Protein 8S6N (pdb70)

Solvent-accessible surface area: 25364 Å² total; per-residue (Å²): 181,95,50,71,52,39,70,0,1,68,15,56,0,21,11,0,20,100,44,23,111,34,180,81,40,94,62,30,49,32,77,195,34,82,108,73,46,45,137,65,2,20,67,49,2,71,72,4,47,72,106,22,40,14,66,24,43,32,109,0,0,49,73,0,11,125,40,0,105,102,26,66,22,178,26,4,55,84,0,0,36,52,0,3,78,61,22,31,29,16,6,0,0,14,0,6,63,19,14,90,86,0,0,82,49,7,0,70,68,38,49,92,74,17,62,30,179,136,23,22,46,28,80,17,127,104,170,80,55,80,57,41,38,0,1,18,40,72,0,44,78,0,21,172,50,16,112,36,182,87,27,107,64,29,59,32,81,195,34,78,110,75,41,47,123,62,2,36,64,51,6,78,69,4,114,84,92,56,64,80,54,29,43,32,96,0,0,56,70,0,11,141,52,0,110,91,16,19,4,112,21,0,45,118,0,0,33,50,0,2,82,64,20,78,30,76,6,0,0,16,0,3,62,17,12,85,92,2,0,39,47,6,0,30,26,36,32,45,37,35,70,15,177,135,22,62,84,29,70,16,121,117,211,92,56,77,54,43,66,0,0,63,15,59,0,19,12,0,20,97,54,24,116,37,182,86,38,111,55,28,54,35,83,201,23,81,106,76,48,48,130,63,2,18,61,55,2,70,72,4,44,74,95,49,63,70,50,19,40,30,101,0,0,51,63,0,18,134,68,0,56,38,7,9,22,45,22,8,61,106,0,0,49,46,0,2,78,62,19,29,29,17,5,0,0,14,0,3,64,19,13,54,81,1,0,60,30,4,0,62,45,39,26,22,8,0,41,9,98,138,22,78,86,27,79,18,121,108,183,88,54,78,59,43,67,0,1,67,42,76,0,46,75,0,20,170,47,24,105,25,180,83,45,105,58,32,52,32,79,200,32,64,108,52,23,48,115,9,0,38,22,10,3,78,43,4,102,82,94,52,68,80,53,29,42,30,66,0,0,47,47,0,15,79,56,0,122,100,21,72,19,134,26,6,59,104,0,0,44,46,0,3,82,61,19,79,29,78,6,0,0,15,0,5,49,18,12,73,96,1,0,87,46,5,0,69,68,41,30,93,70,36,65,8,188,141,18,88,78,28,91,16,115,106

Foldseek 3Di:
DADDLQNLLVDALVVNVVCLPDPPVPRHPFDNFDVVLLVVLVVVLVVCPPPDLVVSLVVLLVQQLVLVVVVVDALSVQLSVVSSVPHDSSSLSCCSRGVVSSVVSNSVVCVVVVSSD/DVPPHDDDD/DADDLLNLLVDALVVNVVLLPDPPVPRHPFDNFDPVQLVVLVVLLVVCPPPDLVVSLVVLLVLQLVQVVVVVDALSSQLSVVSSVPHDSSSLSCCSRGVVSSVVSNSVVCVVVVSSD/DVPPHDDDD/DQDDLLNLLVDFLVVSVVCLPPPNVDRHPFDNFDVVLLVVLVVVLVVCPPPPLVVSLVVLLVLQLVLQVPLPDAQSVQLSVVSSVPHDSSSVSCCSRGVVSSVSSNSVVCVVVVRSD/DVPPDDDDD/DADDLQNLLPDALVVSVVQLPPPPVPHHPFDNFDVVLLVVLVVVLVVCPPPDLVVSLVVLLVLQLVQLVVLVDALSNQLSVVSSVPHDSSSLSCCSRGVVVSVSSNSVVCVVVVSSD/DPPPHDDDD

Nearest PDB structures (foldseek):
  8s6n-assembly4_G  TM=1.004E+00  e=6.401E-17  Mycosarcoma maydis
  8s6o-assembly1_D  TM=1.002E+00  e=3.645E-16  Mycosarcoma maydis
  7bqq-assembly1_A  TM=3.745E-01  e=7.090E+00  synthetic construct
  2x1e-assembly1_A  TM=2.793E-01  e=5.704E+00  Penicillium chrysogenum
  8s6n-assembly4_G  TM=1.004E+00  e=9.797E-17  Mycosarcoma maydis

Structure (mmCIF, N/CA/C/O backbone):
data_8S6N
#
_entry.id   8S6N
#
_cell.length_a   74.715
_cell.length_b   83.486
_cell.length_c   170.398
_cell.angle_alpha   90.000
_cell.angle_beta   90.000
_cell.angle_gamma   90.000
#
_symmetry.space_group_name_H-M   'C 2 2 21'
#
loop_
_entity.id
_entity.type
_entity.pdbx_description
1 polymer 'RNA-binding protein RRM4'
2 polymer PAMPL1
3 water water
#
loop_
_atom_site.group_PDB
_atom_site.id
_atom_site.type_symbol
_atom_site.label_atom_id
_atom_site.label_alt_id
_atom_site.label_comp_id
_atom_site.label_asym_id
_atom_site.label_entity_id
_atom_site.label_seq_id
_atom_site.pdbx_PDB_ins_code
_atom_site.Cartn_x
_atom_site.Cartn_y
_atom_site.Cartn_z
_atom_site.occupancy
_atom_site.B_iso_or_equiv
_atom_site.auth_seq_id
_atom_site.auth_comp_id
_atom_site.auth_asym_id
_atom_site.auth_atom_id
_atom_site.pdbx_PDB_model_num
ATOM 1 N N . GLU A 1 1 ? -3.55700 -35.13900 -11.41100 1.000 72.46000 1 GLU A N 1
ATOM 2 C CA . GLU A 1 1 ? -3.49900 -33.70300 -11.68400 1.000 72.55000 1 GLU A CA 1
ATOM 3 C C . GLU A 1 1 ? -3.02200 -32.67800 -10.60000 1.000 70.14000 1 GLU A C 1
ATOM 4 O O . GLU A 1 1 ? -3.75600 -32.09300 -9.79300 1.000 70.05000 1 GLU A O 1
ATOM 10 N N . ALA A 1 2 ? -1.70800 -32.46300 -10.63700 1.000 63.37000 2 ALA A N 1
ATOM 11 C CA . ALA A 1 2 ? -1.05300 -31.32600 -9.99700 1.000 58.60000 2 ALA A CA 1
ATOM 12 C C . ALA A 1 2 ? -1.05200 -30.16300 -10.98600 1.000 54.91000 2 ALA A C 1
ATOM 13 O O . ALA A 1 2 ? -0.37600 -30.23000 -12.02000 1.000 57.21000 2 ALA A O 1
ATOM 15 N N . TYR A 1 3 ? -1.81000 -29.10700 -10.69800 1.000 48.21000 3 TYR A N 1
ATOM 16 C CA . TYR A 1 3 ? -1.72000 -27.88800 -11.49700 1.000 41.89000 3 TYR A CA 1
ATOM 17 C C . TYR A 1 3 ? -0.34500 -27.24700 -11.35100 1.000 39.78000 3 TYR A C 1
ATOM 18 O O . TYR A 1 3 ? 0.24500 -27.24700 -10.26800 1.000 37.76000 3 TYR A O 1
ATOM 27 N N . THR A 1 4 ? 0.18200 -26.71500 -12.44500 1.000 32.59000 4 THR A N 1
ATOM 28 C CA . THR A 1 4 ? 1.20100 -25.69900 -12.28100 1.000 31.44000 4 THR A CA 1
ATOM 29 C C . THR A 1 4 ? 0.52900 -24.34300 -12.09500 1.000 33.22000 4 THR A C 1
ATOM 30 O O . THR A 1 4 ? -0.67800 -24.18000 -12.30800 1.000 29.22000 4 THR A O 1
ATOM 34 N N . LEU A 1 5 ? 1.31800 -23.36100 -11.66600 1.000 31.09000 5 LEU A N 1
ATOM 35 C CA . LEU A 1 5 ? 0.79600 -21.99800 -11.61200 1.000 29.75000 5 LEU A CA 1
ATOM 36 C C . LEU A 1 5 ? 0.19600 -21.59300 -12.95500 1.000 28.71000 5 LEU A C 1
ATOM 37 O O . LEU A 1 5 ? -0.87900 -20.98000 -13.01200 1.000 27.55000 5 LEU A O 1
ATOM 42 N N . SER A 1 6 ? 0.85400 -21.96800 -14.05300 1.000 29.81000 6 SER A N 1
ATOM 43 C CA . SER A 1 6 ? 0.40300 -21.52000 -15.36400 1.000 32.02000 6 SER A CA 1
ATOM 44 C C . SER A 1 6 ? -0.92300 -22.16600 -15.76400 1.000 29.07000 6 SER A C 1
ATOM 45 O O . SER A 1 6 ? -1.82800 -21.47600 -16.25500 1.000 30.54000 6 SER A O 1
ATOM 48 N N . THR A 1 7 ? -1.06200 -23.49200 -15.58100 1.000 28.45000 7 THR A N 1
ATOM 49 C CA . THR A 1 7 ? -2.33100 -24.13700 -15.92400 1.000 26.36000 7 THR A CA 1
ATOM 50 C C . THR A 1 7 ? -3.44800 -23.68700 -14.99100 1.000 26.82000 7 THR A C 1
ATOM 51 O O . THR A 1 7 ? -4.60100 -23.55600 -15.41300 1.000 25.99000 7 THR A O 1
ATOM 55 N N . LEU A 1 8 ? -3.13400 -23.45300 -13.71700 1.000 27.68000 8 LEU A N 1
ATOM 56 C CA . LEU A 1 8 ? -4.15600 -22.93000 -12.81200 1.000 23.50000 8 LEU A CA 1
ATOM 57 C C . LEU A 1 8 ? -4.62800 -21.54700 -13.25400 1.000 24.85000 8 LEU A C 1
ATOM 58 O O . LEU A 1 8 ? -5.83800 -21.28300 -13.29900 1.000 22.56000 8 LEU A O 1
ATOM 63 N N . ALA A 1 9 ? -3.69200 -20.67200 -13.63100 1.000 23.58000 9 ALA A N 1
ATOM 64 C CA . ALA A 1 9 ? -4.03600 -19.30500 -14.02900 1.000 22.28000 9 ALA A CA 1
ATOM 65 C C . ALA A 1 9 ? -4.84300 -19.26500 -15.31700 1.000 22.75000 9 ALA A C 1
ATOM 66 O O . ALA A 1 9 ? -5.50200 -18.25600 -15.61100 1.000 22.50000 9 ALA A O 1
ATOM 68 N N . ALA A 1 10 ? -4.83100 -20.35600 -16.07300 1.000 22.78000 10 ALA A N 1
ATOM 69 C CA . ALA A 1 10 ? -5.59200 -20.48400 -17.29500 1.000 21.44000 10 ALA A CA 1
ATOM 70 C C . ALA A 1 10 ? -7.07100 -20.74100 -17.04700 1.000 21.91000 10 ALA A C 1
ATOM 71 O O . ALA A 1 10 ? -7.86500 -20.62800 -17.98500 1.000 22.98000 10 ALA A O 1
ATOM 73 N N . LEU A 1 11 ? -7.45300 -21.10200 -15.82000 1.000 20.53000 11 LEU A N 1
ATOM 74 C CA . LEU A 1 11 ? -8.84300 -21.29500 -15.45200 1.000 22.05000 11 LEU A CA 1
ATOM 75 C C . LEU A 1 11 ? -9.48400 -19.94600 -15.13900 1.000 22.78000 11 LEU A C 1
ATOM 76 O O . LEU A 1 11 ? -8.79100 -18.98900 -14.77500 1.000 23.55000 11 LEU A O 1
ATOM 81 N N . PRO A 1 12 ? -10.80400 -19.83900 -15.26000 1.000 21.31000 12 PRO A N 1
ATOM 82 C CA . PRO A 1 12 ? -11.47200 -18.60600 -14.81700 1.000 18.20000 12 PRO A CA 1
ATOM 83 C C . PRO A 1 12 ? -11.24800 -18.38500 -13.32800 1.000 21.18000 12 PRO A C 1
ATOM 84 O O . PRO A 1 12 ? -11.10000 -19.33300 -12.54900 1.000 19.26000 12 PRO A O 1
ATOM 88 N N . ALA A 1 13 ? -11.24100 -17.10800 -12.93800 1.000 21.49000 13 ALA A N 1
ATOM 89 C CA . ALA A 1 13 ? -11.04500 -16.75500 -11.53500 1.000 19.83000 13 ALA A CA 1
ATOM 90 C C . ALA A 1 13 ? -11.99600 -17.51500 -10.61900 1.000 18.84000 13 ALA A C 1
ATOM 91 O O . ALA A 1 13 ? -11.58800 -17.99400 -9.55400 1.000 20.55000 13 ALA A O 1
ATOM 93 N N . ALA A 1 14 ? -13.26900 -17.63800 -11.01100 1.000 18.51000 14 ALA A N 1
ATOM 94 C CA . ALA A 1 14 ? -14.24300 -18.31200 -10.15100 1.000 20.95000 14 ALA A CA 1
ATOM 95 C C . ALA A 1 14 ? -13.84300 -19.75800 -9.86600 1.000 23.68000 14 ALA A C 1
ATOM 96 O O . ALA A 1 14 ? -14.08000 -20.27500 -8.76500 1.000 20.04000 14 ALA A O 1
ATOM 98 N N . GLU A 1 15 ? -13.23900 -20.42500 -10.84700 1.000 20.53000 15 GLU A N 1
ATOM 99 C CA . GLU A 1 15 ? -12.84100 -21.81800 -10.65700 1.000 22.73000 15 GLU A CA 1
ATOM 100 C C . GLU A 1 15 ? -11.54400 -21.93000 -9.86700 1.000 21.14000 15 GLU A C 1
ATOM 101 O O . GLU A 1 15 ? -11.37300 -22.87100 -9.08500 1.000 23.06000 15 GLU A O 1
ATOM 107 N N . ILE A 1 16 ? -10.62400 -20.98100 -10.04800 1.000 20.26000 16 ILE A N 1
ATOM 108 C CA . ILE A 1 16 ? -9.41900 -20.97400 -9.22600 1.000 18.60000 16 ILE A CA 1
ATOM 109 C C . ILE A 1 16 ? -9.80600 -20.85900 -7.76100 1.000 23.80000 16 ILE A C 1
ATOM 110 O O . ILE A 1 16 ? -9.31300 -21.60200 -6.90000 1.000 24.59000 16 ILE A O 1
ATOM 115 N N . VAL A 1 17 ? -10.72200 -19.93700 -7.46000 1.000 19.77000 17 VAL A N 1
ATOM 116 C CA . VAL A 1 17 ? -11.15900 -19.71300 -6.08600 1.000 22.59000 17 VAL A CA 1
ATOM 117 C C . VAL A 1 17 ? -11.95900 -20.90400 -5.56600 1.000 25.38000 17 VAL A C 1
ATOM 118 O O . VAL A 1 17 ? -11.85200 -21.27700 -4.39100 1.000 24.55000 17 VAL A O 1
ATOM 122 N N . ARG A 1 18 ? -12.79800 -21.50300 -6.41600 1.000 24.30000 18 ARG A N 1
ATOM 123 C CA . ARG A 1 18 ? -13.49400 -22.71800 -6.00500 1.000 23.99000 18 ARG A CA 1
ATOM 124 C C . ARG A 1 18 ? -12.50300 -23.79900 -5.59200 1.000 25.79000 18 ARG A C 1
ATOM 125 O O . ARG A 1 18 ? -12.65600 -24.42600 -4.53800 1.000 25.85000 18 ARG A O 1
ATOM 133 N N . LEU A 1 19 ? -11.46000 -24.00600 -6.40000 1.000 23.08000 19 LEU A N 1
ATOM 134 C CA . LEU A 1 19 ? -10.44500 -25.00300 -6.07400 1.000 27.31000 19 LEU A CA 1
ATOM 135 C C . LEU A 1 19 ? -9.70700 -24.63800 -4.79500 1.000 28.39000 19 LEU A C 1
ATOM 136 O O . LEU A 1 19 ? -9.45600 -25.50000 -3.94600 1.000 29.88000 19 LEU A O 1
ATOM 141 N N . ALA A 1 20 ? -9.36300 -23.36300 -4.63600 1.000 25.21000 20 ALA A N 1
ATOM 142 C CA . ALA A 1 20 ? -8.66100 -22.93000 -3.43200 1.000 28.36000 20 ALA A CA 1
ATOM 143 C C . ALA A 1 20 ? -9.47900 -23.22900 -2.18700 1.000 33.07000 20 ALA A C 1
ATOM 144 O O . ALA A 1 20 ? -8.92900 -23.59400 -1.14200 1.000 34.48000 20 ALA A O 1
ATOM 146 N N . ASN A 1 21 ? -10.79600 -23.09100 -2.28300 1.000 26.72000 21 ASN A N 1
ATOM 147 C CA . ASN A 1 21 ? -11.65800 -23.25600 -1.12600 1.000 30.63000 21 ASN A CA 1
ATOM 148 C C . ASN A 1 21 ? -12.10700 -24.68900 -0.89600 1.000 33.37000 21 ASN A C 1
ATOM 149 O O . ASN A 1 21 ? -12.74100 -24.95600 0.12900 1.000 38.13000 21 ASN A O 1
ATOM 154 N N . SER A 1 22 ? -11.86400 -25.58500 -1.84300 1.000 34.58000 22 SER A N 1
ATOM 155 C CA . SER A 1 22 ? -12.20800 -26.98900 -1.67300 1.000 44.95000 22 SER A CA 1
ATOM 156 C C . SER A 1 22 ? -11.18400 -27.66000 -0.76900 1.000 50.72000 22 SER A C 1
ATOM 157 O O . SER A 1 22 ? -9.96300 -27.50000 -0.96900 1.000 52.88000 22 SER A O 1
ATOM 160 N N . GLN A 1 23 ? -11.71100 -28.39300 0.23500 1.000 59.13000 23 GLN A N 1
ATOM 161 C CA . GLN A 1 23 ? -10.93900 -29.13900 1.21100 1.000 62.23000 23 GLN A CA 1
ATOM 162 C C . GLN A 1 23 ? -9.86400 -29.97100 0.54500 1.000 64.06000 23 GLN A C 1
ATOM 163 O O . GLN A 1 23 ? -8.76400 -30.10900 1.09600 1.000 66.48000 23 GLN A O 1
ATOM 169 N N . SER A 1 24 ? -10.10700 -30.33100 -0.71100 1.000 61.74000 24 SER A N 1
ATOM 170 C CA . SER A 1 24 ? -9.27100 -31.17600 -1.53900 1.000 62.73000 24 SER A CA 1
ATOM 171 C C . SER A 1 24 ? -8.23500 -30.37800 -2.31700 1.000 65.04000 24 SER A C 1
ATOM 172 O O . SER A 1 24 ? -7.90100 -30.69200 -3.46800 1.000 66.88000 24 SER A O 1
ATOM 175 N N . SER A 1 25 ? -7.64700 -29.36800 -1.67400 1.000 65.02000 25 SER A N 1
ATOM 176 C CA . SER A 1 25 ? -6.66300 -28.50400 -2.30900 1.000 62.53000 25 SER A CA 1
ATOM 177 C C . SER A 1 25 ? -5.35700 -29.28100 -2.26800 1.000 63.92000 25 SER A C 1
ATOM 178 O O . SER A 1 25 ? -4.34800 -28.81400 -1.72800 1.000 62.96000 25 SER A O 1
ATOM 181 N N . SER A 1 26 ? -5.37600 -30.47900 -2.85200 1.000 66.08000 26 SER A N 1
ATOM 182 C CA . SER A 1 26 ? -4.24100 -31.37800 -2.74500 1.000 64.54000 26 SER A CA 1
ATOM 183 C C . SER A 1 26 ? -3.14700 -30.88000 -3.66500 1.000 61.16000 26 SER A C 1
ATOM 184 O O . SER A 1 26 ? -3.09400 -31.25200 -4.84100 1.000 67.99000 26 SER A O 1
ATOM 187 N N . GLY A 1 27 ? -2.26600 -30.04500 -3.13800 1.000 59.23000 27 GLY A N 1
ATOM 188 C CA . GLY A 1 27 ? -1.12500 -29.61400 -3.90600 1.000 55.65000 27 GLY A CA 1
ATOM 189 C C . GLY A 1 27 ? -1.35600 -28.40200 -4.77400 1.000 45.92000 27 GLY A C 1
ATOM 190 O O . GLY A 1 27 ? -0.60700 -28.20700 -5.73700 1.000 47.81000 27 GLY A O 1
ATOM 191 N N . LEU A 1 28 ? -2.33900 -27.55800 -4.45900 1.000 48.15000 28 LEU A N 1
ATOM 192 C CA . LEU A 1 28 ? -2.50100 -26.47800 -5.42100 1.000 40.07000 28 LEU A CA 1
ATOM 193 C C . LEU A 1 28 ? -1.47100 -25.39100 -5.14500 1.000 38.58000 28 LEU A C 1
ATOM 194 O O . LEU A 1 28 ? -1.19100 -25.07900 -3.98500 1.000 38.34000 28 LEU A O 1
ATOM 199 N N . PRO A 1 29 ? -0.88400 -24.81600 -6.18700 1.000 39.68000 29 PRO A N 1
ATOM 200 C CA . PRO A 1 29 ? 0.12400 -23.77000 -5.99000 1.000 39.32000 29 PRO A CA 1
ATOM 201 C C . PRO A 1 29 ? -0.48100 -22.43900 -5.56900 1.000 32.80000 29 PRO A C 1
ATOM 202 O O . PRO A 1 29 ? -0.33900 -21.42800 -6.26400 1.000 39.04000 29 PRO A O 1
ATOM 206 N N . LEU A 1 30 ? -1.17100 -22.43600 -4.43600 1.000 31.62000 30 LEU A N 1
ATOM 207 C CA . LEU A 1 30 ? -1.76700 -21.24400 -3.86300 1.000 31.51000 30 LEU A CA 1
ATOM 208 C C . LEU A 1 30 ? -1.40000 -21.16700 -2.39000 1.000 30.93000 30 LEU A C 1
ATOM 209 O O . LEU A 1 30 ? -1.33500 -22.19600 -1.70900 1.000 32.80000 30 LEU A O 1
ATOM 214 N N . PRO A 1 31 ? -1.15800 -19.97300 -1.86800 1.000 31.44000 31 PRO A N 1
ATOM 215 C CA . PRO A 1 31 ? -1.00000 -19.82100 -0.42300 1.000 27.59000 31 PRO A CA 1
ATOM 216 C C . PRO A 1 31 ? -2.34000 -19.92300 0.28700 1.000 31.16000 31 PRO A C 1
ATOM 217 O O . PRO A 1 31 ? -3.41000 -19.76900 -0.31100 1.000 29.40000 31 PRO A O 1
ATOM 221 N N . LYS A 1 32 ? -2.26500 -20.17400 1.59200 1.000 30.08000 32 LYS A N 1
ATOM 222 C CA . LYS A 1 32 ? -3.45700 -20.14200 2.42800 1.000 30.45000 32 LYS A CA 1
ATOM 223 C C . LYS A 1 32 ? -3.89400 -18.69500 2.63800 1.000 29.90000 32 LYS A C 1
ATOM 224 O O . LYS A 1 32 ? -3.10900 -17.85700 3.09000 1.000 29.49000 32 LYS A O 1
ATOM 230 N N . ALA A 1 33 ? -5.15600 -18.41200 2.32600 1.000 28.22000 33 ALA A N 1
ATOM 231 C CA . ALA A 1 33 ? -5.67300 -17.05100 2.39500 1.000 25.78000 33 ALA A CA 1
ATOM 232 C C . ALA A 1 33 ? -5.83400 -16.58900 3.83700 1.000 27.05000 33 ALA A C 1
ATOM 233 O O . ALA A 1 33 ? -6.12200 -17.37800 4.73800 1.000 31.41000 33 ALA A O 1
ATOM 235 N N . ASP A 1 34 ? -5.62900 -15.29300 4.04600 1.000 26.83000 34 ASP A N 1
ATOM 236 C CA . ASP A 1 34 ? -5.90700 -14.65500 5.33300 1.000 29.84000 34 ASP A CA 1
ATOM 237 C C . ASP A 1 34 ? -7.40600 -14.39700 5.47100 1.000 32.05000 34 ASP A C 1
ATOM 238 O O . ASP A 1 34 ? -7.96700 -13.64300 4.66700 1.000 31.75000 34 ASP A O 1
ATOM 243 N N . PRO A 1 35 ? -8.08300 -14.97800 6.47000 1.000 35.03000 35 PRO A N 1
ATOM 244 C CA . PRO A 1 35 ? -9.54500 -14.79800 6.56400 1.000 31.96000 35 PRO A CA 1
ATOM 245 C C . PRO A 1 35 ? -9.99100 -13.35100 6.69400 1.000 32.93000 35 PRO A C 1
ATOM 246 O O . PRO A 1 35 ? -11.05300 -13.00200 6.17100 1.000 30.86000 35 PRO A O 1
ATOM 250 N N . ALA A 1 36 ? -9.23400 -12.50200 7.38900 1.000 29.63000 36 ALA A N 1
ATOM 251 C CA . ALA A 1 36 ? -9.63400 -11.10100 7.48100 1.000 32.03000 36 ALA A CA 1
ATOM 252 C C . ALA A 1 36 ? -9.57000 -10.43000 6.11600 1.000 27.95000 36 ALA A C 1
ATOM 253 O O . ALA A 1 36 ? -10.43600 -9.62000 5.77400 1.000 26.55000 36 ALA A O 1
ATOM 255 N N . THR A 1 37 ? -8.56400 -10.78300 5.31500 1.000 27.74000 37 THR A N 1
ATOM 256 C CA . THR A 1 37 ? -8.48400 -10.27100 3.95300 1.000 30.15000 37 THR A CA 1
ATOM 257 C C . THR A 1 37 ? -9.66200 -10.76300 3.12400 1.000 27.13000 37 THR A C 1
ATOM 258 O O . THR A 1 37 ? -10.29300 -9.98300 2.40000 1.000 26.35000 37 THR A O 1
ATOM 262 N N . VAL A 1 38 ? -9.99000 -12.05200 3.23800 1.000 24.87000 38 VAL A N 1
ATOM 263 C CA . VAL A 1 38 ? -11.11800 -12.59000 2.48700 1.000 27.63000 38 VAL A CA 1
ATOM 264 C C . VAL A 1 38 ? -12.40100 -11.85800 2.85500 1.000 26.08000 38 VAL A C 1
ATOM 265 O O . VAL A 1 38 ? -13.18300 -11.46500 1.98200 1.000 25.00000 38 VAL A O 1
ATOM 269 N N . LYS A 1 39 ? -12.62700 -11.63300 4.15400 1.000 25.56000 39 LYS A N 1
ATOM 270 C CA . LYS A 1 39 ? -13.85100 -10.95400 4.56300 1.000 23.70000 39 LYS A CA 1
ATOM 271 C C . LYS A 1 39 ? -13.88100 -9.51400 4.06000 1.000 25.33000 39 LYS A C 1
ATOM 272 O O . LYS A 1 39 ? -14.90100 -9.05800 3.53200 1.000 23.74000 39 LYS A O 1
ATOM 278 N N . ALA A 1 40 ? -12.75800 -8.80200 4.15600 1.000 26.10000 40 ALA A N 1
ATOM 279 C CA . ALA A 1 40 ? -12.71200 -7.43700 3.64500 1.000 26.79000 40 ALA A CA 1
ATOM 280 C C . ALA A 1 40 ? -13.00200 -7.40200 2.15200 1.000 25.69000 40 ALA A C 1
ATOM 281 O O . ALA A 1 40 ? -13.67500 -6.48800 1.65600 1.000 22.97000 40 ALA A O 1
ATOM 283 N N . THR A 1 41 ? -12.47900 -8.37900 1.41300 1.000 22.91000 41 THR A N 1
ATOM 284 C CA . THR A 1 41 ? -12.75700 -8.43800 -0.02000 1.000 24.53000 41 THR A CA 1
ATOM 285 C C . THR A 1 41 ? -14.24300 -8.69100 -0.28400 1.000 21.49000 41 THR A C 1
ATOM 286 O O . THR A 1 41 ? -14.84900 -8.04800 -1.14600 1.000 23.06000 41 THR A O 1
ATOM 290 N N . ASP A 1 42 ? -14.84000 -9.65100 0.42600 1.000 23.68000 42 ASP A N 1
ATOM 291 C CA . ASP A 1 42 ? -16.25000 -9.95600 0.19100 1.000 23.82000 42 ASP A CA 1
ATOM 292 C C . ASP A 1 42 ? -17.15800 -8.79200 0.59400 1.000 26.56000 42 ASP A C 1
ATOM 293 O O . ASP A 1 42 ? -18.14900 -8.51000 -0.09000 1.000 25.28000 42 ASP A O 1
ATOM 298 N N . ASP A 1 43 ? -16.83600 -8.10100 1.69700 1.000 25.57000 43 ASP A N 1
ATOM 299 C CA . ASP A 1 43 ? -17.62900 -6.93800 2.10200 1.000 26.59000 43 ASP A CA 1
ATOM 300 C C . ASP A 1 43 ? -17.55900 -5.83200 1.05000 1.000 24.70000 43 ASP A C 1
ATOM 301 O O . ASP A 1 43 ? -18.56600 -5.18000 0.75300 1.000 26.86000 43 ASP A O 1
ATOM 306 N N . PHE A 1 44 ? -16.37100 -5.59900 0.48900 1.000 23.48000 44 PHE A N 1
ATOM 307 C CA . PHE A 1 44 ? -16.22100 -4.61500 -0.58000 1.000 24.97000 44 PHE A CA 1
ATOM 308 C C . PHE A 1 44 ? -17.09300 -4.97400 -1.77800 1.000 26.05000 44 PHE A C 1
ATOM 309 O O . PHE A 1 44 ? -17.86700 -4.14500 -2.28100 1.000 24.47000 44 PHE A O 1
ATOM 317 N N . ILE A 1 45 ? -17.01000 -6.22500 -2.23200 1.000 22.70000 45 ILE A N 1
ATOM 318 C CA . ILE A 1 45 ? -17.81800 -6.63600 -3.38000 1.000 23.22000 45 ILE A CA 1
ATOM 319 C C . ILE A 1 45 ? -19.30800 -6.58300 -3.04100 1.000 26.27000 45 ILE A C 1
ATOM 320 O O . ILE A 1 45 ? -20.12800 -6.15300 -3.86600 1.000 23.92000 45 ILE A O 1
ATOM 325 N N . ASP A 1 46 ? -19.68100 -6.985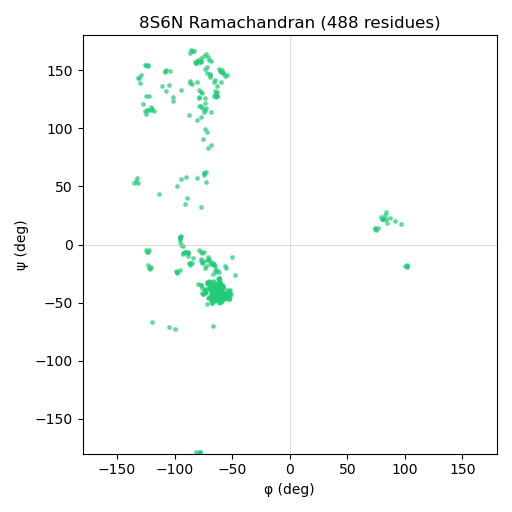00 -1.81600 1.000 24.85000 46 ASP A N 1
ATOM 326 C CA . ASP A 1 46 ? -21.07300 -6.83600 -1.37400 1.000 26.88000 46 ASP A CA 1
ATOM 327 C C . ASP A 1 46 ? -21.56400 -5.40200 -1.54900 1.000 26.01000 46 ASP A C 1
ATOM 328 O O . ASP A 1 46 ? -22.71400 -5.16900 -1.94600 1.000 25.08000 46 ASP A O 1
ATOM 333 N N . SER A 1 47 ? -20.72100 -4.42500 -1.20400 1.000 24.76000 47 SER A N 1
ATOM 334 C CA . SER A 1 47 ? -21.11000 -3.02300 -1.29100 1.000 25.61000 47 SER A CA 1
ATOM 335 C C . SER A 1 47 ? -21.33700 -2.55900 -2.72400 1.000 28.14000 47 SER A C 1
ATOM 336 O O . SER A 1 47 ? -21.93000 -1.49600 -2.92000 1.000 25.78000 47 SER A O 1
ATOM 339 N N . LEU A 1 48 ? -20.85500 -3.30300 -3.72600 1.000 26.88000 48 LEU A N 1
ATOM 340 C CA . LEU A 1 48 ? -21.06900 -2.91400 -5.11700 1.000 25.86000 48 LEU A CA 1
ATOM 341 C C . LEU A 1 48 ? -22.38500 -3.43100 -5.69600 1.000 27.45000 48 LEU A C 1
ATOM 342 O O . LEU A 1 48 ? -22.82000 -2.94800 -6.74800 1.000 26.51000 48 LEU A O 1
ATOM 347 N N . GLN A 1 49 ? -23.02500 -4.39800 -5.04800 1.000 28.63000 49 GLN A N 1
ATOM 348 C CA . GLN A 1 49 ? -24.21400 -5.01400 -5.62200 1.000 32.93000 49 GLN A CA 1
ATOM 349 C C . GLN A 1 49 ? -25.32600 -3.98500 -5.76400 1.000 32.10000 49 GLN A C 1
ATOM 350 O O . GLN A 1 49 ? -25.55200 -3.17000 -4.86700 1.000 33.17000 49 GLN A O 1
ATOM 356 N N . GLY A 1 50 ? -25.92800 -3.93200 -6.94800 1.000 35.79000 50 GLY A N 1
ATOM 357 C CA . GLY A 1 50 ? -27.01500 -3.02000 -7.20700 1.000 33.22000 50 GLY A CA 1
ATOM 358 C C . GLY A 1 50 ? -26.61800 -1.76500 -7.95200 1.000 37.79000 50 GLY A C 1
ATOM 359 O O . GLY A 1 50 ? -27.49000 -1.10400 -8.52300 1.000 37.89000 50 GLY A O 1
ATOM 360 N N . LYS A 1 51 ? -25.32800 -1.42400 -7.96300 1.000 31.90000 51 LYS A N 1
ATOM 361 C CA . LYS A 1 51 ? -24.82600 -0.27700 -8.69900 1.000 30.20000 51 LYS A CA 1
ATOM 362 C C . LYS A 1 51 ? -24.74000 -0.59000 -10.18600 1.000 30.45000 51 LYS A C 1
ATOM 363 O O . LYS A 1 51 ? -24.69900 -1.75300 -10.60400 1.000 32.51000 51 LYS A O 1
ATOM 369 N N . ALA A 1 52 ? -24.68700 0.47300 -10.98500 1.000 29.05000 52 ALA A N 1
ATOM 370 C CA . ALA A 1 52 ? -24.48500 0.31500 -12.41700 1.000 31.69000 52 ALA A CA 1
ATOM 371 C C . ALA A 1 52 ? -23.22300 -0.49900 -12.67900 1.000 34.58000 52 ALA A C 1
ATOM 372 O O . ALA A 1 52 ? -22.25200 -0.42700 -11.92000 1.000 26.07000 52 ALA A O 1
ATOM 374 N N . ALA A 1 53 ? -23.26500 -1.30300 -13.74700 1.000 32.03000 53 ALA A N 1
ATOM 375 C CA . ALA A 1 53 ? -22.13400 -2.15700 -14.09900 1.000 30.96000 53 ALA A CA 1
ATOM 376 C C . ALA A 1 53 ? -20.85200 -1.35400 -14.23800 1.000 30.93000 53 ALA A C 1
ATOM 377 O O . ALA A 1 53 ? -19.79900 -1.76300 -13.73600 1.000 29.56000 53 ALA A O 1
ATOM 379 N N . HIS A 1 54 ? -20.92400 -0.20000 -14.90900 1.000 27.03000 54 HIS A N 1
ATOM 380 C CA . HIS A 1 54 ? -19.72900 0.62300 -15.08800 1.000 31.52000 54 HIS A CA 1
ATOM 381 C C . HIS A 1 54 ? -19.14100 1.03400 -13.75100 1.000 30.72000 54 HIS A C 1
ATOM 382 O O . HIS A 1 54 ? -17.91700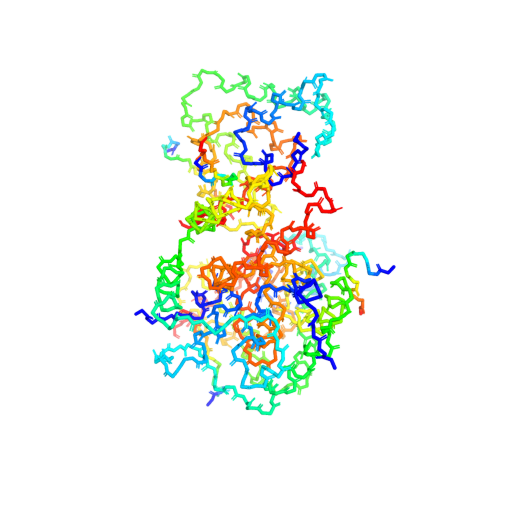 1.16800 -13.61100 1.000 27.63000 54 HIS A O 1
ATOM 389 N N . ASP A 1 55 ? -20.00800 1.31700 -12.77800 1.000 29.45000 55 ASP A N 1
ATOM 390 C CA . ASP A 1 55 ? -19.54500 1.79500 -11.48500 1.000 29.77000 55 ASP A CA 1
ATOM 391 C C . ASP A 1 55 ? -18.91400 0.66300 -10.68200 1.000 26.22000 55 ASP A C 1
ATOM 392 O O . ASP A 1 55 ? -17.89000 0.86300 -10.01700 1.000 24.99000 55 ASP A O 1
ATOM 397 N N . GLN A 1 56 ? -19.50500 -0.53700 -10.74300 1.000 24.43000 56 GLN A N 1
ATOM 398 C CA . GLN A 1 56 ? -18.89000 -1.69500 -10.09500 1.000 26.82000 56 GLN A CA 1
ATOM 399 C C . GLN A 1 56 ? -17.51000 -1.96900 -10.66600 1.000 24.30000 56 GLN A C 1
ATOM 400 O O . GLN A 1 56 ? -16.55200 -2.23400 -9.92400 1.000 23.32000 56 GLN A O 1
ATOM 406 N N . LYS A 1 57 ? -17.40100 -1.94700 -11.99300 1.000 24.41000 57 LYS A N 1
ATOM 407 C CA . LYS A 1 57 ? -16.12300 -2.24900 -12.62900 1.000 23.57000 57 LYS A CA 1
ATOM 408 C C . LYS A 1 57 ? -15.12000 -1.12400 -12.42800 1.000 25.05000 57 LYS A C 1
ATOM 409 O O . LYS A 1 57 ? -13.91500 -1.38700 -12.31900 1.000 24.19000 57 LYS A O 1
ATOM 415 N N . GLN A 1 58 ? -15.58900 0.12700 -12.35300 1.000 23.27000 58 GLN A N 1
ATOM 416 C CA . GLN A 1 58 ? -14.68300 1.22600 -12.02900 1.000 25.71000 58 GLN A CA 1
ATOM 417 C C . GLN A 1 58 ? -14.09600 1.05300 -10.63800 1.000 22.90000 58 GLN A C 1
ATOM 418 O O . GLN A 1 58 ? -12.89000 1.22100 -10.43400 1.000 24.93000 58 GLN A O 1
ATOM 424 N N . LYS A 1 59 ? -14.94700 0.70700 -9.66700 1.000 20.25000 59 LYS A N 1
ATOM 425 C CA . LYS A 1 59 ? -14.51800 0.61100 -8.27900 1.000 23.60000 59 LYS A CA 1
ATOM 426 C C . LYS A 1 59 ? -13.54800 -0.54700 -8.07000 1.000 24.90000 59 LYS A C 1
ATOM 427 O O . LYS A 1 59 ? -12.50600 -0.38100 -7.42800 1.000 23.76000 59 LYS A O 1
ATOM 433 N N . LEU A 1 60 ? -13.88700 -1.74500 -8.56900 1.000 22.88000 60 LEU A N 1
ATOM 434 C CA . LEU A 1 60 ? -12.91100 -2.83100 -8.49900 1.000 21.30000 60 LEU A CA 1
ATOM 435 C C . LEU A 1 60 ? -11.69900 -2.53000 -9.37900 1.000 18.75000 60 LEU A C 1
ATOM 436 O O . LEU A 1 60 ? -10.54600 -2.77100 -8.97700 1.000 21.67000 60 LEU A O 1
ATOM 441 N N . GLY A 1 61 ? -11.93500 -1.96200 -10.56400 1.000 21.85000 61 GLY A N 1
ATOM 442 C CA . GLY A 1 61 ? -10.84500 -1.66100 -11.47900 1.000 22.22000 61 GLY A CA 1
ATOM 443 C C . GLY A 1 61 ? -9.80700 -0.72000 -10.89200 1.000 24.18000 61 GLY A C 1
ATOM 444 O O . GLY A 1 61 ? -8.60400 -0.87400 -11.14700 1.000 23.31000 61 GLY A O 1
ATOM 445 N N . ASP A 1 62 ? -10.24300 0.24900 -10.07900 1.000 22.91000 62 ASP A N 1
ATOM 446 C CA . ASP A 1 62 ? -9.28900 1.15500 -9.42800 1.000 26.34000 62 ASP A CA 1
ATOM 447 C C . ASP A 1 62 ? -8.21800 0.36900 -8.68200 1.000 26.68000 62 ASP A C 1
ATOM 448 O O . ASP A 1 62 ? -7.01700 0.65200 -8.80300 1.000 26.91000 62 ASP A O 1
ATOM 453 N N . GLN A 1 63 ? -8.64600 -0.63300 -7.90700 1.000 26.77000 63 GLN A N 1
ATOM 454 C CA . GLN A 1 63 ? -7.71800 -1.44400 -7.12200 1.000 25.63000 63 GLN A CA 1
ATOM 455 C C . GLN A 1 63 ? -6.96400 -2.44100 -7.99300 1.000 24.40000 63 GLN A C 1
ATOM 456 O O . GLN A 1 63 ? -5.76000 -2.64600 -7.80400 1.000 23.12000 63 GLN A O 1
ATOM 462 N N . LEU A 1 64 ? -7.66000 -3.08600 -8.93500 1.000 21.57000 64 LEU A N 1
ATOM 463 C CA . LEU A 1 64 ? -7.00600 -4.05700 -9.80800 1.000 20.38000 64 LEU A CA 1
ATOM 464 C C . LEU A 1 64 ? -5.95700 -3.38400 -10.69100 1.000 22.98000 64 LEU A C 1
ATOM 465 O O . LEU A 1 64 ? -4.86900 -3.93200 -10.90800 1.000 21.66000 64 LEU A O 1
ATOM 470 N N . PHE A 1 65 ? -6.26500 -2.18900 -11.21000 1.000 22.01000 65 PHE A N 1
ATOM 471 C CA . PHE A 1 65 ? -5.29500 -1.44700 -12.00800 1.000 23.51000 65 PHE A CA 1
ATOM 472 C C . PHE A 1 65 ? -4.02700 -1.14500 -11.20800 1.000 24.01000 65 PHE A C 1
ATOM 473 O O . PHE A 1 65 ? -2.90500 -1.29400 -11.71400 1.000 25.49000 65 PHE A O 1
ATOM 481 N N . LYS A 1 66 ? -4.18600 -0.69600 -9.95500 1.000 24.59000 66 LYS A N 1
ATOM 482 C CA . LYS A 1 66 ? -3.01100 -0.44900 -9.11500 1.000 25.74000 66 LYS A CA 1
ATOM 483 C C . LYS A 1 66 ? -2.22800 -1.73400 -8.89500 1.000 26.61000 66 LYS A C 1
ATOM 484 O O . LYS A 1 66 ? -0.99100 -1.73200 -8.91900 1.000 25.48000 66 LYS A O 1
ATOM 490 N N . LYS A 1 67 ? -2.93100 -2.85100 -8.71200 1.000 23.03000 67 LYS A N 1
ATOM 491 C CA . LYS A 1 67 ? -2.23100 -4.11000 -8.46300 1.000 24.17000 67 LYS A CA 1
ATOM 492 C C . LYS A 1 67 ? -1.40600 -4.51100 -9.67600 1.000 23.98000 67 LYS A C 1
ATOM 493 O O . LYS A 1 67 ? -0.23100 -4.88500 -9.54800 1.000 24.65000 67 LYS A O 1
ATOM 499 N N . ILE A 1 68 ? -2.00100 -4.42100 -10.87100 1.000 21.25000 68 ILE A N 1
ATOM 500 C CA . ILE A 1 68 ? -1.27800 -4.78300 -12.08900 1.000 23.48000 68 ILE A CA 1
ATOM 501 C C . ILE A 1 68 ? -0.10200 -3.83700 -12.31300 1.000 27.67000 68 ILE A C 1
ATOM 502 O O . ILE A 1 68 ? 0.96500 -4.25700 -12.79400 1.000 24.95000 68 ILE A O 1
ATOM 507 N N . ARG A 1 69 ? -0.25400 -2.56100 -11.94300 1.000 26.82000 69 ARG A N 1
ATOM 508 C CA . ARG A 1 69 ? 0.87600 -1.64500 -12.06700 1.000 28.14000 69 ARG A CA 1
ATOM 509 C C . ARG A 1 69 ? 2.02900 -2.08700 -11.17200 1.000 25.93000 69 ARG A C 1
ATOM 510 O O . ARG A 1 69 ? 3.20000 -1.99300 -11.57200 1.000 29.10000 69 ARG A O 1
ATOM 518 N N . THR A 1 70 ? 1.72900 -2.67100 -10.00300 1.000 25.63000 70 THR A N 1
ATOM 519 C CA . THR A 1 70 ? 2.83300 -3.12300 -9.15900 1.000 27.62000 70 THR A CA 1
ATOM 520 C C . THR A 1 70 ? 3.50500 -4.36500 -9.72500 1.000 31.67000 70 THR A C 1
ATOM 521 O O . THR A 1 70 ? 4.65900 -4.63500 -9.37600 1.000 30.13000 70 THR A O 1
ATOM 525 N N . PHE A 1 71 ? 2.84000 -5.08900 -10.62300 1.000 27.64000 71 PHE A N 1
ATOM 526 C CA . PHE A 1 71 ? 3.48500 -6.20700 -11.30800 1.000 28.17000 71 PHE A CA 1
ATOM 527 C C . PHE A 1 71 ? 4.52100 -5.74000 -12.31600 1.000 29.88000 71 PHE A C 1
ATOM 528 O O . PHE A 1 71 ? 5.30500 -6.56200 -12.80600 1.000 29.15000 71 PHE A O 1
ATOM 536 N N . GLY A 1 72 ? 4.53200 -4.45400 -12.65500 1.000 26.63000 72 GLY A N 1
ATOM 537 C CA . GLY A 1 72 ? 5.45300 -3.96900 -13.65500 1.000 30.01000 72 GLY A CA 1
ATOM 538 C C . GLY A 1 72 ? 5.01300 -4.20700 -15.07800 1.000 29.80000 72 GLY A C 1
ATOM 539 O O . GLY A 1 72 ? 5.84900 -4.19100 -15.98400 1.000 28.93000 72 GLY A O 1
ATOM 540 N N . VAL A 1 73 ? 3.71800 -4.40300 -15.32400 1.000 28.95000 73 VAL A N 1
ATOM 541 C CA . VAL A 1 73 ? 3.23800 -4.75800 -16.65300 1.000 28.51000 73 VAL A CA 1
ATOM 542 C C . VAL A 1 73 ? 2.66100 -3.52000 -17.32400 1.000 33.56000 73 VAL A C 1
ATOM 543 O O . VAL A 1 73 ? 1.76200 -2.86700 -16.77900 1.000 30.42000 73 VAL A O 1
ATOM 547 N N . LYS A 1 74 ? 3.15000 -3.23200 -18.52400 1.000 25.35000 74 LYS A N 1
ATOM 548 C CA . LYS A 1 74 ? 2.62100 -2.15100 -19.34500 1.000 34.23000 74 LYS A CA 1
ATOM 549 C C . LYS A 1 74 ? 1.26300 -2.51700 -19.94300 1.000 28.94000 74 LYS A C 1
ATOM 550 O O . LYS A 1 74 ? 0.95000 -3.67600 -20.20500 1.000 29.16000 74 LYS A O 1
ATOM 556 N N . GLY A 1 75 ? 0.45000 -1.49500 -20.17300 1.000 27.11000 75 GLY A N 1
ATOM 557 C CA . GLY A 1 75 ? -0.88700 -1.73500 -20.67600 1.000 26.97000 75 GLY A CA 1
ATOM 558 C C . GLY A 1 75 ? -1.87200 -2.12300 -19.59700 1.000 24.76000 75 GLY A C 1
ATOM 559 O O . GLY A 1 75 ? -2.88000 -2.75900 -19.89300 1.000 25.91000 75 GLY A O 1
ATOM 560 N N . ALA A 1 76 ? -1.57900 -1.78100 -18.34400 1.000 24.64000 76 ALA A N 1
ATOM 561 C CA . ALA A 1 76 ? -2.44600 -2.13300 -17.22200 1.000 23.32000 76 ALA A CA 1
ATOM 562 C C . ALA A 1 76 ? -3.89200 -1.68000 -17.37700 1.000 27.00000 76 ALA A C 1
ATOM 563 O O . ALA A 1 76 ? -4.78700 -2.43600 -16.95000 1.000 24.53000 76 ALA A O 1
ATOM 565 N N . PRO A 1 77 ? -4.21700 -0.50000 -17.91700 1.000 24.90000 77 PRO A N 1
ATOM 566 C CA . PRO A 1 77 ? -5.64000 -0.18800 -18.10300 1.000 25.83000 77 PRO A CA 1
ATOM 567 C C . PRO A 1 77 ? -6.33800 -1.18500 -19.01200 1.000 23.87000 77 PRO A C 1
ATOM 568 O O . PRO A 1 77 ? -7.44500 -1.63400 -18.68400 1.000 22.60000 77 PRO A O 1
ATOM 572 N N . LYS A 1 78 ? -5.71200 -1.57700 -20.13000 1.000 22.58000 78 LYS A N 1
ATOM 573 C CA . LYS A 1 78 ? -6.39500 -2.48700 -21.04100 1.000 27.24000 78 LYS A CA 1
ATOM 574 C C . LYS A 1 78 ? -6.51200 -3.88000 -20.43400 1.000 25.75000 78 LYS A C 1
ATOM 575 O O . LYS A 1 78 ? -7.55200 -4.54200 -20.57500 1.000 22.08000 78 LYS A O 1
ATOM 581 N N . LEU A 1 79 ? -5.48300 -4.32000 -19.70100 1.000 24.67000 79 LEU A N 1
ATOM 582 C CA . LEU A 1 79 ? -5.57400 -5.60500 -19.00800 1.000 25.05000 79 LEU A CA 1
ATOM 583 C C . LEU A 1 79 ? -6.66700 -5.59000 -17.95400 1.000 20.68000 79 LEU A C 1
ATOM 584 O O . LEU A 1 79 ? -7.40000 -6.57200 -17.79500 1.000 21.98000 79 LEU A O 1
ATOM 589 N N . THR A 1 80 ? -6.76200 -4.49400 -17.20300 1.000 19.26000 80 THR A N 1
ATOM 590 C CA . THR A 1 80 ? -7.77400 -4.38100 -16.16800 1.000 19.52000 80 THR A CA 1
ATOM 591 C C . THR A 1 80 ? -9.16300 -4.45300 -16.78000 1.000 20.51000 80 THR A C 1
ATOM 592 O O . THR A 1 80 ? -10.02100 -5.19400 -16.29200 1.000 22.93000 80 THR A O 1
ATOM 596 N N . ILE A 1 81 ? -9.37600 -3.74200 -17.88900 1.000 22.24000 81 ILE A N 1
ATOM 597 C CA . ILE A 1 81 ? -10.68200 -3.77500 -18.55800 1.000 22.18000 81 ILE A CA 1
ATOM 598 C C . ILE A 1 81 ? -11.00900 -5.18400 -19.03400 1.000 24.43000 81 ILE A C 1
ATOM 599 O O . ILE A 1 81 ? -12.13400 -5.67000 -18.86400 1.000 20.70000 81 ILE A O 1
ATOM 604 N N . HIS A 1 82 ? -10.03100 -5.85400 -19.65400 1.000 21.68000 82 HIS A N 1
ATOM 605 C CA . HIS A 1 82 ? -10.26700 -7.19900 -20.15800 1.000 22.89000 82 HIS A CA 1
ATOM 606 C C . HIS A 1 82 ? -10.62800 -8.15600 -19.02900 1.000 23.05000 82 HIS A C 1
ATOM 607 O O . HIS A 1 82 ? -11.56800 -8.95300 -19.15600 1.000 23.68000 82 HIS A O 1
ATOM 614 N N . LEU A 1 83 ? -9.90300 -8.08000 -17.90600 1.000 20.82000 83 LEU A N 1
ATOM 615 C CA . LEU A 1 83 ? -10.21200 -8.94800 -16.77400 1.000 21.16000 83 LEU A CA 1
ATOM 616 C C . LEU A 1 83 ? -11.59700 -8.64300 -16.20100 1.000 21.54000 83 LEU A C 1
ATOM 617 O O . LEU A 1 83 ? -12.38000 -9.56600 -15.93600 1.000 18.26000 83 LEU A O 1
ATOM 622 N N . LEU A 1 84 ? -11.92900 -7.35600 -16.03600 1.000 17.83000 84 LEU A N 1
ATOM 623 C CA . LEU A 1 84 ? -13.24200 -6.98900 -15.50800 1.000 19.12000 84 LEU A CA 1
ATOM 624 C C . LEU A 1 84 ? -14.35900 -7.47600 -16.41400 1.000 22.83000 84 LEU A C 1
ATOM 625 O O . LEU A 1 84 ? -15.47700 -7.73300 -15.94400 1.000 23.30000 84 LEU A O 1
ATOM 630 N N . ASP A 1 85 ? -14.08800 -7.58800 -17.71500 1.000 20.21000 85 ASP A N 1
ATOM 631 C CA . ASP A 1 85 ? -15.12000 -7.97700 -18.66600 1.000 22.86000 85 ASP A CA 1
ATOM 632 C C . ASP A 1 85 ? -15.17300 -9.47400 -18.92100 1.000 26.82000 85 ASP A C 1
ATOM 633 O O . ASP A 1 85 ? -16.12000 -9.93400 -19.57100 1.000 27.12000 85 ASP A O 1
ATOM 638 N N . SER A 1 86 ? -14.20900 -10.25200 -18.41800 1.000 17.00000 86 SER A N 1
ATOM 639 C CA . SER A 1 86 ? -14.14700 -11.67800 -18.70500 1.000 22.67000 86 SER A CA 1
ATOM 640 C C . SER A 1 86 ? -14.18300 -12.55200 -17.46100 1.000 22.93000 86 SER A C 1
ATOM 641 O O . SER A 1 86 ? -14.12200 -13.78400 -17.59300 1.000 24.44000 86 SER A O 1
ATOM 644 N N . GLU A 1 87 ? -14.17200 -11.96700 -16.26000 1.000 20.35000 87 GLU A N 1
ATOM 645 C CA . GLU A 1 87 ? -14.08200 -12.73500 -15.02400 1.000 21.49000 87 GLU A CA 1
ATOM 646 C C . GLU A 1 87 ? -15.22200 -12.37100 -14.08900 1.000 21.05000 87 GLU A C 1
ATOM 647 O O . GLU A 1 87 ? -15.75600 -11.26100 -14.14500 1.000 21.22000 87 GLU A O 1
ATOM 653 N N . ASP A 1 88 ? -15.56600 -13.31100 -13.21300 1.000 19.49000 88 ASP A N 1
ATOM 654 C CA . ASP A 1 88 ? -16.48000 -13.01200 -12.11700 1.000 22.27000 88 ASP A CA 1
ATOM 655 C C . ASP A 1 88 ? -15.85100 -11.97700 -11.19300 1.000 19.59000 88 ASP A C 1
ATOM 656 O O . ASP A 1 88 ? -14.71100 -12.13900 -10.74100 1.000 20.34000 88 ASP A O 1
ATOM 661 N N . LEU A 1 89 ? -16.59600 -10.90200 -10.92000 1.000 21.57000 89 LEU A N 1
ATOM 662 C CA . LEU A 1 89 ? -16.01400 -9.77500 -10.20100 1.000 20.27000 89 LEU A CA 1
ATOM 663 C C . LEU A 1 89 ? -15.53100 -10.18800 -8.82000 1.000 21.36000 89 LEU A C 1
ATOM 664 O O . LEU A 1 89 ? -14.42100 -9.82400 -8.41300 1.000 20.46000 89 LEU A O 1
ATOM 669 N N . ARG A 1 90 ? -16.33700 -10.97000 -8.09100 1.000 20.93000 90 ARG A N 1
ATOM 670 C CA . ARG A 1 90 ? -15.93800 -11.34600 -6.73900 1.000 22.85000 90 ARG A CA 1
ATOM 671 C C . ARG A 1 90 ? -14.68500 -12.21000 -6.75600 1.000 20.04000 90 ARG A C 1
ATOM 672 O O . ARG A 1 90 ? -13.73300 -11.95000 -6.01800 1.000 19.02000 90 ARG A O 1
ATOM 680 N N . ALA A 1 91 ? -14.66700 -13.24200 -7.60000 1.000 18.74000 91 ALA A N 1
ATOM 681 C CA . ALA A 1 91 ? -13.49400 -14.11400 -7.64600 1.000 19.88000 91 ALA A CA 1
ATOM 682 C C . ALA A 1 91 ? -12.25700 -13.35200 -8.10500 1.000 19.12000 91 ALA A C 1
ATOM 683 O O . ALA A 1 91 ? -11.14700 -13.59800 -7.61400 1.000 19.10000 91 ALA A O 1
ATOM 685 N N . LEU A 1 92 ? -12.42300 -12.44700 -9.07100 1.000 17.77000 92 LEU A N 1
ATOM 686 C CA . LEU A 1 92 ? -11.30200 -11.63900 -9.54100 1.000 18.51000 92 LEU A CA 1
ATOM 687 C C . LEU A 1 92 ? -10.72000 -10.80900 -8.40700 1.000 16.97000 92 LEU A C 1
ATOM 688 O O . LEU A 1 92 ? -9.49400 -10.70600 -8.26500 1.000 20.30000 92 LEU A O 1
ATOM 693 N N . ALA A 1 93 ? -11.59600 -10.22000 -7.58300 1.000 18.20000 93 ALA A N 1
ATOM 694 C CA . ALA A 1 93 ? -11.13700 -9.43500 -6.44200 1.000 20.58000 93 ALA A CA 1
ATOM 695 C C . ALA A 1 93 ? -10.36500 -10.30500 -5.45400 1.000 18.71000 93 ALA A C 1
ATOM 696 O O . ALA A 1 93 ? -9.37900 -9.85500 -4.85900 1.000 20.60000 93 ALA A O 1
ATOM 698 N N . HIS A 1 94 ? -10.79500 -11.55500 -5.26600 1.000 20.72000 94 HIS A N 1
ATOM 699 C CA . HIS A 1 94 ? -10.05200 -12.43300 -4.36900 1.000 19.57000 94 HIS A CA 1
ATOM 700 C C . HIS A 1 94 ? -8.68400 -12.78600 -4.93800 1.000 22.86000 94 HIS A C 1
ATOM 701 O O . HIS A 1 94 ? -7.70200 -12.87600 -4.18800 1.000 22.37000 94 HIS A O 1
ATOM 708 N N . LEU A 1 95 ? -8.57400 -12.96600 -6.26000 1.000 21.33000 95 LEU A N 1
ATOM 709 C CA . LEU A 1 95 ? -7.23700 -13.16300 -6.82300 1.000 21.32000 95 LEU A CA 1
ATOM 710 C C . LEU A 1 95 ? -6.36200 -11.96400 -6.50800 1.000 22.44000 95 LEU A C 1
ATOM 711 O O . LEU A 1 95 ? -5.21400 -12.11300 -6.06900 1.000 22.33000 95 LEU A O 1
ATOM 716 N N . MET A 1 96 ? -6.91700 -10.76400 -6.69400 1.000 20.21000 96 MET A N 1
ATOM 717 C CA . MET A 1 96 ? -6.18500 -9.53300 -6.44800 1.000 23.13000 96 MET A CA 1
ATOM 718 C C . MET A 1 96 ? -5.69200 -9.43700 -5.00700 1.000 22.23000 96 MET A C 1
ATOM 719 O O . MET A 1 96 ? -4.53800 -9.06400 -4.76600 1.000 23.89000 96 MET A O 1
ATOM 724 N N . ASN A 1 97 ? -6.53400 -9.77600 -4.03600 1.000 22.65000 97 ASN A N 1
ATOM 725 C CA . ASN A 1 97 ? -6.16800 -9.52300 -2.64800 1.000 22.23000 97 ASN A CA 1
ATOM 726 C C . ASN A 1 97 ? -5.54000 -10.72600 -1.95500 1.000 25.21000 97 ASN A C 1
ATOM 727 O O . ASN A 1 97 ? -4.82000 -10.53900 -0.96800 1.000 26.44000 97 ASN A O 1
ATOM 732 N N . SER A 1 98 ? -5.77000 -11.95100 -2.44100 1.000 24.38000 98 SER A N 1
ATOM 733 C CA . SER A 1 98 ? -5.25700 -13.12700 -1.75100 1.000 22.43000 98 SER A CA 1
ATOM 734 C C . SER A 1 98 ? -4.35900 -14.01500 -2.57500 1.000 26.47000 98 SER A C 1
ATOM 735 O O . SER A 1 98 ? -3.56900 -14.76800 -1.98900 1.000 24.94000 98 SER A O 1
ATOM 738 N N . TYR A 1 99 ? -4.40400 -13.93600 -3.90000 1.000 23.70000 99 TYR A N 1
ATOM 739 C CA . TYR A 1 99 ? -3.66300 -14.87700 -4.73900 1.000 22.32000 99 TYR A CA 1
ATOM 740 C C . TYR A 1 99 ? -2.90900 -14.10800 -5.81800 1.000 22.81000 99 TYR A C 1
ATOM 741 O O . TYR A 1 99 ? -3.06800 -14.33100 -7.01600 1.000 23.35000 99 TYR A O 1
ATOM 750 N N . GLU A 1 100 ? -2.06200 -13.18100 -5.37000 1.000 22.78000 100 GLU A N 1
ATOM 751 C CA . GLU A 1 100 ? -1.41800 -12.27700 -6.30700 1.000 25.04000 100 GLU A CA 1
ATOM 752 C C . GLU A 1 100 ? -0.55200 -13.01700 -7.31300 1.000 24.14000 100 GLU A C 1
ATOM 753 O O . GLU A 1 100 ? -0.45800 -12.59100 -8.47000 1.000 21.51000 100 GLU A O 1
ATOM 759 N N . ASP A 1 101 ? 0.06600 -14.13500 -6.91300 1.000 20.51000 101 ASP A N 1
ATOM 760 C CA . ASP A 1 101 ? 0.95700 -14.83800 -7.82600 1.000 23.80000 101 ASP A CA 1
ATOM 761 C C . ASP A 1 101 ? 0.19300 -15.47000 -8.98200 1.000 23.40000 101 ASP A C 1
ATOM 762 O O . ASP A 1 101 ? 0.62900 -15.39500 -10.13700 1.000 23.51000 101 ASP A O 1
ATOM 767 N N . VAL A 1 102 ? -0.95600 -16.08100 -8.70300 1.000 23.68000 102 VAL A N 1
ATOM 768 C CA . VAL A 1 102 ? -1.73000 -16.62200 -9.80900 1.000 22.86000 102 VAL A CA 1
ATOM 769 C C . VAL A 1 102 ? -2.32400 -15.49300 -10.65400 1.000 20.00000 102 VAL A C 1
ATOM 770 O O . VAL A 1 102 ? -2.45700 -15.63400 -11.87100 1.000 20.09000 102 VAL A O 1
ATOM 774 N N . LEU A 1 103 ? -2.65500 -14.35000 -10.04500 1.000 21.13000 103 LEU A N 1
ATOM 775 C CA . LEU A 1 103 ? -3.12900 -13.21300 -10.83700 1.000 22.24000 103 LEU A CA 1
ATOM 776 C C . LEU A 1 103 ? -2.05600 -12.72100 -11.79900 1.000 21.59000 103 LEU A C 1
ATOM 777 O O . LEU A 1 103 ? -2.34000 -12.44900 -12.97200 1.000 20.16000 103 LEU A O 1
ATOM 782 N N . LYS A 1 104 ? -0.80900 -12.58800 -11.32400 1.000 21.43000 104 LYS A N 1
ATOM 783 C CA . LYS A 1 104 ? 0.24500 -12.17000 -12.24200 1.000 22.57000 104 LYS A CA 1
ATOM 784 C C . LYS A 1 104 ? 0.40200 -13.17100 -13.37900 1.000 21.54000 104 LYS A C 1
ATOM 785 O O . LYS A 1 104 ? 0.61300 -12.78200 -14.53400 1.000 22.17000 104 LYS A O 1
ATOM 791 N N . GLU A 1 105 ? 0.30600 -14.46300 -13.07200 1.000 22.93000 105 GLU A N 1
ATOM 792 C CA . GLU A 1 105 ? 0.42300 -15.46500 -14.12400 1.000 26.16000 105 GLU A CA 1
ATOM 793 C C . GLU A 1 105 ? -0.75200 -15.39200 -15.09700 1.000 24.81000 105 GLU A C 1
ATOM 794 O O . GLU A 1 105 ? -0.56500 -15.54300 -16.31100 1.000 24.02000 105 GLU A O 1
ATOM 800 N N . LYS A 1 106 ? -1.96500 -15.15600 -14.58800 1.000 21.81000 106 LYS A N 1
ATOM 801 C CA . LYS A 1 106 ? -3.09300 -14.94200 -15.49000 1.000 20.89000 106 LYS A CA 1
ATOM 802 C C . LYS A 1 106 ? -2.82800 -13.73900 -16.38100 1.000 19.66000 106 LYS A C 1
ATOM 803 O O . LYS A 1 106 ? -3.09100 -13.76600 -17.59100 1.000 20.70000 106 LYS A O 1
ATOM 809 N N . VAL A 1 107 ? -2.25600 -12.68600 -15.80100 1.000 19.71000 107 VAL A N 1
ATOM 810 C CA . VAL A 1 107 ? -1.92300 -11.49600 -16.57400 1.000 21.76000 107 VAL A CA 1
ATOM 811 C C . VAL A 1 107 ? -0.88400 -11.82600 -17.64200 1.000 21.39000 107 VAL A C 1
ATOM 812 O O . VAL A 1 107 ? -0.93300 -11.29900 -18.75900 1.000 23.15000 107 VAL A O 1
ATOM 816 N N . GLN A 1 108 ? 0.06400 -12.71300 -17.32400 1.000 22.55000 108 GLN A N 1
ATOM 817 C CA . GLN A 1 108 ? 1.06300 -13.12400 -18.31200 1.000 26.32000 108 GLN A CA 1
ATOM 818 C C . GLN A 1 108 ? 0.42400 -13.84700 -19.49000 1.000 26.62000 108 GLN A C 1
ATOM 819 O O . GLN A 1 108 ? 0.83200 -13.64100 -20.63900 1.000 26.01000 108 GLN A O 1
ATOM 825 N N . HIS A 1 109 ? -0.56900 -14.70700 -19.22100 1.000 27.26000 109 HIS A N 1
ATOM 826 C CA . HIS A 1 109 ? -1.36000 -15.30300 -20.29800 1.000 27.26000 109 HIS A CA 1
ATOM 827 C C . HIS A 1 109 ? -1.93400 -14.21900 -21.19700 1.000 29.77000 109 HIS A C 1
ATOM 828 O O . HIS A 1 109 ? -1.86000 -14.31300 -22.43000 1.000 29.65000 109 HIS A O 1
ATOM 835 N N . LYS A 1 110 ? -2.48100 -13.15800 -20.59400 1.000 23.09000 110 LYS A N 1
ATOM 836 C CA . LYS A 1 110 ? -3.04600 -12.07900 -21.38600 1.000 25.87000 110 LYS A CA 1
ATOM 837 C C . LYS A 1 110 ? -1.97200 -11.33500 -22.17200 1.000 27.78000 110 LYS A C 1
ATOM 838 O O . LYS A 1 110 ? -2.18500 -10.99200 -23.34200 1.000 28.32000 110 LYS A O 1
ATOM 844 N N . VAL A 1 111 ? -0.81200 -11.08300 -21.55800 1.000 24.57000 111 VAL A N 1
ATOM 845 C CA . VAL A 1 111 ? 0.26700 -10.39900 -22.27700 1.000 28.59000 111 VAL A CA 1
ATOM 846 C C . VAL A 1 111 ? 0.73300 -11.24100 -23.46300 1.000 30.90000 111 VAL A C 1
ATOM 847 O O . VAL A 1 111 ? 1.02200 -10.70900 -24.54500 1.000 31.14000 111 VAL A O 1
ATOM 851 N N . ALA A 1 112 ? 0.78400 -12.56300 -23.29000 1.000 30.00000 112 ALA A N 1
ATOM 852 C CA . ALA A 1 112 ? 1.20200 -13.45200 -24.36900 1.000 34.58000 112 ALA A CA 1
ATOM 853 C C . ALA A 1 112 ? 0.24400 -13.42400 -25.55700 1.000 36.15000 112 ALA A C 1
ATOM 854 O O . ALA A 1 112 ? 0.66200 -13.73900 -26.67600 1.000 37.17000 112 ALA A O 1
ATOM 856 N N . ALA A 1 113 ? -1.02200 -13.05100 -25.34500 1.000 34.96000 113 ALA A N 1
ATOM 857 C CA . ALA A 1 113 ? -2.00000 -12.90100 -26.41700 1.000 35.87000 113 ALA A CA 1
ATOM 858 C C . ALA A 1 113 ? -2.12400 -11.46100 -26.90800 1.000 37.16000 113 ALA A C 1
ATOM 859 O O . ALA A 1 113 ? -2.98400 -11.16800 -27.74400 1.000 37.18000 113 ALA A O 1
ATOM 861 N N . GLY A 1 114 ? -1.28200 -10.55700 -26.41700 1.000 35.00000 114 GLY A N 1
ATOM 862 C CA . GLY A 1 114 ? -1.32200 -9.18100 -26.87600 1.000 35.18000 114 GLY A CA 1
ATOM 863 C C . GLY A 1 114 ? -2.45600 -8.35000 -26.32500 1.000 36.77000 114 GLY A C 1
ATOM 864 O O . GLY A 1 114 ? -2.70200 -7.25100 -26.83200 1.000 39.10000 114 GLY A O 1
ATOM 865 N N . LEU A 1 115 ? -3.13800 -8.81700 -25.28100 1.000 35.16000 115 LEU A N 1
ATOM 866 C CA . LEU A 1 115 ? -4.33000 -8.13200 -24.80400 1.000 35.05000 115 LEU A CA 1
ATOM 867 C C . LEU A 1 115 ? -3.99900 -6.85200 -24.05500 1.000 38.25000 115 LEU A C 1
ATOM 868 O O . LEU A 1 115 ? -4.91600 -6.10500 -23.70000 1.000 35.16000 115 LEU A O 1
ATOM 873 N N . ASN A 1 116 ? -2.71800 -6.57800 -23.81200 1.000 34.39000 116 ASN A N 1
ATOM 874 C CA . ASN A 1 116 ? -2.29500 -5.32000 -23.22200 1.000 33.97000 116 ASN A CA 1
ATOM 875 C C . ASN A 1 116 ? -1.87000 -4.29300 -24.26600 1.000 35.63000 116 ASN A C 1
ATOM 876 O O . ASN A 1 116 ? -1.39800 -3.21800 -23.89200 1.000 36.00000 116 ASN A O 1
ATOM 881 N N . LYS A 1 117 ? -2.02200 -4.59700 -25.55500 1.000 40.89000 117 LYS A N 1
ATOM 882 C CA . LYS A 1 117 ? -1.66600 -3.63900 -26.60300 1.000 42.91000 117 LYS A CA 1
ATOM 883 C C . LYS A 1 117 ? -2.92900 -2.95600 -27.11600 1.000 47.42000 117 LYS A C 1
ATOM 884 O O . LYS A 1 117 ? -3.83500 -3.62200 -27.63000 1.000 47.90000 117 LYS A O 1
ATOM 890 N N . LYS B 2 1 ? -18.13500 9.76700 -17.96900 1.000 47.05000 52 LYS E N 1
ATOM 891 C CA . LYS B 2 1 ? -17.85600 9.18400 -16.66000 1.000 52.65000 52 LYS E CA 1
ATOM 892 C C . LYS B 2 1 ? -17.39100 7.75500 -16.88500 1.000 50.64000 52 LYS E C 1
ATOM 893 O O . LYS B 2 1 ? -16.57900 7.49200 -17.77900 1.000 55.11000 52 LYS E O 1
ATOM 895 N N . LEU B 2 2 ? -17.90900 6.82100 -16.09100 1.000 45.39000 53 LEU E N 1
ATOM 896 C CA . LEU B 2 2 ? -17.58900 5.41300 -16.30900 1.000 46.80000 53 LEU E CA 1
ATOM 897 C C . LEU B 2 2 ? -18.30200 5.00100 -17.59500 1.000 49.09000 53 LEU E C 1
ATOM 898 O O . LEU B 2 2 ? -19.43600 4.51600 -17.60200 1.000 51.83000 53 LEU E O 1
ATOM 900 N N . LYS B 2 3 ? -17.66000 5.29600 -18.72100 1.000 50.68000 54 LYS E N 1
ATOM 901 C CA . LYS B 2 3 ? -18.14600 4.70200 -19.95500 1.000 44.01000 54 LYS E CA 1
ATOM 902 C C . LYS B 2 3 ? -17.23600 3.50400 -20.26200 1.000 43.34000 54 LYS E C 1
ATOM 903 O O . LYS B 2 3 ? -17.61900 2.36700 -19.95100 1.000 37.83000 54 LYS E O 1
ATOM 905 N N . PRO B 2 4 ? -15.99300 3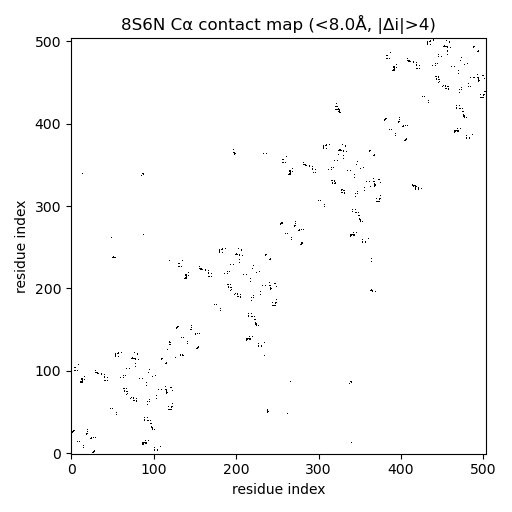.65300 -20.69400 1.000 50.08000 55 PRO E N 1
ATOM 906 C CA . PRO B 2 4 ? -15.05300 2.59000 -20.37000 1.000 40.55000 55 PRO E CA 1
ATOM 907 C C . PRO B 2 4 ? -14.70800 2.85700 -18.91300 1.000 37.19000 55 PRO E C 1
ATOM 908 O O . PRO B 2 4 ? -15.23300 3.76900 -18.27000 1.000 42.49000 55 PRO E O 1
ATOM 912 N N . TYR B 2 5 ? -13.85300 2.06200 -18.35300 1.000 43.50000 56 TYR E N 1
ATOM 913 C CA . TYR B 2 5 ? -13.57300 2.41200 -16.97800 1.000 33.04000 56 TYR E CA 1
ATOM 914 C C . TYR B 2 5 ? -12.20800 3.08500 -17.00300 1.000 35.10000 56 TYR E C 1
ATOM 915 O O . TYR B 2 5 ? -11.41600 2.89000 -17.93400 1.000 38.40000 56 TYR E O 1
ATOM 924 N N . VAL B 2 6 ? -11.98900 4.00900 -16.08700 1.000 37.69000 57 VAL E N 1
ATOM 925 C CA . VAL B 2 6 ? -10.88500 4.93800 -16.25800 1.000 33.10000 57 VAL E CA 1
ATOM 926 C C . VAL B 2 6 ? -9.91600 4.82800 -15.09100 1.000 30.66000 57 VAL E C 1
ATOM 927 O O . VAL B 2 6 ? -10.27200 5.09400 -13.93700 1.000 40.02000 57 VAL E O 1
ATOM 931 N N . PHE B 2 7 ? -8.69700 4.44800 -15.38400 1.000 37.83000 58 PHE E N 1
ATOM 932 C CA . PHE B 2 7 ? -7.71400 4.31000 -14.32600 1.000 39.39000 58 PHE E CA 1
ATOM 933 C C . PHE B 2 7 ? -6.48000 5.15100 -14.67100 1.000 47.00000 58 PHE E C 1
ATOM 934 O O . PHE B 2 7 ? -5.78000 4.87500 -15.65100 1.000 53.62000 58 PHE E O 1
ATOM 942 N N . ASP B 2 8 ? -6.22600 6.17300 -13.85300 1.000 52.72000 59 ASP E N 1
ATOM 943 C CA . ASP B 2 8 ? -5.22900 7.21900 -14.08300 1.000 58.04000 59 ASP E CA 1
ATOM 944 C C . ASP B 2 8 ? -4.14400 6.85900 -13.08400 1.000 59.74000 59 ASP E C 1
ATOM 945 O O . ASP B 2 8 ? -4.46400 6.60700 -11.90500 1.000 63.40000 59 ASP E O 1
ATOM 950 N N . TYR B 2 9 ? -2.88000 6.81700 -13.48100 1.000 60.53000 60 TYR E N 1
ATOM 951 C CA . TYR B 2 9 ? -1.94800 7.04200 -12.38900 1.000 57.91000 60 TYR E CA 1
ATOM 952 C C . TYR B 2 9 ? -0.74100 7.75900 -12.90600 1.000 64.87000 60 TYR E C 1
ATOM 953 O O . TYR B 2 9 ? -0.68300 8.09500 -14.09000 1.000 68.86000 60 TYR E O 1
ATOM 955 N N . GLU C 1 1 ? -4.90300 1.93100 -30.44100 1.000 71.68000 1 GLU B N 1
ATOM 956 C CA . GLU C 1 1 ? -5.83700 1.38700 -29.47600 1.000 72.26000 1 GLU B CA 1
ATOM 957 C C . GLU C 1 1 ? -7.01200 1.13100 -30.44800 1.000 71.43000 1 GLU B C 1
ATOM 958 O O . GLU C 1 1 ? -7.66200 2.06500 -30.91700 1.000 70.43000 1 GLU B O 1
ATOM 964 N N . ALA C 1 2 ? -7.19000 -0.11000 -30.89600 1.000 69.37000 2 ALA B N 1
ATOM 965 C CA . ALA C 1 2 ? -8.34600 -0.40700 -31.73900 1.000 68.47000 2 ALA B CA 1
ATOM 966 C C . ALA C 1 2 ? -9.58900 -0.44300 -30.86100 1.000 65.53000 2 ALA B C 1
ATOM 967 O O . ALA C 1 2 ? -9.71300 -1.30800 -29.98800 1.000 66.16000 2 ALA B O 1
ATOM 969 N N . TYR C 1 3 ? -10.49800 0.51000 -31.07700 1.000 60.44000 3 TYR B N 1
ATOM 970 C CA . TYR C 1 3 ? -11.76000 0.51200 -30.35000 1.000 53.76000 3 TYR B CA 1
ATOM 971 C C . TYR C 1 3 ? -12.53600 -0.76900 -30.62500 1.000 52.40000 3 TYR B C 1
ATOM 972 O O . TYR C 1 3 ? -12.56700 -1.27000 -31.75400 1.000 54.82000 3 TYR B O 1
ATOM 981 N N . THR C 1 4 ? -13.15100 -1.31100 -29.57800 1.000 47.55000 4 THR B N 1
ATOM 982 C CA . THR C 1 4 ? -14.26200 -2.21600 -29.80500 1.000 41.51000 4 THR B CA 1
ATOM 983 C C . THR C 1 4 ? -15.51900 -1.38400 -30.02000 1.000 39.97000 4 THR B C 1
ATOM 984 O O . THR C 1 4 ? -15.54100 -0.17400 -29.76200 1.000 36.80000 4 THR B O 1
ATOM 988 N N . LEU C 1 5 ? -16.56700 -2.03800 -30.52100 1.000 35.03000 5 LEU B N 1
ATOM 989 C CA . LEU C 1 5 ? -17.86100 -1.37500 -30.62600 1.000 35.40000 5 LEU B CA 1
ATOM 990 C C . LEU C 1 5 ? -18.27200 -0.76600 -29.29000 1.000 33.05000 5 LEU B C 1
ATOM 991 O O . LEU C 1 5 ? -18.75800 0.37000 -29.23900 1.000 33.34000 5 LEU B O 1
ATOM 996 N N . SER C 1 6 ? -18.04100 -1.49300 -28.19300 1.000 32.25000 6 SER B N 1
ATOM 997 C CA . SER C 1 6 ? -18.50000 -1.03400 -26.88600 1.000 33.16000 6 SER B CA 1
ATOM 998 C C . SER C 1 6 ? -17.71300 0.17700 -26.39900 1.000 32.50000 6 SER B C 1
ATOM 999 O O . SER C 1 6 ? -18.30500 1.13800 -25.88700 1.000 28.42000 6 SER B O 1
ATOM 1002 N N . THR C 1 7 ? -16.37700 0.15300 -26.51900 1.000 31.53000 7 THR B N 1
ATOM 1003 C CA . THR C 1 7 ? -15.60200 1.31400 -26.07900 1.000 29.26000 7 THR B CA 1
ATOM 1004 C C . THR C 1 7 ? -15.86100 2.52400 -26.97400 1.000 29.76000 7 THR B C 1
ATOM 1005 O O . THR C 1 7 ? -15.91200 3.66000 -26.48900 1.000 29.89000 7 THR B O 1
ATOM 1009 N N . LEU C 1 8 ? -16.04300 2.29700 -28.27900 1.000 29.46000 8 LEU B N 1
ATOM 1010 C CA . LEU C 1 8 ? -16.41700 3.38500 -29.18000 1.000 30.05000 8 LEU B CA 1
ATOM 1011 C C . LEU C 1 8 ? -17.76500 3.98400 -28.78500 1.000 29.83000 8 LEU B C 1
ATOM 1012 O O . LEU C 1 8 ? -17.92300 5.21200 -28.75900 1.000 26.45000 8 LEU B O 1
ATOM 1017 N N . ALA C 1 9 ? -18.74300 3.13200 -28.44500 1.000 27.75000 9 ALA B N 1
ATOM 1018 C CA . ALA C 1 9 ? -20.06800 3.64000 -28.08600 1.000 24.34000 9 ALA B CA 1
ATOM 1019 C C . ALA C 1 9 ? -20.04700 4.42300 -26.78800 1.000 26.84000 9 ALA B C 1
ATOM 1020 O O . ALA C 1 9 ? -21.01100 5.13300 -26.48700 1.000 24.83000 9 ALA B O 1
ATOM 1022 N N . ALA C 1 10 ? -18.98300 4.28500 -26.00600 1.000 27.05000 10 ALA B N 1
ATOM 1023 C CA . ALA C 1 10 ? -18.81300 5.03100 -24.77100 1.000 27.99000 10 ALA B CA 1
ATOM 1024 C C . ALA C 1 10 ? -18.42300 6.48800 -25.00300 1.000 24.71000 10 ALA B C 1
ATOM 1025 O O . ALA C 1 10 ? -18.54700 7.30000 -24.07900 1.000 26.09000 10 ALA B O 1
ATOM 1027 N N . LEU C 1 11 ? -17.99500 6.83800 -26.21100 1.000 22.83000 11 LEU B N 1
ATOM 1028 C CA . LEU C 1 11 ? -17.67900 8.21800 -26.55100 1.000 26.00000 11 LEU B CA 1
ATOM 1029 C C . LEU C 1 11 ? -18.95000 8.98800 -26.89900 1.000 25.05000 11 LEU B C 1
ATOM 1030 O O . LEU C 1 11 ? -19.96100 8.39900 -27.29600 1.000 25.37000 11 LEU B O 1
ATOM 1035 N N . PRO C 1 12 ? -18.92100 10.31300 -26.76600 1.000 23.93000 12 PRO B N 1
ATOM 1036 C CA . PRO C 1 12 ? -20.06500 11.11500 -27.21900 1.000 20.97000 12 PRO B CA 1
ATOM 1037 C C . PRO C 1 12 ? -20.29600 10.93100 -28.71400 1.000 20.97000 12 PRO B C 1
ATOM 1038 O O . PRO C 1 12 ? -19.36400 10.66900 -29.48000 1.000 22.63000 12 PRO B O 1
ATOM 1042 N N . ALA C 1 13 ? -21.56600 11.04400 -29.12100 1.000 19.59000 13 ALA B N 1
ATOM 1043 C CA . ALA C 1 13 ? -21.90700 10.88000 -30.53200 1.000 19.21000 13 ALA B CA 1
ATOM 1044 C C . ALA C 1 13 ? -21.06600 11.78200 -31.42500 1.000 21.13000 13 ALA B C 1
ATOM 1045 O O . ALA C 1 13 ? -20.61100 11.36700 -32.49600 1.000 22.62000 13 ALA B O 1
ATOM 1047 N N . ALA C 1 14 ? -20.86000 13.02900 -31.00700 1.000 20.07000 14 ALA B N 1
ATOM 1048 C CA . ALA C 1 14 ? -20.09600 13.94400 -31.84000 1.000 22.97000 14 ALA B CA 1
ATOM 1049 C C . ALA C 1 14 ? -18.69300 13.40700 -32.07700 1.000 25.00000 14 ALA B C 1
ATOM 1050 O O . ALA C 1 14 ? -18.12400 13.58200 -33.16200 1.000 27.00000 14 ALA B O 1
ATOM 1052 N N . GLU C 1 15 ? -18.12900 12.73800 -31.07700 1.000 21.36000 15 GLU B N 1
ATOM 1053 C CA . GLU C 1 15 ? -16.78000 12.21400 -31.22400 1.000 24.34000 15 GLU B CA 1
ATOM 1054 C C . GLU C 1 15 ? -16.76400 10.94700 -32.06700 1.000 26.39000 15 GLU B C 1
ATOM 1055 O O . GLU C 1 15 ? -15.81300 10.72900 -32.82500 1.000 27.86000 15 GLU B O 1
ATOM 1061 N N . ILE C 1 16 ? -17.80600 10.11500 -31.96100 1.000 24.07000 16 ILE B N 1
ATOM 1062 C CA . ILE C 1 16 ? -17.92000 8.93400 -32.81900 1.000 22.71000 16 ILE B CA 1
ATOM 1063 C C . ILE C 1 16 ? -17.97800 9.34700 -34.28300 1.000 26.96000 16 ILE B C 1
ATOM 1064 O O . ILE C 1 16 ? -17.28000 8.78300 -35.14000 1.000 26.23000 16 ILE B O 1
ATOM 1069 N N . VAL C 1 17 ? -18.80800 10.34500 -34.59100 1.000 22.83000 17 VAL B N 1
ATOM 1070 C CA . VAL C 1 17 ? -18.95300 10.81200 -35.96400 1.000 25.72000 17 VAL B CA 1
ATOM 1071 C C . VAL C 1 17 ? -17.66600 11.47900 -36.43400 1.000 28.98000 17 VAL B C 1
ATOM 1072 O O . VAL C 1 17 ? -17.25400 11.31100 -37.58900 1.000 31.29000 17 VAL B O 1
ATOM 1076 N N . ARG C 1 18 ? -17.00200 12.23200 -35.54900 1.000 30.09000 18 ARG B N 1
ATOM 1077 C CA . ARG C 1 18 ? -15.69100 12.79600 -35.89200 1.000 28.31000 18 ARG B CA 1
ATOM 1078 C C . ARG C 1 18 ? -14.71600 11.70600 -36.31300 1.000 31.51000 18 ARG B C 1
ATOM 1079 O O . ARG C 1 18 ? -14.01200 11.83800 -37.32300 1.000 32.43000 18 ARG B O 1
ATOM 1087 N N . LEU C 1 19 ? -14.65400 10.62100 -35.53900 1.000 25.98000 19 LEU B N 1
ATOM 1088 C CA . LEU C 1 19 ? -13.77200 9.51600 -35.89500 1.000 33.26000 19 LEU B CA 1
ATOM 1089 C C . LEU C 1 19 ? -14.19200 8.87500 -37.21000 1.000 35.80000 19 LEU B C 1
ATOM 1090 O O . LEU C 1 19 ? -13.34600 8.57300 -38.05500 1.000 37.50000 19 LEU B O 1
ATOM 1095 N N . ALA C 1 20 ? -15.50000 8.68400 -37.41200 1.000 33.26000 20 ALA B N 1
ATOM 1096 C CA . ALA C 1 20 ? -15.97900 8.04100 -38.63300 1.000 36.30000 20 ALA B CA 1
ATOM 1097 C C . ALA C 1 20 ? -15.56400 8.81700 -39.87700 1.000 41.70000 20 ALA B C 1
ATOM 1098 O O . ALA C 1 20 ? -15.25400 8.22200 -40.91600 1.000 41.79000 20 ALA B O 1
ATOM 1100 N N . ASN C 1 21 ? -15.54900 10.14200 -39.78800 1.000 36.88000 21 ASN B N 1
ATOM 1101 C CA . ASN C 1 21 ? -15.29500 11.01600 -40.92500 1.000 39.65000 21 ASN B CA 1
ATOM 1102 C C . ASN C 1 21 ? -13.82000 11.31600 -41.13300 1.000 41.47000 21 ASN B C 1
ATOM 1103 O O . ASN C 1 21 ? -13.47800 12.01400 -42.09700 1.000 44.52000 21 ASN B O 1
ATOM 1108 N N . SER C 1 22 ? -12.95800 10.87400 -40.22100 1.000 43.66000 22 SER B N 1
ATOM 1109 C CA . SER C 1 22 ? -11.52500 11.07400 -40.37900 1.000 52.01000 22 SER B CA 1
ATOM 1110 C C . SER C 1 22 ? -10.93000 10.12600 -41.39700 1.000 58.76000 22 SER B C 1
ATOM 1111 O O . SER C 1 22 ? -11.14800 8.91200 -41.36300 1.000 57.26000 22 SER B O 1
ATOM 1114 N N . GLN C 1 23 ? -10.16700 10.70500 -42.32300 1.000 64.48000 23 GLN B N 1
ATOM 1115 C CA . GLN C 1 23 ? -9.42400 9.90300 -43.28400 1.000 67.39000 23 GLN B CA 1
ATOM 1116 C C . GLN C 1 23 ? -8.50000 8.89700 -42.62200 1.000 70.69000 23 GLN B C 1
ATOM 1117 O O . GLN C 1 23 ? -8.08000 7.95000 -43.27400 1.000 71.29000 23 GLN B O 1
ATOM 1123 N N . SER C 1 24 ? -8.17200 9.07100 -41.34600 1.000 70.36000 24 SER B N 1
ATOM 1124 C CA . SER C 1 24 ? -7.30000 8.13600 -40.63300 1.000 71.48000 24 SER B CA 1
ATOM 1125 C C . SER C 1 24 ? -8.04800 7.38100 -39.52500 1.000 71.52000 24 SER B C 1
ATOM 1126 O O . SER C 1 24 ? -7.54100 7.36700 -38.40500 1.000 71.75000 24 SER B O 1
ATOM 1129 N N . SER C 1 25 ? -9.29600 6.88000 -39.75100 1.000 69.28000 25 SER B N 1
ATOM 1130 C CA . SER C 1 25 ? -10.02300 6.07100 -38.74600 1.000 68.09000 25 SER B CA 1
ATOM 1131 C C . SER C 1 25 ? -9.77100 4.58500 -39.01700 1.000 72.88000 25 SER B C 1
ATOM 1132 O O . SER C 1 25 ? -10.71700 3.79000 -39.17900 1.000 69.95000 25 SER B O 1
ATOM 1135 N N . SER C 1 26 ? -8.50200 4.19900 -39.04600 1.000 71.73000 26 SER B N 1
ATOM 1136 C CA . SER C 1 26 ? -8.11400 2.87400 -39.48800 1.000 71.46000 26 SER B CA 1
ATOM 1137 C C . SER C 1 26 ? -8.56500 1.79100 -38.51100 1.000 71.61000 26 SER B C 1
ATOM 1138 O O . SER C 1 26 ? -8.13100 1.75600 -37.35600 1.000 71.79000 26 SER B O 1
ATOM 1141 N N . GLY C 1 27 ? -9.48900 0.93600 -38.95800 1.000 67.97000 27 GLY B N 1
ATOM 1142 C CA . GLY C 1 27 ? -9.97700 -0.19800 -38.18200 1.000 65.55000 27 GLY B CA 1
ATOM 1143 C C . GLY C 1 27 ? -11.20100 0.09900 -37.34600 1.000 64.28000 27 GLY B C 1
ATOM 1144 O O . GLY C 1 27 ? -11.51600 -0.67300 -36.43400 1.000 66.20000 27 GLY B O 1
ATOM 1145 N N . LEU C 1 28 ? -11.94700 1.14700 -37.66400 1.000 62.74000 28 LEU B N 1
ATOM 1146 C CA . LEU C 1 28 ? -13.05000 1.31400 -36.73700 1.000 59.37000 28 LEU B CA 1
ATOM 1147 C C . LEU C 1 28 ? -14.22500 0.44100 -37.16300 1.000 56.87000 28 LEU B C 1
ATOM 1148 O O . LEU C 1 28 ? -14.54800 0.35900 -38.35700 1.000 54.94000 28 LEU B O 1
ATOM 1153 N N . PRO C 1 29 ? -14.88700 -0.20700 -36.20200 1.000 56.76000 29 PRO B N 1
ATOM 1154 C CA . PRO C 1 29 ? -16.02100 -1.07800 -36.52600 1.000 56.37000 29 PRO B CA 1
ATOM 1155 C C . PRO C 1 29 ? -17.25500 -0.28900 -36.92100 1.000 52.84000 29 PRO B C 1
ATOM 1156 O O . PRO C 1 29 ? -18.28700 -0.35300 -36.24300 1.000 52.27000 29 PRO B O 1
ATOM 1160 N N . LEU C 1 30 ? -17.14600 0.46100 -38.01900 1.000 52.58000 30 LEU B N 1
ATOM 1161 C CA . LEU C 1 30 ? -18.22400 1.27800 -38.53800 1.000 47.81000 30 LEU B CA 1
ATOM 1162 C C . LEU C 1 30 ? -18.41300 0.99900 -40.03000 1.000 48.71000 30 LEU B C 1
ATOM 1163 O O . LEU C 1 30 ? -17.42700 0.88700 -40.76200 1.000 53.21000 30 LEU B O 1
ATOM 1168 N N . PRO C 1 31 ? -19.65900 0.91800 -40.49300 1.000 46.01000 31 PRO B N 1
ATOM 1169 C CA . PRO C 1 31 ? -19.91300 0.87300 -41.93600 1.000 45.06000 31 PRO B CA 1
ATOM 1170 C C . PRO C 1 31 ? -19.67200 2.23700 -42.53400 1.000 48.59000 31 PRO B C 1
ATOM 1171 O O . PRO C 1 31 ? -19.58200 3.25000 -41.83500 1.000 47.05000 31 PRO B O 1
ATOM 1175 N N . LYS C 1 32 ? -19.53600 2.26900 -43.84600 1.000 47.18000 32 LYS B N 1
ATOM 1176 C CA . LYS C 1 32 ? -19.31300 3.57800 -44.40500 1.000 45.46000 32 LYS B CA 1
ATOM 1177 C C . LYS C 1 32 ? -20.65500 4.16500 -44.84800 1.000 46.50000 32 LYS B C 1
ATOM 1178 O O . LYS C 1 32 ? -21.49500 3.46400 -45.42300 1.000 49.09000 32 LYS B O 1
ATOM 1184 N N . ALA C 1 33 ? -20.89500 5.42300 -44.46900 1.000 45.68000 33 ALA B N 1
ATOM 1185 C CA . ALA C 1 33 ? -22.22500 6.00900 -44.53900 1.000 43.66000 33 ALA B CA 1
ATOM 1186 C C . ALA C 1 33 ? -22.69400 6.24300 -45.97000 1.000 43.44000 33 ALA B C 1
ATOM 1187 O O . ALA C 1 33 ? -21.91600 6.60300 -46.86200 1.000 45.61000 33 ALA B O 1
ATOM 1189 N N . ASP C 1 34 ? -24.00000 6.09400 -46.15500 1.000 44.25000 34 ASP B N 1
ATOM 1190 C CA . ASP C 1 34 ? -24.66300 6.38800 -47.41400 1.000 44.21000 34 ASP B CA 1
ATOM 1191 C C . ASP C 1 34 ? -24.71100 7.89400 -47.58700 1.000 44.70000 34 ASP B C 1
ATOM 1192 O O . ASP C 1 34 ? -25.35600 8.58700 -46.77700 1.000 41.87000 34 ASP B O 1
ATOM 1197 N N . PRO C 1 35 ? -24.08200 8.46800 -48.61900 1.000 44.63000 35 PRO B N 1
ATOM 1198 C CA . PRO C 1 35 ? -24.12500 9.92800 -48.77500 1.000 43.60000 35 PRO B CA 1
ATOM 1199 C C . PRO C 1 35 ? -25.54500 10.46200 -48.87200 1.000 40.71000 35 PRO B C 1
ATOM 1200 O O . PRO C 1 35 ? -25.84000 11.53800 -48.33500 1.000 42.92000 35 PRO B O 1
ATOM 1204 N N . ALA C 1 36 ? -26.45000 9.72500 -49.52100 1.000 41.99000 36 ALA B N 1
ATOM 1205 C CA . ALA C 1 36 ? -27.83400 10.18300 -49.60300 1.000 38.67000 36 ALA B CA 1
ATOM 1206 C C . ALA C 1 36 ? -28.49700 10.19400 -48.23100 1.000 40.00000 36 ALA B C 1
ATOM 1207 O O . ALA C 1 36 ? -29.32700 11.06600 -47.94300 1.000 38.53000 36 ALA B O 1
ATOM 1209 N N . THR C 1 37 ? -28.16300 9.21800 -47.38300 1.000 37.09000 37 THR B N 1
ATOM 1210 C CA . THR C 1 37 ? -28.67400 9.19300 -46.01400 1.000 37.92000 37 THR B CA 1
ATOM 1211 C C . THR C 1 37 ? -28.10900 10.34300 -45.17900 1.000 32.71000 37 THR B C 1
ATOM 1212 O O . THR C 1 37 ? -28.85600 11.02700 -44.46800 1.000 32.54000 37 THR B O 1
ATOM 1216 N N . VAL C 1 38 ? -26.79800 10.57900 -45.28000 1.000 35.13000 38 VAL B N 1
ATOM 1217 C CA . VAL C 1 38 ? -26.16600 11.66400 -44.52400 1.000 33.81000 38 VAL B CA 1
ATOM 1218 C C . VAL C 1 38 ? -26.81300 12.98600 -44.87500 1.000 31.84000 38 VAL B C 1
ATOM 1219 O O . VAL C 1 38 ? -27.14200 13.79300 -43.99300 1.000 32.51000 38 VAL B O 1
ATOM 1223 N N . LYS C 1 39 ? -27.05700 13.22200 -46.16700 1.000 33.49000 39 LYS B N 1
ATOM 1224 C CA . LYS C 1 39 ? -27.65100 14.48100 -46.58700 1.000 37.20000 39 LYS B CA 1
ATOM 1225 C C . LYS C 1 39 ? -29.08000 14.62800 -46.07500 1.000 33.79000 39 LYS B C 1
ATOM 1226 O O . LYS C 1 39 ? -29.47500 15.71900 -45.64300 1.000 32.41000 39 LYS B O 1
ATOM 1232 N N . ALA C 1 40 ? -29.87100 13.54600 -46.11500 1.000 31.06000 40 ALA B N 1
ATOM 1233 C CA . ALA C 1 40 ? -31.22800 13.62100 -45.58000 1.000 31.23000 40 ALA B CA 1
ATOM 1234 C C . ALA C 1 40 ? -31.20800 13.93300 -44.08900 1.000 27.76000 40 ALA B C 1
ATOM 1235 O O . ALA C 1 40 ? -32.02400 14.72500 -43.59900 1.000 26.83000 40 ALA B O 1
ATOM 1237 N N . THR C 1 41 ? -30.27000 13.33100 -43.35800 1.000 28.60000 41 THR B N 1
ATOM 1238 C CA . THR C 1 41 ? -30.14100 13.61100 -41.93000 1.000 26.88000 41 THR B CA 1
ATOM 1239 C C . THR C 1 41 ? -29.76400 15.07300 -41.69400 1.000 26.44000 41 THR B C 1
ATOM 1240 O O . THR C 1 41 ? -30.40800 15.77500 -40.90400 1.000 23.31000 41 THR B O 1
ATOM 1244 N N . ASP C 1 42 ? -28.75400 15.56300 -42.42400 1.000 26.17000 42 ASP B N 1
ATOM 1245 C CA . ASP C 1 42 ? -28.30900 16.94500 -42.24500 1.000 26.37000 42 ASP B CA 1
ATOM 1246 C C . ASP C 1 42 ? -29.39200 17.94000 -42.64200 1.000 26.34000 42 ASP B C 1
ATOM 1247 O O . ASP C 1 42 ? -29.52900 18.99200 -42.00700 1.000 24.55000 42 ASP B O 1
ATOM 1252 N N . ASP C 1 43 ? -30.16900 17.64000 -43.69200 1.000 26.92000 43 ASP B N 1
ATOM 1253 C CA . ASP C 1 43 ? -31.29900 18.50700 -44.04700 1.000 27.30000 43 ASP B CA 1
ATOM 1254 C C . ASP C 1 43 ? -32.32700 18.56100 -42.92900 1.000 25.49000 43 ASP B C 1
ATOM 1255 O O . ASP C 1 43 ? -32.84400 19.63000 -42.59400 1.000 24.12000 43 ASP B O 1
ATOM 1260 N N . PHE C 1 44 ? -32.64700 17.40400 -42.35000 1.000 25.75000 44 PHE B N 1
ATOM 1261 C CA . PHE C 1 44 ? -33.59500 17.36100 -41.24300 1.000 26.50000 44 PHE B CA 1
ATOM 1262 C C . PHE C 1 44 ? -33.11000 18.22300 -40.08200 1.000 28.02000 44 PHE B C 1
ATOM 1263 O O . PHE C 1 44 ? -33.86100 19.04600 -39.54500 1.000 25.39000 44 PHE B O 1
ATOM 1271 N N . ILE C 1 45 ? -31.84800 18.05700 -39.68400 1.000 25.31000 45 ILE B N 1
ATOM 1272 C CA . ILE C 1 45 ? -31.34600 18.84400 -38.56500 1.000 23.58000 45 ILE B CA 1
ATOM 1273 C C . ILE C 1 45 ? -31.29500 20.32400 -38.92700 1.000 25.01000 45 ILE B C 1
ATOM 1274 O O . ILE C 1 45 ? -31.66600 21.18200 -38.12100 1.000 23.79000 45 ILE B O 1
ATOM 1279 N N . ASP C 1 46 ? -30.89700 20.64300 -40.16200 1.000 26.06000 46 ASP B N 1
ATOM 1280 C CA . ASP C 1 46 ? -30.92300 22.03100 -40.63000 1.000 27.79000 46 ASP B CA 1
ATOM 1281 C C . ASP C 1 46 ? -32.30000 22.65700 -40.45800 1.000 26.70000 46 ASP B C 1
ATOM 1282 O O . ASP C 1 46 ? -32.42200 23.82300 -40.05900 1.000 27.79000 46 ASP B O 1
ATOM 1287 N N . SER C 1 47 ? -33.35100 21.90600 -40.78800 1.000 26.04000 47 SER B N 1
ATOM 1288 C CA . SER C 1 47 ? -34.71400 22.41600 -40.70800 1.000 24.26000 47 SER B CA 1
ATOM 1289 C C . SER C 1 47 ? -35.16400 22.69700 -39.28000 1.000 26.46000 47 SER B C 1
ATOM 1290 O O . SER C 1 47 ? -36.13700 23.43500 -39.08900 1.000 28.00000 47 SER B O 1
ATOM 1293 N N . LEU C 1 48 ? -34.47000 22.16000 -38.27500 1.000 24.90000 48 LEU B N 1
ATOM 1294 C CA . LEU C 1 48 ? -34.85000 22.38900 -36.88600 1.000 26.32000 48 LEU B CA 1
ATOM 1295 C C . LEU C 1 48 ? -34.27000 23.67700 -36.33600 1.000 28.68000 48 LEU B C 1
ATOM 1296 O O . LEU C 1 48 ? -34.74500 24.16400 -35.30800 1.000 25.31000 48 LEU B O 1
ATOM 1301 N N . GLN C 1 49 ? -33.27200 24.24500 -37.00700 1.000 34.27000 49 GLN B N 1
ATOM 1302 C CA . GLN C 1 49 ? -32.59900 25.42400 -36.48000 1.000 34.83000 49 GLN B CA 1
ATOM 1303 C C . GLN C 1 49 ? -33.55900 26.60300 -36.40600 1.000 34.16000 49 GLN B C 1
ATOM 1304 O O . GLN C 1 49 ? -34.33100 26.85600 -37.33000 1.000 35.02000 49 GLN B O 1
ATOM 1310 N N . GLY C 1 50 ? -33.58700 27.25100 -35.26100 1.000 34.31000 50 GLY B N 1
ATOM 1311 C CA . GLY C 1 50 ? -34.44700 28.38400 -35.01500 1.000 33.81000 50 GLY B CA 1
ATOM 1312 C C . GLY C 1 50 ? -35.65900 28.02900 -34.19300 1.000 39.52000 50 GLY B C 1
ATOM 1313 O O . GLY C 1 50 ? -36.25900 28.91600 -33.57900 1.000 37.50000 50 GLY B O 1
ATOM 1314 N N . LYS C 1 51 ? -36.00900 26.74700 -34.13300 1.000 30.78000 51 LYS B N 1
ATOM 1315 C CA . LYS C 1 51 ? -37.12700 26.29600 -33.32900 1.000 28.92000 51 LYS B CA 1
ATOM 1316 C C . LYS C 1 51 ? -36.72600 26.24400 -31.86500 1.000 28.47000 51 LYS B C 1
ATOM 1317 O O . LYS C 1 51 ? -35.54400 26.12500 -31.52500 1.000 31.20000 51 LYS B O 1
ATOM 1323 N N . ALA C 1 52 ? -37.73200 26.31000 -30.99800 1.000 30.86000 52 ALA B N 1
ATOM 1324 C CA . ALA C 1 52 ? -37.47700 26.14900 -29.57600 1.000 31.38000 52 ALA B CA 1
ATOM 1325 C C . ALA C 1 52 ? -36.77000 24.82500 -29.32700 1.000 32.01000 52 ALA B C 1
ATOM 1326 O O . ALA C 1 52 ? -37.02300 23.82900 -30.01500 1.000 26.30000 52 ALA B O 1
ATOM 1328 N N . ALA C 1 53 ? -35.87400 24.82600 -28.33400 1.000 29.44000 53 ALA B N 1
ATOM 1329 C CA . ALA C 1 53 ? -35.10200 23.62700 -28.02000 1.000 31.30000 53 ALA B CA 1
ATOM 1330 C C . ALA C 1 53 ? -36.00300 22.41900 -27.78000 1.000 30.38000 53 ALA B C 1
ATOM 1331 O O . ALA C 1 53 ? -35.68500 21.31100 -28.23500 1.000 29.09000 53 ALA B O 1
ATOM 1333 N N . HIS C 1 54 ? -37.12500 22.60500 -27.05500 1.000 33.03000 54 HIS B N 1
ATOM 1334 C CA . HIS C 1 54 ? -38.04500 21.49400 -26.79400 1.000 34.79000 54 HIS B CA 1
ATOM 1335 C C . HIS C 1 54 ? -38.56200 20.89500 -28.08300 1.000 31.03000 54 HIS B C 1
ATOM 1336 O O . HIS C 1 54 ? -38.78000 19.68200 -28.16900 1.000 27.50000 54 HIS B O 1
ATOM 1343 N N . ASP C 1 55 ? -38.85800 21.75400 -29.05800 1.000 29.50000 55 ASP B N 1
ATOM 1344 C CA . ASP C 1 55 ? -39.45500 21.31500 -30.30700 1.000 26.80000 55 ASP B CA 1
ATOM 1345 C C . ASP C 1 55 ? -38.43700 20.59500 -31.17300 1.000 25.48000 55 ASP B C 1
ATOM 1346 O O . ASP C 1 55 ? -38.76700 19.58800 -31.80400 1.000 25.71000 55 ASP B O 1
ATOM 1351 N N . GLN C 1 56 ? -37.19200 21.07900 -31.19600 1.000 26.39000 56 GLN B N 1
ATOM 1352 C CA . GLN C 1 56 ? -36.13300 20.34600 -31.88800 1.000 22.86000 56 GLN B CA 1
ATOM 1353 C C . GLN C 1 56 ? -35.98600 18.95200 -31.30600 1.000 23.38000 56 GLN B C 1
ATOM 1354 O O . GLN C 1 56 ? -35.91000 17.96000 -32.04100 1.000 21.64000 56 GLN B O 1
ATOM 1360 N N . LYS C 1 57 ? -35.94200 18.86500 -29.97600 1.000 24.29000 57 LYS B N 1
ATOM 1361 C CA . LYS C 1 57 ? -35.75400 17.57300 -29.33400 1.000 23.05000 57 LYS B CA 1
ATOM 1362 C C . LYS C 1 57 ? -36.99400 16.70000 -29.47300 1.000 24.18000 57 LYS B C 1
ATOM 1363 O O . LYS C 1 57 ? -36.86900 15.48000 -29.58200 1.000 21.54000 57 LYS B O 1
ATOM 1369 N N . GLN C 1 58 ? -38.18800 17.29700 -29.49800 1.000 23.43000 58 GLN B N 1
ATOM 1370 C CA . GLN C 1 58 ? -39.39200 16.51200 -29.76700 1.000 23.96000 58 GLN B CA 1
ATOM 1371 C C . GLN C 1 58 ? -39.34500 15.88300 -31.15300 1.000 23.17000 58 GLN B C 1
ATOM 1372 O O . GLN C 1 58 ? -39.65600 14.70000 -31.30800 1.000 22.53000 58 GLN B O 1
ATOM 1378 N N . LYS C 1 59 ? -38.94100 16.65700 -32.17100 1.000 20.15000 59 LYS B N 1
ATOM 1379 C CA . LYS C 1 59 ? -38.93700 16.15400 -33.54400 1.000 21.79000 59 LYS B CA 1
ATOM 1380 C C . LYS C 1 59 ? -37.90100 15.05600 -33.74200 1.000 23.65000 59 LYS B C 1
ATOM 1381 O O . LYS C 1 59 ? -38.20000 14.00600 -34.33000 1.000 23.02000 59 LYS B O 1
ATOM 1387 N N . LEU C 1 60 ? -36.65500 15.29800 -33.31500 1.000 21.05000 60 LEU B N 1
ATOM 1388 C CA . LEU C 1 60 ? -35.67000 14.22500 -33.40900 1.000 22.43000 60 LEU B CA 1
ATOM 1389 C C . LEU C 1 60 ? -36.04600 13.07400 -32.48900 1.000 21.52000 60 LEU B C 1
ATOM 1390 O O . LEU C 1 60 ? -35.92900 11.90700 -32.87000 1.000 21.99000 60 LEU B O 1
ATOM 1395 N N . GLY C 1 61 ? -36.53100 13.39200 -31.28900 1.000 22.63000 61 GLY B N 1
ATOM 1396 C CA . GLY C 1 61 ? -36.87700 12.35300 -30.33700 1.000 21.83000 61 GLY B CA 1
ATOM 1397 C C . GLY C 1 61 ? -37.93600 11.39600 -30.84700 1.000 21.29000 61 GLY B C 1
ATOM 1398 O O . GLY C 1 61 ? -37.88900 10.19700 -30.55800 1.000 22.90000 61 GLY B O 1
ATOM 1399 N N . ASP C 1 62 ? -38.91500 11.90000 -31.60200 1.000 20.10000 62 ASP B N 1
ATOM 1400 C CA . ASP C 1 62 ? -39.92400 10.99700 -32.16400 1.000 23.16000 62 ASP B CA 1
ATOM 1401 C C . ASP C 1 62 ? -39.27100 9.89500 -32.99000 1.000 24.94000 62 ASP B C 1
ATOM 1402 O O . ASP C 1 62 ? -39.65800 8.72100 -32.90800 1.000 25.32000 62 ASP B O 1
ATOM 1407 N N . GLN C 1 63 ? -38.27900 10.26300 -33.79800 1.000 21.51000 63 GLN B N 1
ATOM 1408 C CA . GLN C 1 63 ? -37.60200 9.29200 -34.63800 1.000 22.40000 63 GLN B CA 1
ATOM 1409 C C . GLN C 1 63 ? -36.67600 8.40300 -33.81200 1.000 21.06000 63 GLN B C 1
ATOM 1410 O O . GLN C 1 63 ? -36.58400 7.19800 -34.05700 1.000 21.44000 63 GLN B O 1
ATOM 1416 N N . LEU C 1 64 ? -35.95400 8.99400 -32.86000 1.000 22.15000 64 LEU B N 1
ATOM 1417 C CA . LEU C 1 64 ? -35.02800 8.23200 -32.02200 1.000 22.98000 64 LEU B CA 1
ATOM 1418 C C . LEU C 1 64 ? -35.78100 7.26700 -31.11300 1.000 24.30000 64 LEU B C 1
ATOM 1419 O O . LEU C 1 64 ? -35.37600 6.10700 -30.93700 1.000 19.94000 64 LEU B O 1
ATOM 1424 N N . PHE C 1 65 ? -36.89600 7.72400 -30.54300 1.000 20.91000 65 PHE B N 1
ATOM 1425 C CA . PHE C 1 65 ? -37.74200 6.84000 -29.74800 1.000 24.19000 65 PHE B CA 1
ATOM 1426 C C . PHE C 1 65 ? -38.20000 5.64700 -30.57100 1.000 24.75000 65 PHE B C 1
ATOM 1427 O O . PHE C 1 65 ? -38.18200 4.49900 -30.10600 1.000 24.48000 65 PHE B O 1
ATOM 1435 N N . LYS C 1 66 ? -38.60600 5.91400 -31.80800 1.000 21.83000 66 LYS B N 1
ATOM 1436 C CA . LYS C 1 66 ? -39.07300 4.87300 -32.71200 1.000 24.95000 66 LYS B CA 1
ATOM 1437 C C . LYS C 1 66 ? -37.94000 3.88100 -33.00800 1.000 25.71000 66 LYS B C 1
ATOM 1438 O O . LYS C 1 66 ? -38.14400 2.66000 -33.01400 1.000 25.46000 66 LYS B O 1
ATOM 1444 N N . LYS C 1 67 ? -36.71200 4.39000 -33.16800 1.000 24.64000 67 LYS B N 1
ATOM 1445 C CA . LYS C 1 67 ? -35.57200 3.51200 -33.46100 1.000 22.48000 67 LYS B CA 1
ATOM 1446 C C . LYS C 1 67 ? -35.22800 2.63300 -32.26300 1.000 24.81000 67 LYS B C 1
ATOM 1447 O O . LYS C 1 67 ? -34.92400 1.44100 -32.42300 1.000 27.03000 67 LYS B O 1
ATOM 1453 N N . ILE C 1 68 ? -35.22700 3.21100 -31.06600 1.000 21.74000 68 ILE B N 1
ATOM 1454 C CA . ILE C 1 68 ? -34.92400 2.44700 -29.86200 1.000 22.60000 68 ILE B CA 1
ATOM 1455 C C . ILE C 1 68 ? -35.99800 1.39300 -29.61700 1.000 27.04000 68 ILE B C 1
ATOM 1456 O O . ILE C 1 68 ? -35.70300 0.27900 -29.15300 1.000 25.51000 68 ILE B O 1
ATOM 1461 N N . ARG C 1 69 ? -37.25800 1.70800 -29.93700 1.000 25.05000 69 ARG B N 1
ATOM 1462 C CA . ARG C 1 69 ? -38.29000 0.68600 -29.77400 1.000 28.89000 69 ARG B CA 1
ATOM 1463 C C . ARG C 1 69 ? -38.08500 -0.47900 -30.73800 1.000 25.13000 69 ARG B C 1
ATOM 1464 O O . ARG C 1 69 ? -38.37000 -1.63400 -30.38800 1.000 26.44000 69 ARG B O 1
ATOM 1472 N N . THR C 1 70 ? -37.52600 -0.23200 -31.92200 1.000 22.77000 70 THR B N 1
ATOM 1473 C CA . THR C 1 70 ? -37.26100 -1.34600 -32.82300 1.000 28.89000 70 THR B CA 1
ATOM 1474 C C . THR C 1 70 ? -36.08300 -2.18500 -32.34800 1.000 30.27000 70 THR B C 1
ATOM 1475 O O . THR C 1 70 ? -35.98900 -3.35900 -32.72200 1.000 31.64000 70 THR B O 1
ATOM 1479 N N . PHE C 1 71 ? -35.22000 -1.63200 -31.48900 1.000 24.01000 71 PHE B N 1
ATOM 1480 C CA . PHE C 1 71 ? -34.16600 -2.42800 -30.86800 1.000 25.26000 71 PHE B CA 1
ATOM 1481 C C . PHE C 1 71 ? -34.72200 -3.39700 -29.83200 1.000 28.09000 71 PHE B C 1
ATOM 1482 O O . PHE C 1 71 ? -33.99900 -4.30400 -29.40800 1.000 27.78000 71 PHE B O 1
ATOM 1490 N N . GLY C 1 72 ? -35.98000 -3.23300 -29.42100 1.000 27.74000 72 GLY B N 1
ATOM 1491 C CA . GLY C 1 72 ? -36.56900 -4.07800 -28.39600 1.000 26.15000 72 GLY B CA 1
ATOM 1492 C C . GLY C 1 72 ? -36.27500 -3.68300 -26.96600 1.000 27.93000 72 GLY B C 1
ATOM 1493 O O . GLY C 1 72 ? -36.40700 -4.51900 -26.06500 1.000 26.88000 72 GLY B O 1
ATOM 1494 N N . VAL C 1 73 ? -35.90800 -2.42200 -26.71400 1.000 26.21000 73 VAL B N 1
ATOM 1495 C CA . VAL C 1 73 ? -35.48800 -1.97500 -25.38700 1.000 24.19000 73 VAL B CA 1
ATOM 1496 C C . VAL C 1 73 ? -36.62300 -1.22400 -24.71200 1.000 25.53000 73 VAL B C 1
ATOM 1497 O O . VAL C 1 73 ? -37.13900 -0.24400 -25.26100 1.000 27.10000 73 VAL B O 1
ATOM 1501 N N . LYS C 1 74 ? -37.02300 -1.66700 -23.52700 1.000 30.64000 74 LYS B N 1
ATOM 1502 C CA . LYS C 1 74 ? -37.99000 -0.88900 -22.76600 1.000 34.30000 74 LYS B CA 1
ATOM 1503 C C . LYS C 1 74 ? -37.36000 0.27700 -22.03000 1.000 26.89000 74 LYS B C 1
ATOM 1504 O O . LYS C 1 74 ? -36.14100 0.37900 -21.87800 1.000 24.60000 74 LYS B O 1
ATOM 1510 N N . GLY C 1 75 ? -38.22000 1.22700 -21.70400 1.000 28.47000 75 GLY B N 1
ATOM 1511 C CA . GLY C 1 75 ? -37.76100 2.48400 -21.17400 1.000 25.07000 75 GLY B CA 1
ATOM 1512 C C . GLY C 1 75 ? -37.31000 3.38500 -22.30000 1.000 23.03000 75 GLY B C 1
ATOM 1513 O O . GLY C 1 75 ? -36.49300 4.27900 -22.07700 1.000 24.87000 75 GLY B O 1
ATOM 1514 N N . ALA C 1 76 ? -37.79200 3.13500 -23.52500 1.000 22.92000 76 ALA B N 1
ATOM 1515 C CA . ALA C 1 76 ? -37.37700 3.92800 -24.68200 1.000 24.81000 76 ALA B CA 1
ATOM 1516 C C . ALA C 1 76 ? -37.61400 5.43100 -24.52900 1.000 22.44000 76 ALA B C 1
ATOM 1517 O O . ALA C 1 76 ? -36.72800 6.20400 -24.91500 1.000 22.84000 76 ALA B O 1
ATOM 1519 N N . PRO C 1 77 ? -38.74600 5.90500 -23.98400 1.000 24.85000 77 PRO B N 1
ATOM 1520 C CA . PRO C 1 77 ? -38.90100 7.36300 -23.81200 1.000 22.94000 77 PRO B CA 1
ATOM 1521 C C . PRO C 1 77 ? -37.83800 7.97200 -22.92600 1.000 22.17000 77 PRO B C 1
ATOM 1522 O O . PRO C 1 77 ? -37.25700 9.02400 -23.24300 1.000 22.94000 77 PRO B O 1
ATOM 1526 N N . LYS C 1 78 ? -37.56200 7.30700 -21.80300 1.000 20.97000 78 LYS B N 1
ATOM 1527 C CA . LYS C 1 78 ? -36.60200 7.82800 -20.84100 1.000 24.77000 78 LYS B CA 1
ATOM 1528 C C . LYS C 1 78 ? -35.18100 7.78400 -21.40600 1.000 24.37000 78 LYS B C 1
ATOM 1529 O O . LYS C 1 78 ? -34.40100 8.73700 -21.24000 1.000 22.90000 78 LYS B O 1
ATOM 1535 N N . LEU C 1 79 ? -34.86800 6.73500 -22.16800 1.000 22.21000 79 LEU B N 1
ATOM 1536 C CA . LEU C 1 79 ? -33.57400 6.67200 -22.86000 1.000 22.53000 79 LEU B CA 1
ATOM 1537 C C . LEU C 1 79 ? -33.46800 7.75500 -23.91400 1.000 23.14000 79 LEU B C 1
ATOM 1538 O O . LEU C 1 79 ? -32.40600 8.36700 -24.09100 1.000 20.48000 79 LEU B O 1
ATOM 1543 N N . THR C 1 80 ? -34.55800 7.97500 -24.65200 1.000 22.73000 80 THR B N 1
ATOM 1544 C CA . THR C 1 80 ? -34.54600 8.99900 -25.69200 1.000 23.70000 80 THR B CA 1
ATOM 1545 C C . THR C 1 80 ? -34.30200 10.37800 -25.08700 1.000 21.52000 80 THR B C 1
ATOM 1546 O O . THR C 1 80 ? -33.46400 11.14400 -25.58100 1.000 18.41000 80 THR B O 1
ATOM 1550 N N . ILE C 1 81 ? -34.97800 10.69400 -23.98100 1.000 21.06000 81 ILE B N 1
ATOM 1551 C CA . ILE C 1 81 ? -34.78800 12.00100 -23.35700 1.000 22.79000 81 ILE B CA 1
ATOM 1552 C C . ILE C 1 81 ? -33.34600 12.15400 -22.90600 1.000 22.31000 81 ILE B C 1
ATOM 1553 O O . ILE C 1 81 ? -32.71400 13.19700 -23.12600 1.000 21.61000 81 ILE B O 1
ATOM 1558 N N . HIS C 1 82 ? -32.79900 11.10700 -22.28700 1.000 21.73000 82 HIS B N 1
ATOM 1559 C CA . HIS C 1 82 ? -31.43000 11.17800 -21.79300 1.000 23.66000 82 HIS B CA 1
ATOM 1560 C C . HIS C 1 82 ? -30.44600 11.45000 -22.92300 1.000 22.53000 82 HIS B C 1
ATOM 1561 O O . HIS C 1 82 ? -29.56800 12.32400 -22.81100 1.000 23.21000 82 HIS B O 1
ATOM 1568 N N . LEU C 1 83 ? -30.59400 10.72800 -24.04000 1.000 21.42000 83 LEU B N 1
ATOM 1569 C CA . LEU C 1 83 ? -29.70100 10.93900 -25.17600 1.000 20.80000 83 LEU B CA 1
ATOM 1570 C C . LEU C 1 83 ? -29.86800 12.34400 -25.75100 1.000 20.04000 83 LEU B C 1
ATOM 1571 O O . LEU C 1 83 ? -28.87700 13.02000 -26.04300 1.000 20.11000 83 LEU B O 1
ATOM 1576 N N . LEU C 1 84 ? -31.11400 12.80900 -25.90200 1.000 18.94000 84 LEU B N 1
ATOM 1577 C CA . LEU C 1 84 ? -31.32400 14.15300 -26.43500 1.000 19.27000 84 LEU B CA 1
ATOM 1578 C C . LEU C 1 84 ? -30.71400 15.20500 -25.52900 1.000 22.49000 84 LEU B C 1
ATOM 1579 O O . LEU C 1 84 ? -30.31800 16.28500 -25.99800 1.000 22.41000 84 LEU B O 1
ATOM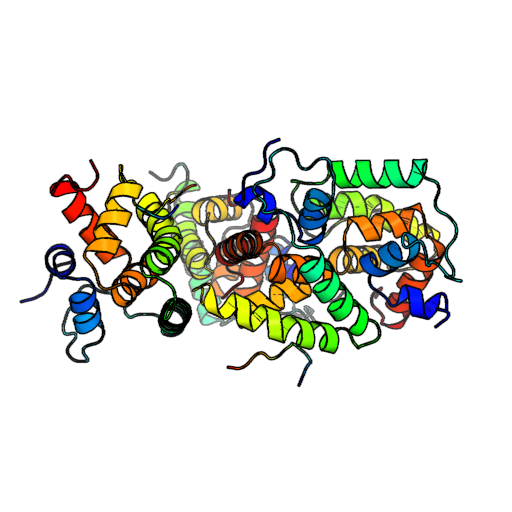 1584 N N . ASP C 1 85 ? -30.65100 14.92400 -24.23200 1.000 21.47000 85 ASP B N 1
ATOM 1585 C CA . ASP C 1 85 ? -30.14300 15.90100 -23.28000 1.000 25.17000 85 ASP B CA 1
ATOM 1586 C C . ASP C 1 85 ? -28.64400 15.78600 -23.04600 1.000 24.53000 85 ASP B C 1
ATOM 1587 O O . ASP C 1 85 ? -28.07900 16.63400 -22.34800 1.000 26.64000 85 ASP B O 1
ATOM 1592 N N . SER C 1 86 ? -27.98600 14.76500 -23.59200 1.000 21.07000 86 SER B N 1
ATOM 1593 C CA . SER C 1 86 ? -26.55600 14.58400 -23.35800 1.000 19.82000 86 SER B CA 1
ATOM 1594 C C . SER C 1 86 ? -25.71800 14.54300 -24.63200 1.000 24.11000 86 SER B C 1
ATOM 1595 O O . SER C 1 86 ? -24.49100 14.46100 -24.53500 1.000 23.22000 86 SER B O 1
ATOM 1598 N N . GLU C 1 87 ? -26.32500 14.53700 -25.81300 1.000 22.79000 87 GLU B N 1
ATOM 1599 C CA . GLU C 1 87 ? -25.58100 14.36600 -27.05300 1.000 20.20000 87 GLU B CA 1
ATOM 1600 C C . GLU C 1 87 ? -25.84200 15.54200 -27.97800 1.000 20.79000 87 GLU B C 1
ATOM 1601 O O . GLU C 1 87 ? -26.88900 16.19700 -27.89700 1.000 20.88000 87 GLU B O 1
ATOM 1607 N N . ASP C 1 88 ? -24.87800 15.80200 -28.86000 1.000 20.70000 88 ASP B N 1
ATOM 1608 C CA . ASP C 1 88 ? -25.09500 16.76700 -29.93300 1.000 20.16000 88 ASP B CA 1
ATOM 1609 C C . ASP C 1 88 ? -26.18800 16.24900 -30.86200 1.000 22.18000 88 ASP B C 1
ATOM 1610 O O . ASP C 1 88 ? -26.13300 15.10100 -31.32400 1.000 16.63000 88 ASP B O 1
ATOM 1615 N N . LEU C 1 89 ? -27.19400 17.09000 -31.12200 1.000 18.92000 89 LEU B N 1
ATOM 1616 C CA . LEU C 1 89 ? -28.36700 16.60700 -31.84900 1.000 22.75000 89 LEU B CA 1
ATOM 1617 C C . LEU C 1 89 ? -27.99100 16.10700 -33.23600 1.000 22.42000 89 LEU B C 1
ATOM 1618 O O . LEU C 1 89 ? -28.44400 15.03200 -33.65400 1.000 22.23000 89 LEU B O 1
ATOM 1623 N N . ARG C 1 90 ? -27.15900 16.86200 -33.96400 1.000 20.19000 90 ARG B N 1
ATOM 1624 C CA . ARG C 1 90 ? -26.81400 16.44600 -35.32100 1.000 22.18000 90 ARG B CA 1
ATOM 1625 C C . ARG C 1 90 ? -26.05200 15.12300 -35.30600 1.000 21.26000 90 ARG B C 1
ATOM 1626 O O . ARG C 1 90 ? -26.36600 14.21400 -36.08100 1.000 23.14000 90 ARG B O 1
ATOM 1634 N N . ALA C 1 91 ? -25.05200 14.98800 -34.42300 1.000 21.96000 91 ALA B N 1
ATOM 1635 C CA . ALA C 1 91 ? -24.29500 13.73400 -34.36700 1.000 22.12000 91 ALA B CA 1
ATOM 1636 C C . ALA C 1 91 ? -25.17500 12.56900 -33.94000 1.000 22.09000 91 ALA B C 1
ATOM 1637 O O . ALA C 1 91 ? -25.03400 11.44900 -34.45300 1.000 22.11000 91 ALA B O 1
ATOM 1639 N N . LEU C 1 92 ? -26.07200 12.81200 -32.97700 1.000 21.82000 92 LEU B N 1
ATOM 1640 C CA . LEU C 1 92 ? -26.99700 11.77800 -32.52500 1.000 22.58000 92 LEU B CA 1
ATOM 1641 C C . LEU C 1 92 ? -27.88700 11.28700 -33.66900 1.000 22.02000 92 LEU B C 1
ATOM 1642 O O . LEU C 1 92 ? -28.14400 10.08000 -33.80000 1.000 21.81000 92 LEU B O 1
ATOM 1647 N N . ALA C 1 93 ? -28.36700 12.21600 -34.50700 1.000 22.73000 93 ALA B N 1
ATOM 1648 C CA . ALA C 1 93 ? -29.17400 11.83500 -35.66600 1.000 21.75000 93 ALA B CA 1
ATOM 1649 C C . ALA C 1 93 ? -28.37400 10.98600 -36.65100 1.000 23.93000 93 ALA B C 1
ATOM 1650 O O . ALA C 1 93 ? -28.90300 10.02700 -37.23000 1.000 23.75000 93 ALA B O 1
ATOM 1652 N N . HIS C 1 94 ? -27.08900 11.30900 -36.84600 1.000 22.96000 94 HIS B N 1
ATOM 1653 C CA . HIS C 1 94 ? -26.26500 10.50200 -37.73900 1.000 24.43000 94 HIS B CA 1
ATOM 1654 C C . HIS C 1 94 ? -26.02400 9.10700 -37.17400 1.000 25.67000 94 HIS B C 1
ATOM 1655 O O . HIS C 1 94 ? -25.93800 8.13700 -37.93300 1.000 28.39000 94 HIS B O 1
ATOM 1662 N N . LEU C 1 95 ? -25.88800 8.97700 -35.85100 1.000 22.78000 95 LEU B N 1
ATOM 1663 C CA . LEU C 1 95 ? -25.83400 7.63400 -35.27300 1.000 25.01000 95 LEU B CA 1
ATOM 1664 C C . LEU C 1 95 ? -27.11800 6.87800 -35.56200 1.000 26.94000 95 LEU B C 1
ATOM 1665 O O . LEU C 1 95 ? -27.09400 5.70100 -35.94400 1.000 27.89000 95 LEU B O 1
ATOM 1670 N N . MET C 1 96 ? -28.25100 7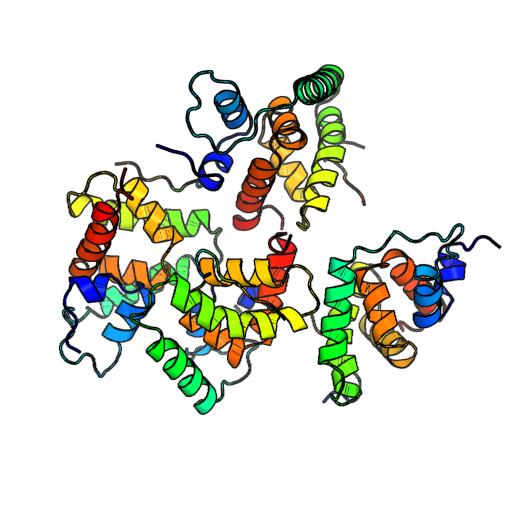.55300 -35.38600 1.000 25.03000 96 MET B N 1
ATOM 1671 C CA . MET C 1 96 ? -29.54800 6.92500 -35.59700 1.000 25.64000 96 MET B CA 1
ATOM 1672 C C . MET C 1 96 ? -29.68300 6.42200 -37.02800 1.000 29.48000 96 MET B C 1
ATOM 1673 O O . MET C 1 96 ? -30.14000 5.30000 -37.25600 1.000 25.98000 96 MET B O 1
ATOM 1678 N N . ASN C 1 97 ? -29.24500 7.21900 -38.00100 1.000 28.39000 97 ASN B N 1
ATOM 1679 C CA . ASN C 1 97 ? -29.53000 6.93000 -39.39800 1.000 26.94000 97 ASN B CA 1
ATOM 1680 C C . ASN C 1 97 ? -28.39900 6.22500 -40.13200 1.000 30.16000 97 ASN B C 1
ATOM 1681 O O . ASN C 1 97 ? -28.67600 5.53800 -41.12000 1.000 29.34000 97 ASN B O 1
ATOM 1686 N N . SER C 1 98 ? -27.14600 6.35700 -39.67700 1.000 29.81000 98 SER B N 1
ATOM 1687 C CA . SER C 1 98 ? -26.01500 5.74100 -40.36200 1.000 30.54000 98 SER B CA 1
ATOM 1688 C C . SER C 1 98 ? -25.17200 4.79200 -39.52100 1.000 33.84000 98 SER B C 1
ATOM 1689 O O . SER C 1 98 ? -24.41200 4.01000 -40.10200 1.000 33.65000 98 SER B O 1
ATOM 1692 N N . TYR C 1 99 ? -25.25700 4.83300 -38.19200 1.000 29.27000 99 TYR B N 1
ATOM 1693 C CA . TYR C 1 99 ? -24.41400 3.98000 -37.35500 1.000 26.51000 99 TYR B CA 1
ATOM 1694 C C . TYR C 1 99 ? -25.25500 3.28300 -36.29100 1.000 25.22000 99 TYR B C 1
ATOM 1695 O O . TYR C 1 99 ? -24.94600 3.31200 -35.10000 1.000 24.64000 99 TYR B O 1
ATOM 1704 N N . GLU C 1 100 ? -26.31900 2.59900 -36.72500 1.000 26.65000 100 GLU B N 1
ATOM 1705 C CA . GLU C 1 100 ? -27.29300 2.07800 -35.77100 1.000 27.21000 100 GLU B CA 1
ATOM 1706 C C . GLU C 1 100 ? -26.67200 1.06900 -34.81100 1.000 28.81000 100 GLU B C 1
ATOM 1707 O O . GLU C 1 100 ? -27.13600 0.93800 -33.67000 1.000 27.04000 100 GLU B O 1
ATOM 1713 N N . ASP C 1 101 ? -25.65000 0.32200 -35.24900 1.000 29.42000 101 ASP B N 1
ATOM 1714 C CA . ASP C 1 101 ? -25.06700 -0.67700 -34.35300 1.000 27.76000 101 ASP B CA 1
ATOM 1715 C C . ASP C 1 101 ? -24.35100 -0.01800 -33.18000 1.000 27.72000 101 ASP B C 1
ATOM 1716 O O . ASP C 1 101 ? -24.46600 -0.47500 -32.03500 1.000 26.82000 101 ASP B O 1
ATOM 1721 N N . VAL C 1 102 ? -23.60700 1.05800 -33.43700 1.000 26.83000 102 VAL B N 1
ATOM 1722 C CA . VAL C 1 102 ? -22.98000 1.75700 -32.32400 1.000 25.47000 102 VAL B CA 1
ATOM 1723 C C . VAL C 1 102 ? -24.04300 2.44300 -31.48100 1.000 24.47000 102 VAL B C 1
ATOM 1724 O O . VAL C 1 102 ? -23.89200 2.55000 -30.26200 1.000 25.00000 102 VAL B O 1
ATOM 1728 N N . LEU C 1 103 ? -25.14100 2.90200 -32.09700 1.000 21.36000 103 LEU B N 1
ATOM 172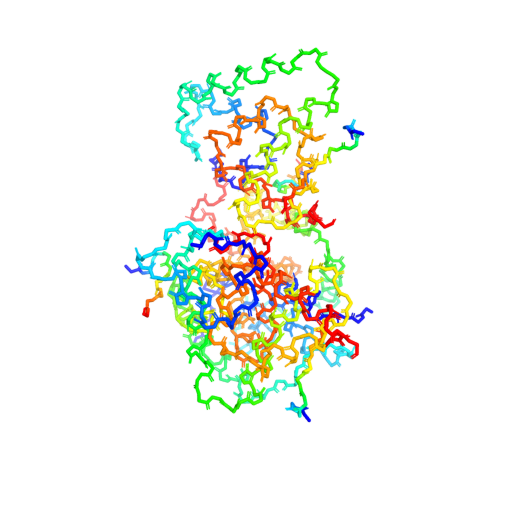9 C CA . LEU C 1 103 ? -26.23200 3.45600 -31.30100 1.000 24.74000 103 LEU B CA 1
ATOM 1730 C C . LEU C 1 103 ? -26.83000 2.40200 -30.38100 1.000 21.52000 103 LEU B C 1
ATOM 1731 O O . LEU C 1 103 ? -27.06900 2.66800 -29.19400 1.000 20.54000 103 LEU B O 1
ATOM 1736 N N . LYS C 1 104 ? -27.06100 1.18400 -30.89700 1.000 24.43000 104 LYS B N 1
ATOM 1737 C CA . LYS C 1 104 ? -27.58300 0.13800 -30.02000 1.000 26.54000 104 LYS B CA 1
ATOM 1738 C C . LYS C 1 104 ? -26.63300 -0.11900 -28.86000 1.000 25.43000 104 LYS B C 1
ATOM 1739 O O . LYS C 1 104 ? -27.06800 -0.26700 -27.70800 1.000 25.49000 104 LYS B O 1
ATOM 1745 N N . GLU C 1 105 ? -25.32700 -0.13900 -29.14000 1.000 23.47000 105 GLU B N 1
ATOM 1746 C CA . GLU C 1 105 ? -24.35000 -0.36100 -28.08300 1.000 23.59000 105 GLU B CA 1
ATOM 1747 C C . GLU C 1 105 ? -24.31500 0.81000 -27.10700 1.000 22.56000 105 GLU B C 1
ATOM 1748 O O . GLU C 1 105 ? -24.16400 0.61200 -25.89800 1.000 23.99000 105 GLU B O 1
ATOM 1754 N N . LYS C 1 106 ? -24.45400 2.03600 -27.60800 1.000 22.79000 106 LYS B N 1
ATOM 1755 C CA . LYS C 1 106 ? -24.59700 3.17200 -26.70100 1.000 22.82000 106 LYS B CA 1
ATOM 1756 C C . LYS C 1 106 ? -25.81900 2.99400 -25.80800 1.000 21.66000 106 LYS B C 1
ATOM 1757 O O . LYS C 1 106 ? -25.76600 3.25100 -24.59700 1.000 21.48000 106 LYS B O 1
ATOM 1763 N N . VAL C 1 107 ? -26.92400 2.52000 -26.38500 1.000 21.56000 107 VAL B N 1
ATOM 1764 C CA . VAL C 1 107 ? -28.13200 2.28900 -25.59600 1.000 21.82000 107 VAL B CA 1
ATOM 1765 C C . VAL C 1 107 ? -27.88100 1.20800 -24.54500 1.000 23.36000 107 VAL B C 1
ATOM 1766 O O . VAL C 1 107 ? -28.33800 1.31700 -23.39700 1.000 23.59000 107 VAL B O 1
ATOM 1770 N N . GLN C 1 108 ? -27.10100 0.18000 -24.89900 1.000 23.08000 108 GLN B N 1
ATOM 1771 C CA . GLN C 1 108 ? -26.75800 -0.86000 -23.93200 1.000 27.33000 108 GLN B CA 1
ATOM 1772 C C . GLN C 1 108 ? -25.98300 -0.29100 -22.75000 1.000 28.69000 108 GLN B C 1
ATOM 1773 O O . GLN C 1 108 ? -26.22600 -0.69000 -21.60200 1.000 29.75000 108 GLN B O 1
ATOM 1779 N N . HIS C 1 109 ? -25.04600 0.64200 -23.00300 1.000 28.21000 109 HIS B N 1
ATOM 1780 C CA . HIS C 1 109 ? -24.38900 1.33600 -21.89500 1.000 23.70000 109 HIS B CA 1
ATOM 1781 C C . HIS C 1 109 ? -25.42100 1.97200 -20.97200 1.000 27.98000 109 HIS B C 1
ATOM 1782 O O . HIS C 1 109 ? -25.32600 1.85200 -19.74200 1.000 29.15000 109 HIS B O 1
ATOM 1789 N N . LYS C 1 110 ? -26.43000 2.64600 -21.54600 1.000 23.84000 110 LYS B N 1
ATOM 1790 C CA . LYS C 1 110 ? -27.41800 3.32200 -20.71100 1.000 26.97000 110 LYS B CA 1
ATOM 1791 C C . LYS C 1 110 ? -28.26700 2.32400 -19.93800 1.000 28.60000 110 LYS B C 1
ATOM 1792 O O . LYS C 1 110 ? -28.62700 2.56700 -18.77800 1.000 26.13000 110 LYS B O 1
ATOM 1798 N N . VAL C 1 111 ? -28.64000 1.22100 -20.58100 1.000 26.10000 111 VAL B N 1
ATOM 1799 C CA . VAL C 1 111 ? -29.40600 0.20600 -19.87100 1.000 26.35000 111 VAL B CA 1
ATOM 1800 C C . VAL C 1 111 ? -28.58000 -0.37400 -18.73300 1.000 31.01000 111 VAL B C 1
ATOM 1801 O O . VAL C 1 111 ? -29.07900 -0.57500 -17.62000 1.000 33.67000 111 VAL B O 1
ATOM 1805 N N . ALA C 1 112 ? -27.29400 -0.61900 -18.98300 1.000 32.06000 112 ALA B N 1
ATOM 1806 C CA . ALA C 1 112 ? -26.43300 -1.16700 -17.94200 1.000 35.03000 112 ALA B CA 1
ATOM 1807 C C . ALA C 1 112 ? -26.26400 -0.20600 -16.77400 1.000 34.80000 112 ALA B C 1
ATOM 1808 O O . ALA C 1 112 ? -25.93000 -0.64500 -15.66800 1.000 40.17000 112 ALA B O 1
ATOM 1810 N N . ALA C 1 113 ? -26.48500 1.08700 -16.98900 1.000 34.24000 113 ALA B N 1
ATOM 1811 C CA . ALA C 1 113 ? -26.44000 2.07100 -15.91400 1.000 35.99000 113 ALA B CA 1
ATOM 1812 C C . ALA C 1 113 ? -27.81600 2.36700 -15.32900 1.000 37.49000 113 ALA B C 1
ATOM 1813 O O . ALA C 1 113 ? -27.94200 3.28500 -14.51100 1.000 38.94000 113 ALA B O 1
ATOM 1815 N N . GLY C 1 114 ? -28.85300 1.63400 -15.74300 1.000 37.81000 114 GLY B N 1
ATOM 1816 C CA . GLY C 1 114 ? -30.18600 1.83400 -15.20300 1.000 36.87000 114 GLY B CA 1
ATOM 1817 C C . GLY C 1 114 ? -30.89300 3.07700 -15.69200 1.000 36.98000 114 GLY B C 1
ATOM 1818 O O . GLY C 1 114 ? -31.90200 3.47200 -15.09700 1.000 36.18000 114 GLY B O 1
ATOM 1819 N N . LEU C 1 115 ? -30.39900 3.71100 -16.75500 1.000 36.02000 115 LEU B N 1
ATOM 1820 C CA . LEU C 1 115 ? -30.92600 5.00000 -17.18500 1.000 38.53000 115 LEU B CA 1
ATOM 1821 C C . LEU C 1 115 ? -32.26300 4.88900 -17.90300 1.000 39.04000 115 LEU B C 1
ATOM 1822 O O . LEU C 1 115 ? -32.88000 5.92200 -18.18900 1.000 40.26000 115 LEU B O 1
ATOM 1827 N N . ASN C 1 116 ? -32.72600 3.67700 -18.19400 1.000 34.13000 116 ASN B N 1
ATOM 1828 C CA . ASN C 1 116 ? -34.04600 3.46100 -18.76400 1.000 33.78000 116 ASN B CA 1
ATOM 1829 C C . ASN C 1 116 ? -35.10000 3.13500 -17.71800 1.000 39.27000 116 ASN B C 1
ATOM 1830 O O . ASN C 1 116 ? -36.23200 2.81600 -18.08900 1.000 35.69000 116 ASN B O 1
ATOM 1835 N N . LYS C 1 117 ? -34.73900 3.13200 -16.43800 1.000 42.28000 117 LYS B N 1
ATOM 1836 C CA . LYS C 1 117 ? -35.70100 2.88300 -15.36800 1.000 46.44000 117 LYS B CA 1
ATOM 1837 C C . LYS C 1 117 ? -36.00700 4.17600 -14.63900 1.000 43.88000 117 LYS B C 1
ATOM 1838 O O . LYS C 1 117 ? -35.09100 4.94300 -14.33400 1.000 51.76000 117 LYS B O 1
ATOM 1844 N N . LYS D 2 1 ? -47.38700 20.89600 -24.10600 1.000 46.89000 52 LYS C N 1
ATOM 1845 C CA . LYS D 2 1 ? -46.78400 20.50700 -25.38100 1.000 52.79000 52 LYS C CA 1
ATOM 1846 C C . LYS D 2 1 ? -45.39100 19.95500 -25.14800 1.000 48.05000 52 LYS C C 1
ATOM 1847 O O . LYS D 2 1 ? -45.16300 19.18000 -24.22100 1.000 53.46000 52 LYS C O 1
ATOM 1849 N N . LEU D 2 2 ? -44.45800 20.35100 -25.99600 1.000 43.38000 53 LEU C N 1
ATOM 1850 C CA . LEU D 2 2 ? -43.06000 19.98700 -25.78200 1.000 48.48000 53 LEU C CA 1
ATOM 1851 C C . LEU D 2 2 ? -42.54700 20.80300 -24.60100 1.000 43.19000 53 LEU C C 1
ATOM 1852 O O . LEU D 2 2 ? -42.29100 22.00300 -24.71900 1.000 49.69000 53 LEU C O 1
ATOM 1854 N N . LYS D 2 3 ? -42.56000 20.21300 -23.42600 1.000 47.79000 54 LYS C N 1
ATOM 1855 C CA . LYS D 2 3 ? -41.80100 20.79100 -22.32300 1.000 42.57000 54 LYS C CA 1
ATOM 1856 C C . LYS D 2 3 ? -40.79700 19.70500 -21.92800 1.000 39.42000 54 LYS C C 1
ATOM 1857 O O . LYS D 2 3 ? -39.60000 19.87000 -22.18500 1.000 39.03000 54 LYS C O 1
ATOM 1859 N N . PRO D 2 4 ? -41.19200 18.56400 -21.39100 1.000 44.96000 55 PRO C N 1
ATOM 1860 C CA . PRO D 2 4 ? -40.36100 17.39300 -21.61600 1.000 40.18000 55 PRO C CA 1
ATOM 1861 C C . PRO D 2 4 ? -40.71400 16.97000 -23.03100 1.000 39.01000 55 PRO C C 1
ATOM 1862 O O . PRO D 2 4 ? -41.46300 17.63500 -23.75400 1.000 34.81000 55 PRO C O 1
ATOM 1866 N N . TYR D 2 5 ? -40.12900 15.90500 -23.48200 1.000 38.10000 56 TYR C N 1
ATOM 1867 C CA . TYR D 2 5 ? -40.52000 15.53600 -24.81900 1.000 32.58000 56 TYR C CA 1
ATOM 1868 C C . TYR D 2 5 ? -41.39800 14.29500 -24.67500 1.000 34.34000 56 TYR C C 1
ATOM 1869 O O . TYR D 2 5 ? -41.37900 13.60000 -23.64700 1.000 30.61000 56 TYR C O 1
ATOM 1878 N N . VAL D 2 6 ? -42.33000 14.13300 -25.59100 1.000 40.54000 57 VAL C N 1
ATOM 1879 C CA . VAL D 2 6 ? -43.40900 13.18900 -25.37300 1.000 34.37000 57 VAL C CA 1
ATOM 1880 C C . VAL D 2 6 ? -43.41800 12.17800 -26.51100 1.000 35.39000 57 VAL C C 1
ATOM 1881 O O . VAL D 2 6 ? -43.66400 12.52200 -27.67500 1.000 38.04000 57 VAL C O 1
ATOM 1885 N N . PHE D 2 7 ? -43.17400 10.93400 -26.18400 1.000 38.14000 58 PHE C N 1
ATOM 1886 C CA . PHE D 2 7 ? -43.14100 9.90600 -27.20300 1.000 38.43000 58 PHE C CA 1
ATOM 1887 C C . PHE D 2 7 ? -44.15000 8.83200 -26.80700 1.000 45.89000 58 PHE C C 1
ATOM 1888 O O . PHE D 2 7 ? -44.02200 8.20900 -25.75000 1.000 52.98000 58 PHE C O 1
ATOM 1896 N N . ASP D 2 8 ? -45.18300 8.66500 -27.62900 1.000 52.82000 59 ASP C N 1
ATOM 1897 C CA . ASP D 2 8 ? -46.32900 7.81500 -27.32500 1.000 53.75000 59 ASP C CA 1
ATOM 1898 C C . ASP D 2 8 ? -46.44600 6.76600 -28.41800 1.000 57.63000 59 ASP C C 1
ATOM 1899 O O . ASP D 2 8 ? -46.44200 7.10000 -29.60600 1.000 65.02000 59 ASP C O 1
ATOM 1904 N N . TYR D 2 9 ? -46.51500 5.50400 -28.02200 1.000 58.72000 60 TYR C N 1
ATOM 1905 C CA . TYR D 2 9 ? -46.77800 4.43300 -28.97700 1.000 62.02000 60 TYR C CA 1
ATOM 1906 C C . TYR D 2 9 ? -47.69700 3.37200 -28.37700 1.000 71.52000 60 TYR C C 1
ATOM 1907 O O . TYR D 2 9 ? -47.33700 2.20300 -28.27900 1.000 69.68000 60 TYR C O 1
ATOM 1909 N N . GLU E 1 1 ? -33.46400 -6.28000 3.15200 1.000 77.82000 1 GLU D N 1
ATOM 1910 C CA . GLU E 1 1 ? -33.80200 -6.23900 1.73300 1.000 76.94000 1 GLU D CA 1
ATOM 1911 C C . GLU E 1 1 ? -34.38100 -7.56900 1.27900 1.000 73.27000 1 GLU D C 1
ATOM 1912 O O . GLU E 1 1 ? -33.63400 -8.49100 0.94300 1.000 71.09000 1 GLU D O 1
ATOM 1918 N N . ALA E 1 2 ? -35.70800 -7.66600 1.24400 1.000 73.39000 2 ALA D N 1
ATOM 1919 C CA . ALA E 1 2 ? -36.36500 -8.82200 0.64400 1.000 64.31000 2 ALA D CA 1
ATOM 1920 C C . ALA E 1 2 ? -36.30400 -8.68400 -0.87300 1.000 59.59000 2 ALA D C 1
ATOM 1921 O O . ALA E 1 2 ? -36.95500 -7.80800 -1.45300 1.000 61.21000 2 ALA D O 1
ATOM 1923 N N . TYR E 1 3 ? -35.50500 -9.53300 -1.51300 1.000 53.88000 3 TYR D N 1
ATOM 1924 C CA . TYR E 1 3 ? -35.47300 -9.57800 -2.96800 1.000 50.48000 3 TYR D CA 1
ATOM 1925 C C . TYR E 1 3 ? -36.80900 -10.06500 -3.51900 1.000 44.74000 3 TYR D C 1
ATOM 1926 O O . TYR E 1 3 ? -37.44200 -10.95700 -2.95000 1.000 45.33000 3 TYR D O 1
ATOM 1935 N N . THR E 1 4 ? -37.25400 -9.45400 -4.61000 1.000 39.35000 4 THR D N 1
ATOM 1936 C CA . THR E 1 4 ? -38.22200 -10.10400 -5.47700 1.000 38.58000 4 THR D CA 1
ATOM 1937 C C . THR E 1 4 ? -37.48400 -10.99700 -6.47000 1.000 36.94000 4 THR D C 1
ATOM 1938 O O . THR E 1 4 ? -36.25600 -10.94500 -6.59400 1.000 35.04000 4 THR D O 1
ATOM 1942 N N . LEU E 1 5 ? -38.24400 -11.85400 -7.15700 1.000 33.97000 5 LEU D N 1
ATOM 1943 C CA . LEU E 1 5 ? -37.66100 -12.63800 -8.24300 1.000 35.10000 5 LEU D CA 1
ATOM 1944 C C . LEU E 1 5 ? -36.97900 -11.74300 -9.27500 1.000 33.98000 5 LEU D C 1
ATOM 1945 O O . LEU E 1 5 ? -35.89200 -12.06400 -9.77100 1.000 28.51000 5 LEU D O 1
ATOM 1950 N N . SER E 1 6 ? -37.59800 -10.60900 -9.61000 1.000 33.11000 6 SER D N 1
ATOM 1951 C CA . SER E 1 6 ? -37.03300 -9.76500 -10.65600 1.000 33.36000 6 SER D CA 1
ATOM 1952 C C . SER E 1 6 ? -35.73400 -9.12000 -10.19300 1.000 31.14000 6 SER D C 1
ATOM 1953 O O . SER E 1 6 ? -34.73500 -9.11900 -10.92600 1.000 31.73000 6 SER D O 1
ATOM 1956 N N . THR E 1 7 ? -35.71500 -8.58600 -8.96800 1.000 32.42000 7 THR D N 1
ATOM 1957 C CA . THR E 1 7 ? -34.48800 -7.96800 -8.47600 1.000 34.09000 7 THR D CA 1
ATOM 1958 C C . THR E 1 7 ? -33.39200 -9.00500 -8.27100 1.000 28.46000 7 THR D C 1
ATOM 1959 O O . THR E 1 7 ? -32.21600 -8.73200 -8.54300 1.000 25.46000 7 THR D O 1
ATOM 1963 N N . LEU E 1 8 ? -33.75300 -10.20600 -7.81300 1.000 28.58000 8 LEU D N 1
ATOM 1964 C CA . LEU E 1 8 ? -32.74700 -11.25600 -7.68100 1.000 24.84000 8 LEU D CA 1
ATOM 1965 C C . LEU E 1 8 ? -32.15600 -11.62100 -9.03500 1.000 23.61000 8 LEU D C 1
ATOM 1966 O O . LEU E 1 8 ? -30.93100 -11.76000 -9.17000 1.000 24.38000 8 LEU D O 1
ATOM 1971 N N . ALA E 1 9 ? -33.01000 -11.76300 -10.05200 1.000 22.39000 9 ALA D N 1
ATOM 1972 C CA . ALA E 1 9 ? -32.57400 -12.17500 -11.38300 1.000 23.04000 9 ALA D CA 1
ATOM 1973 C C . ALA E 1 9 ? -31.74600 -11.11400 -12.09100 1.000 24.96000 9 ALA D C 1
ATOM 1974 O O . ALA E 1 9 ? -31.09800 -11.42900 -13.09700 1.000 24.23000 9 ALA D O 1
ATOM 1976 N N . ALA E 1 10 ? -31.78300 -9.86300 -11.62000 1.000 23.35000 10 ALA D N 1
ATOM 1977 C CA . ALA E 1 10 ? -30.93200 -8.82000 -12.19100 1.000 22.66000 10 ALA D CA 1
ATOM 1978 C C . ALA E 1 10 ? -29.48000 -8.94600 -11.74700 1.000 23.94000 10 ALA D C 1
ATOM 1979 O O . ALA E 1 10 ? -28.60700 -8.32300 -12.36200 1.000 24.87000 10 ALA D O 1
ATOM 1981 N N . LEU E 1 11 ? -29.19100 -9.74400 -10.71700 1.000 23.86000 11 LEU D N 1
ATOM 1982 C CA . LEU E 1 11 ? -27.81500 -9.94900 -10.28500 1.000 22.67000 11 LEU D CA 1
ATOM 1983 C C . LEU E 1 11 ? -27.11600 -10.97900 -11.17100 1.000 22.48000 11 LEU D C 1
ATOM 1984 O O . LEU E 1 11 ? -27.76200 -11.82900 -11.78200 1.000 23.75000 11 LEU D O 1
ATOM 1989 N N . PRO E 1 12 ? -25.78400 -10.95300 -11.22200 1.000 23.15000 12 PRO D N 1
ATOM 1990 C CA . PRO E 1 12 ? -25.06500 -11.99900 -11.95300 1.000 20.16000 12 PRO D CA 1
ATOM 1991 C C . PRO E 1 12 ? -25.38200 -13.37300 -11.37600 1.000 23.32000 12 PRO D C 1
ATOM 1992 O O . PRO E 1 12 ? -25.62500 -13.52500 -10.17600 1.000 21.12000 12 PRO D O 1
ATOM 1996 N N . ALA E 1 13 ? -25.36400 -14.38700 -12.24800 1.000 21.67000 13 ALA D N 1
ATOM 1997 C CA . ALA E 1 13 ? -25.67300 -15.74600 -11.80600 1.000 22.17000 13 ALA D CA 1
ATOM 1998 C C . ALA E 1 13 ? -24.82400 -16.15400 -10.60100 1.000 19.77000 13 ALA D C 1
ATOM 1999 O O . ALA E 1 13 ? -25.32300 -16.77400 -9.65500 1.000 19.13000 13 ALA D O 1
ATOM 2001 N N . ALA E 1 14 ? -23.53400 -15.81900 -10.61800 1.000 21.35000 14 ALA D N 1
ATOM 2002 C CA . ALA E 1 14 ? -22.68100 -16.23000 -9.51400 1.000 21.81000 14 ALA D CA 1
ATOM 2003 C C . ALA E 1 14 ? -23.14700 -15.62900 -8.20300 1.000 20.80000 14 ALA D C 1
ATOM 2004 O O . ALA E 1 14 ? -23.00100 -16.25800 -7.14800 1.000 21.42000 14 ALA D O 1
ATOM 2006 N N . GLU E 1 15 ? -23.69000 -14.40500 -8.24100 1.000 20.64000 15 GLU D N 1
ATOM 2007 C CA . GLU E 1 15 ? -24.13100 -13.77100 -7.00500 1.000 21.58000 15 GLU D CA 1
ATOM 2008 C C . GLU E 1 15 ? -25.46100 -14.34900 -6.53400 1.000 23.25000 15 GLU D C 1
ATOM 2009 O O . GLU E 1 15 ? -25.68500 -14.49400 -5.32600 1.000 23.20000 15 GLU D O 1
ATOM 2015 N N . ILE E 1 16 ? -26.33200 -14.70800 -7.47400 1.000 22.81000 16 ILE D N 1
ATOM 2016 C CA . ILE E 1 16 ? -27.59900 -15.34800 -7.12200 1.000 22.94000 16 ILE D CA 1
ATOM 2017 C C . ILE E 1 16 ? -27.34200 -16.64900 -6.37800 1.000 21.03000 16 ILE D C 1
ATOM 2018 O O . ILE E 1 16 ? -27.94500 -16.92100 -5.33100 1.000 23.60000 16 ILE D O 1
ATOM 2023 N N . VAL E 1 17 ? -26.43000 -17.46400 -6.90800 1.000 20.24000 17 VAL D N 1
ATOM 2024 C CA . VAL E 1 17 ? -26.10000 -18.75200 -6.31300 1.000 21.66000 17 VAL D CA 1
ATOM 2025 C C . VAL E 1 17 ? -25.39900 -18.56000 -4.97600 1.000 25.00000 17 VAL D C 1
ATOM 2026 O O . VAL E 1 17 ? -25.62700 -19.32600 -4.02700 1.000 26.13000 17 VAL D O 1
ATOM 2030 N N . ARG E 1 18 ? -24.52500 -17.54800 -4.88100 1.000 23.76000 18 ARG D N 1
ATOM 2031 C CA . ARG E 1 18 ? -23.91900 -17.22700 -3.59000 1.000 26.03000 18 ARG D CA 1
ATOM 2032 C C . ARG E 1 18 ? -24.99400 -16.92700 -2.55000 1.000 26.22000 18 ARG D C 1
ATOM 2033 O O . ARG E 1 18 ? -24.92800 -17.41100 -1.41200 1.000 26.67000 18 ARG D O 1
ATOM 2041 N N . LEU E 1 19 ? -25.99300 -16.12500 -2.92600 1.000 23.12000 19 LEU D N 1
ATOM 2042 C CA . LEU E 1 19 ? -27.08600 -15.81800 -2.00500 1.000 28.61000 19 LEU D CA 1
ATOM 2043 C C . LEU E 1 19 ? -27.89600 -17.06500 -1.67500 1.000 32.72000 19 LEU D C 1
ATOM 2044 O O . LEU E 1 19 ? -28.27700 -17.27900 -0.52000 1.000 33.76000 19 LEU D O 1
ATOM 2049 N N . ALA E 1 20 ? -28.17700 -17.89400 -2.68200 1.000 26.43000 20 ALA D N 1
ATOM 2050 C CA . ALA E 1 20 ? -28.93000 -19.12700 -2.44600 1.000 31.44000 20 ALA D CA 1
ATOM 2051 C C . ALA E 1 20 ? -28.21400 -20.05800 -1.46800 1.000 34.58000 20 ALA D C 1
ATOM 2052 O O . ALA E 1 20 ? -28.86300 -20.76900 -0.68600 1.000 31.76000 20 ALA D O 1
ATOM 2054 N N . ASN E 1 21 ? -26.88100 -20.07900 -1.49900 1.000 32.09000 21 ASN D N 1
ATOM 2055 C CA . ASN E 1 21 ? -26.09500 -21.02200 -0.70500 1.000 35.09000 21 ASN D CA 1
ATOM 2056 C C . ASN E 1 21 ? -25.76100 -20.51800 0.69700 1.000 38.57000 21 ASN D C 1
ATOM 2057 O O . ASN E 1 21 ? -25.15000 -21.26100 1.47100 1.000 41.01000 21 ASN D O 1
ATOM 2062 N N . SER E 1 22 ? -26.06300 -19.26000 1.01900 1.000 41.13000 22 SER D N 1
ATOM 2063 C CA . SER E 1 22 ? -25.89100 -18.73000 2.37100 1.000 49.98000 22 SER D CA 1
ATOM 2064 C C . SER E 1 22 ? -27.04500 -19.19300 3.24100 1.000 56.88000 22 SER D C 1
ATOM 2065 O O . SER E 1 22 ? -28.21200 -19.15100 2.79700 1.000 56.05000 22 SER D O 1
ATOM 2068 N N . GLN E 1 23 ? -26.74100 -19.68700 4.45400 1.000 63.22000 23 GLN D N 1
ATOM 2069 C CA . GLN E 1 23 ? -27.83200 -20.00000 5.37300 1.000 67.93000 23 GLN D CA 1
ATOM 2070 C C . GLN E 1 23 ? -28.66900 -18.74700 5.52400 1.000 69.06000 23 GLN D C 1
ATOM 2071 O O . GLN E 1 23 ? -29.85300 -18.82900 5.88200 1.000 67.36000 23 GLN D O 1
ATOM 2077 N N . SER E 1 24 ? -28.03200 -17.61500 5.18000 1.000 69.49000 24 SER D N 1
ATOM 2078 C CA . SER E 1 24 ? -28.58900 -16.27500 5.24400 1.000 67.91000 24 SER D CA 1
ATOM 2079 C C . SER E 1 24 ? -29.55600 -15.95100 4.09500 1.000 66.28000 24 SER D C 1
ATOM 2080 O O . SER E 1 24 ? -29.60500 -14.79800 3.62500 1.000 68.21000 24 SER D O 1
ATOM 2083 N N . SER E 1 25 ? -30.30100 -16.94400 3.59000 1.000 65.90000 25 SER D N 1
ATOM 2084 C CA . SER E 1 25 ? -31.29300 -16.70600 2.53200 1.000 63.90000 25 SER D CA 1
ATOM 2085 C C . SER E 1 25 ? -32.69700 -16.56800 3.11900 1.000 67.68000 25 SER D C 1
ATOM 2086 O O . SER E 1 25 ? -33.67000 -17.20900 2.70100 1.000 67.98000 25 SER D O 1
ATOM 2089 N N . SER E 1 26 ? -32.79100 -15.71900 4.12600 1.000 72.47000 26 SER D N 1
ATOM 2090 C CA . SER E 1 26 ? -34.08200 -15.56400 4.75400 1.000 66.99000 26 SER D CA 1
ATOM 2091 C C . SER E 1 26 ? -34.87200 -14.61300 3.86000 1.000 62.58000 26 SER D C 1
ATOM 2092 O O . SER E 1 26 ? -34.55400 -13.42900 3.78400 1.000 64.98000 26 SER D O 1
ATOM 2095 N N . GLY E 1 27 ? -35.85100 -15.16300 3.13100 1.000 57.87000 27 GLY D N 1
ATOM 2096 C CA . GLY E 1 27 ? -36.71900 -14.41600 2.23000 1.000 55.62000 27 GLY D CA 1
ATOM 2097 C C . GLY E 1 27 ? -36.34200 -14.41200 0.76700 1.000 52.00000 27 GLY D C 1
ATOM 2098 O O . GLY E 1 27 ? -36.89500 -13.61700 0.00000 1.000 56.29000 27 GLY D O 1
ATOM 2099 N N . LEU E 1 28 ? -35.50100 -15.34300 0.32900 1.000 48.97000 28 LEU D N 1
ATOM 2100 C CA . LEU E 1 28 ? -35.28600 -15.26700 -1.10500 1.000 43.77000 28 LEU D CA 1
ATOM 2101 C C . LEU E 1 28 ? -36.36900 -16.06900 -1.81500 1.000 37.91000 28 LEU D C 1
ATOM 2102 O O . LEU E 1 28 ? -36.73200 -17.15700 -1.36200 1.000 37.38000 28 LEU D O 1
ATOM 2107 N N . PRO E 1 29 ? -36.89600 -15.55900 -2.91700 1.000 36.73000 29 PRO D N 1
ATOM 2108 C CA . PRO E 1 29 ? -37.95400 -16.27900 -3.64000 1.000 39.17000 29 PRO D CA 1
ATOM 2109 C C . PRO E 1 29 ? -37.39800 -17.46800 -4.40700 1.000 35.34000 29 PRO D C 1
ATOM 2110 O O . PRO E 1 29 ? -37.53500 -17.53700 -5.62900 1.000 35.14000 29 PRO D O 1
ATOM 2114 N N . LEU E 1 30 ? -36.81300 -18.43300 -3.70200 1.000 31.86000 30 LEU D N 1
ATOM 2115 C CA . LEU E 1 30 ? -36.17000 -19.56100 -4.35200 1.000 30.14000 30 LEU D CA 1
ATOM 2116 C C . LEU E 1 30 ? -36.64800 -20.88100 -3.78600 1.000 27.17000 30 LEU D C 1
ATOM 2117 O O . LEU E 1 30 ? -36.92700 -20.97800 -2.58600 1.000 26.59000 30 LEU D O 1
ATOM 2122 N N . PRO E 1 31 ? -36.75000 -21.92500 -4.60500 1.000 26.28000 31 PRO D N 1
ATOM 2123 C CA . PRO E 1 31 ? -36.95100 -23.26400 -4.05800 1.000 26.57000 31 PRO D CA 1
ATOM 2124 C C . PRO E 1 31 ? -35.68100 -23.74700 -3.37800 1.000 28.40000 31 PRO D C 1
ATOM 2125 O O . PRO E 1 31 ? -34.58800 -23.21200 -3.59200 1.000 27.68000 31 PRO D O 1
ATOM 2129 N N . LYS E 1 32 ? -35.83100 -24.74800 -2.51700 1.000 30.04000 32 LYS D N 1
ATOM 2130 C CA . LYS E 1 32 ? -34.64900 -25.39400 -1.97200 1.000 30.86000 32 LYS D CA 1
ATOM 2131 C C . LYS E 1 32 ? -34.08800 -26.35800 -3.00600 1.000 32.11000 32 LYS D C 1
ATOM 2132 O O . LYS E 1 32 ? -34.79400 -27.26900 -3.46000 1.000 29.53000 32 LYS D O 1
ATOM 2138 N N . ALA E 1 33 ? -32.80600 -26.20700 -3.32500 1.000 30.04000 33 ALA D N 1
ATOM 2139 C CA . ALA E 1 33 ? -32.21600 -27.01600 -4.38000 1.000 30.11000 33 ALA D CA 1
ATOM 2140 C C . ALA E 1 33 ? -32.11400 -28.47000 -3.94100 1.000 30.00000 33 ALA D C 1
ATOM 2141 O O . ALA E 1 33 ? -31.90100 -28.77300 -2.76600 1.000 30.54000 33 ALA D O 1
ATOM 2143 N N . ASP E 1 34 ? -32.29000 -29.36300 -4.90400 1.000 30.13000 34 ASP D N 1
ATOM 2144 C CA . ASP E 1 34 ? -32.08600 -30.79100 -4.68700 1.000 30.58000 34 ASP D CA 1
ATOM 2145 C C . ASP E 1 34 ? -30.59400 -31.09400 -4.67900 1.000 31.92000 34 ASP D C 1
ATOM 2146 O O . ASP E 1 34 ? -29.91800 -30.84500 -5.68500 1.000 28.65000 34 ASP D O 1
ATOM 2151 N N . PRO E 1 35 ? -30.03900 -31.62300 -3.58500 1.000 29.62000 35 PRO D N 1
ATOM 2152 C CA . PRO E 1 35 ? -28.58800 -31.87200 -3.56000 1.000 32.84000 35 PRO D CA 1
ATOM 2153 C C . PRO E 1 35 ? -28.09700 -32.79600 -4.66700 1.000 28.73000 35 PRO D C 1
ATOM 2154 O O . PRO E 1 35 ? -27.00100 -32.57400 -5.19700 1.000 30.40000 35 PRO D O 1
ATOM 2158 N N . ALA E 1 36 ? -28.87200 -33.80800 -5.05700 1.000 27.61000 36 ALA D N 1
ATOM 2159 C CA . ALA E 1 36 ? -28.42500 -34.68600 -6.13700 1.000 27.19000 36 ALA D CA 1
ATOM 2160 C C . ALA E 1 36 ? -28.34700 -33.93500 -7.46200 1.000 29.97000 36 ALA D C 1
ATOM 2161 O O . ALA E 1 36 ? -27.43500 -34.17000 -8.26100 1.000 24.36000 36 ALA D O 1
ATOM 2163 N N . THR E 1 37 ? -29.29200 -33.02300 -7.70500 1.000 27.03000 37 THR D N 1
ATOM 2164 C CA . THR E 1 37 ? -29.23200 -32.18000 -8.89500 1.000 27.92000 37 THR D CA 1
ATOM 2165 C C . THR E 1 37 ? -28.02000 -31.26400 -8.84100 1.000 26.47000 37 THR D C 1
ATOM 2166 O O . THR E 1 37 ? -27.32300 -31.08500 -9.84900 1.000 26.70000 37 THR D O 1
ATOM 2170 N N . VAL E 1 38 ? -27.76800 -30.66400 -7.67400 1.000 23.21000 38 VAL D N 1
ATOM 2171 C CA . VAL E 1 38 ? -26.61500 -29.78300 -7.53500 1.000 22.87000 38 VAL D CA 1
ATOM 2172 C C . VAL E 1 38 ? -25.33000 -30.55500 -7.81300 1.000 24.86000 38 VAL D C 1
ATOM 2173 O O . VAL E 1 38 ? -24.41600 -30.06800 -8.48800 1.000 24.16000 38 VAL D O 1
ATOM 2177 N N . LYS E 1 39 ? -25.21900 -31.76300 -7.28800 1.000 25.05000 39 LYS D N 1
ATOM 2178 C CA . LYS E 1 39 ? -23.96300 -32.45600 -7.56100 1.000 24.59000 39 LYS D CA 1
ATOM 2179 C C . LYS E 1 39 ? -23.82800 -32.89000 -9.02200 1.000 25.80000 39 LYS D C 1
ATOM 2180 O O . LYS E 1 39 ? -22.71800 -32.87300 -9.57500 1.000 26.22000 39 LYS D O 1
ATOM 2186 N N . ALA E 1 40 ? -24.92200 -33.33800 -9.64600 1.000 25.22000 40 ALA D N 1
ATOM 2187 C CA . ALA E 1 40 ? -24.84400 -33.68700 -11.06400 1.000 26.53000 40 ALA D CA 1
ATOM 2188 C C . ALA E 1 40 ? -24.43400 -32.47600 -11.89600 1.000 26.76000 40 ALA D C 1
ATOM 2189 O O . ALA E 1 40 ? -23.59400 -32.58700 -12.79900 1.000 26.56000 40 ALA D O 1
ATOM 2191 N N . THR E 1 41 ? -24.96400 -31.29600 -11.55600 1.000 22.95000 41 THR D N 1
ATOM 2192 C CA . THR E 1 41 ? -24.57000 -30.08000 -12.27000 1.000 22.83000 41 THR D CA 1
ATOM 2193 C C . THR E 1 41 ? -23.07300 -29.81000 -12.10500 1.000 24.94000 41 THR D C 1
ATOM 2194 O O . THR E 1 41 ? -22.35600 -29.57800 -13.09000 1.000 24.80000 41 THR D O 1
ATOM 2198 N N . ASP E 1 42 ? -22.58100 -29.86000 -10.86300 1.000 22.30000 42 ASP D N 1
ATOM 2199 C CA . ASP E 1 42 ? -21.16800 -29.58400 -10.61600 1.000 26.53000 42 ASP D CA 1
ATOM 2200 C C . ASP E 1 42 ? -20.27600 -30.64300 -11.26500 1.000 24.33000 42 ASP D C 1
ATOM 2201 O O . ASP E 1 42 ? -19.18900 -30.32900 -11.75500 1.000 24.36000 42 ASP D O 1
ATOM 2206 N N . ASP E 1 43 ? -20.70900 -31.90500 -11.27700 1.000 23.61000 43 ASP D N 1
ATOM 2207 C CA . ASP E 1 43 ? -19.92300 -32.93300 -11.96000 1.000 27.02000 43 ASP D CA 1
ATOM 2208 C C . ASP E 1 43 ? -19.80700 -32.62700 -13.44600 1.000 26.73000 43 ASP D C 1
ATOM 2209 O O . ASP E 1 43 ? -18.72300 -32.75800 -14.02700 1.000 26.59000 43 ASP D O 1
ATOM 2214 N N . PHE E 1 44 ? -20.90900 -32.20000 -14.06400 1.000 23.10000 44 PHE D N 1
ATOM 2215 C CA . PHE E 1 44 ? -20.89700 -31.83000 -15.47300 1.000 24.09000 44 PHE D CA 1
ATOM 2216 C C . PHE E 1 44 ? -19.93000 -30.68200 -15.73100 1.000 26.50000 44 PHE D C 1
ATOM 2217 O O . PHE E 1 44 ? -19.11300 -30.73300 -16.65800 1.000 26.75000 44 PHE D O 1
ATOM 2225 N N . ILE E 1 45 ? -20.02900 -29.61800 -14.93100 1.000 24.21000 45 ILE D N 1
ATOM 2226 C CA . ILE E 1 45 ? -19.14500 -28.47800 -15.11600 1.000 24.50000 45 ILE D CA 1
ATOM 2227 C C . ILE E 1 45 ? -17.70100 -28.87100 -14.81700 1.000 27.22000 45 ILE D C 1
ATOM 2228 O O . ILE E 1 45 ? -16.77700 -28.47400 -15.54100 1.000 25.63000 45 ILE D O 1
ATOM 2233 N N . ASP E 1 46 ? -17.48200 -29.68500 -13.77500 1.000 24.57000 46 ASP D N 1
ATOM 2234 C CA . ASP E 1 46 ? -16.13600 -30.19100 -13.50900 1.000 26.19000 46 ASP D CA 1
ATOM 2235 C C . ASP E 1 46 ? -15.54600 -30.86000 -14.73800 1.000 27.93000 46 ASP D C 1
ATOM 2236 O O . ASP E 1 46 ? -14.37400 -30.63900 -15.07900 1.000 26.74000 46 ASP D O 1
ATOM 2241 N N . SER E 1 47 ? -16.35000 -31.68600 -15.41700 1.000 26.54000 47 SER D N 1
ATOM 2242 C CA . SER E 1 47 ? -15.87700 -32.42700 -16.58200 1.000 30.45000 47 SER D CA 1
ATOM 2243 C C . SER E 1 47 ? -15.51900 -31.51200 -17.74500 1.000 30.98000 47 SER D C 1
ATOM 2244 O O . SER E 1 47 ? -14.88500 -31.97100 -18.70200 1.000 35.09000 47 SER D O 1
ATOM 2247 N N . LEU E 1 48 ? -15.97000 -30.25600 -17.72100 1.000 28.18000 48 LEU D N 1
ATOM 2248 C CA . LEU E 1 48 ? -15.65000 -29.31600 -18.78200 1.000 28.35000 48 LEU D CA 1
ATOM 2249 C C . LEU E 1 48 ? -14.33300 -28.58600 -18.55000 1.000 29.55000 48 LEU D C 1
ATOM 2250 O O . LEU E 1 48 ? -13.80000 -27.99600 -19.49700 1.000 27.22000 48 LEU D O 1
ATOM 2255 N N . GLN E 1 49 ? -13.81800 -28.58700 -17.31700 1.000 32.23000 49 GLN D N 1
ATOM 2256 C CA . GLN E 1 49 ? -12.57800 -27.87700 -17.02800 1.000 34.30000 49 GLN D CA 1
ATOM 2257 C C . GLN E 1 49 ? -11.44900 -28.53700 -17.80500 1.000 32.88000 49 GLN D C 1
ATOM 2258 O O . GLN E 1 49 ? -11.34400 -29.76400 -17.84800 1.000 39.03000 49 GLN D O 1
ATOM 2264 N N . GLY E 1 50 ? -10.65000 -27.73800 -18.47900 1.000 38.65000 50 GLY D N 1
ATOM 2265 C CA . GLY E 1 50 ? -9.59900 -28.28100 -19.30400 1.000 39.98000 50 GLY D CA 1
ATOM 2266 C C . GLY E 1 50 ? -9.93600 -28.29000 -20.77900 1.000 40.69000 50 GLY D C 1
ATOM 2267 O O . GLY E 1 50 ? -9.02700 -28.43400 -21.60600 1.000 36.74000 50 GLY D O 1
ATOM 2268 N N . LYS E 1 51 ? -11.22300 -28.18700 -21.12400 1.000 28.38000 51 LYS D N 1
ATOM 2269 C CA . LYS E 1 51 ? -11.61100 -28.00400 -22.51300 1.000 30.26000 51 LYS D CA 1
ATOM 2270 C C . LYS E 1 51 ? -11.40700 -26.54400 -22.89600 1.000 26.04000 51 LYS D C 1
ATOM 2271 O O . LYS E 1 51 ? -11.39500 -25.65900 -22.04000 1.000 24.61000 51 LYS D O 1
ATOM 2277 N N . ALA E 1 52 ? -11.24600 -26.29400 -24.19400 1.000 25.40000 52 ALA D N 1
ATOM 2278 C CA . ALA E 1 52 ? -11.19900 -24.91900 -24.67400 1.000 29.26000 52 ALA D CA 1
ATOM 2279 C C . ALA E 1 52 ? -12.48100 -24.19400 -24.28100 1.000 30.36000 52 ALA D C 1
ATOM 2280 O O . ALA E 1 52 ? -13.55200 -24.80200 -24.18800 1.000 25.45000 52 ALA D O 1
ATOM 2282 N N . ALA E 1 53 ? -12.36300 -22.88700 -24.02900 1.000 23.34000 53 ALA D N 1
ATOM 2283 C CA . ALA E 1 53 ? -13.53300 -22.10900 -23.62400 1.000 28.95000 53 ALA D CA 1
ATOM 2284 C C . ALA E 1 53 ? -14.69200 -22.26900 -24.61200 1.000 30.92000 53 ALA D C 1
ATOM 2285 O O . ALA E 1 53 ? -15.84200 -22.48800 -24.20700 1.000 27.37000 53 ALA D O 1
ATOM 2287 N N . HIS E 1 54 ? -14.40700 -22.19600 -25.92100 1.000 33.91000 54 HIS D N 1
ATOM 2288 C CA . HIS E 1 54 ? -15.48500 -22.32400 -26.90700 1.000 31.82000 54 HIS D CA 1
ATOM 2289 C C . HIS E 1 54 ? -16.19200 -23.66900 -26.77500 1.000 33.51000 54 HIS D C 1
ATOM 2290 O O . HIS E 1 54 ? -17.41100 -23.76500 -26.97900 1.000 29.24000 54 HIS D O 1
ATOM 2297 N N . ASP E 1 55 ? -15.43700 -24.72100 -26.45700 1.000 28.81000 55 ASP D N 1
ATOM 2298 C CA . ASP E 1 55 ? -16.01700 -26.05200 -26.32100 1.000 29.33000 55 ASP D CA 1
ATOM 2299 C C . ASP E 1 55 ? -16.83200 -26.17100 -25.03700 1.000 26.81000 55 ASP D C 1
ATOM 2300 O O . ASP E 1 55 ? -17.88900 -26.81900 -25.01900 1.000 23.77000 55 ASP D O 1
ATOM 2305 N N . GLN E 1 56 ? -16.35300 -25.55900 -23.95000 1.000 23.54000 56 GLN D N 1
ATOM 2306 C CA . GLN E 1 56 ? -17.14900 -25.50100 -22.72700 1.000 24.06000 56 GLN D CA 1
ATOM 2307 C C . GLN E 1 56 ? -18.47400 -24.79800 -22.98600 1.000 25.59000 56 GLN D C 1
ATOM 2308 O O . GLN E 1 56 ? -19.53000 -25.24100 -22.52100 1.000 22.88000 56 GLN D O 1
ATOM 2314 N N . LYS E 1 57 ? -18.43000 -23.66500 -23.68500 1.000 23.84000 57 LYS D N 1
ATOM 2315 C CA . LYS E 1 57 ? -19.66900 -22.92700 -23.90500 1.000 24.79000 57 LYS D CA 1
ATOM 2316 C C . LYS E 1 57 ? -20.58400 -23.65900 -24.87300 1.000 27.51000 57 LYS D C 1
ATOM 2317 O O . LYS E 1 57 ? -21.81300 -23.60400 -24.72800 1.000 24.60000 57 LYS D O 1
ATOM 2323 N N . GLN E 1 58 ? -20.01500 -24.37800 -25.84200 1.000 25.32000 58 GLN D N 1
ATOM 2324 C CA . GLN E 1 58 ? -20.84000 -25.20800 -26.71400 1.000 28.13000 58 GLN D CA 1
ATOM 2325 C C . GLN E 1 58 ? -21.56100 -26.29400 -25.92100 1.000 25.28000 58 GLN D C 1
ATOM 2326 O O . GLN E 1 58 ? -22.76100 -26.53900 -26.12300 1.000 27.32000 58 GLN D O 1
ATOM 2332 N N . LYS E 1 59 ? -20.84100 -26.97200 -25.02300 1.000 25.29000 59 LYS D N 1
ATOM 2333 C CA . LYS E 1 59 ? -21.43500 -28.09000 -24.29200 1.000 26.55000 59 LYS D CA 1
ATOM 2334 C C . LYS E 1 59 ? -22.51000 -27.61300 -23.32000 1.000 26.42000 59 LYS D C 1
ATOM 2335 O O . LYS E 1 59 ? -23.58400 -28.21800 -23.23300 1.000 24.46000 59 LYS D O 1
ATOM 2341 N N . LEU E 1 60 ? -22.21900 -26.58500 -22.51600 1.000 22.37000 60 LEU D N 1
ATOM 2342 C CA . LEU E 1 60 ? -23.28000 -26.04400 -21.66200 1.000 21.37000 60 LEU D CA 1
ATOM 2343 C C . LEU E 1 60 ? -24.38200 -25.40500 -22.50200 1.000 24.39000 60 LEU D C 1
ATOM 2344 O O . LEU E 1 60 ? -25.58000 -25.55500 -22.20000 1.000 25.73000 60 LEU D O 1
ATOM 2349 N N . GLY E 1 61 ? -23.99700 -24.69100 -23.56200 1.000 24.00000 61 GLY D N 1
ATOM 2350 C CA . GLY E 1 61 ? -24.98400 -24.03000 -24.40000 1.000 25.27000 61 GLY D CA 1
ATOM 2351 C C . GLY E 1 61 ? -25.97400 -25.00300 -25.01300 1.000 27.95000 61 GLY D C 1
ATOM 2352 O O . GLY E 1 61 ? -27.15600 -24.67400 -25.17700 1.000 27.43000 61 GLY D O 1
ATOM 2353 N N . ASP E 1 62 ? -25.50800 -26.21100 -25.35700 1.000 25.80000 62 ASP D N 1
ATOM 2354 C CA . ASP E 1 62 ? -26.42300 -27.23100 -25.87500 1.000 29.11000 62 ASP D CA 1
ATOM 2355 C C . ASP E 1 62 ? -27.59200 -27.42500 -24.91900 1.000 29.28000 62 ASP D C 1
ATOM 2356 O O . ASP E 1 62 ? -28.76000 -27.44400 -25.32900 1.000 31.13000 62 ASP D O 1
ATOM 2361 N N . GLN E 1 63 ? -27.29300 -27.54100 -23.62500 1.000 27.08000 63 GLN D N 1
ATOM 2362 C CA . GLN E 1 63 ? -28.34200 -27.75200 -22.63800 1.000 28.01000 63 GLN D CA 1
ATOM 2363 C C . GLN E 1 63 ? -29.11600 -26.47000 -22.38100 1.000 26.47000 63 GLN D C 1
ATOM 2364 O O . GLN E 1 63 ? -30.34900 -26.48800 -22.25000 1.000 26.39000 63 GLN D O 1
ATOM 2370 N N . LEU E 1 64 ? -28.40200 -25.35200 -22.28000 1.000 23.98000 64 LEU D N 1
ATOM 2371 C CA . LEU E 1 64 ? -29.04800 -24.08100 -21.98100 1.000 27.16000 64 LEU D CA 1
ATOM 2372 C C . LEU E 1 64 ? -29.98500 -23.66600 -23.10300 1.000 26.84000 64 LEU D C 1
ATOM 2373 O O . LEU E 1 64 ? -31.08200 -23.15600 -22.85100 1.000 27.40000 64 LEU D O 1
ATOM 2378 N N . PHE E 1 65 ? -29.55300 -23.85500 -24.35500 1.000 26.53000 65 PHE D N 1
ATOM 2379 C CA . PHE E 1 65 ? -30.39900 -23.52500 -25.49700 1.000 26.75000 65 PHE D CA 1
ATOM 2380 C C . PHE E 1 65 ? -31.68800 -24.34000 -25.49600 1.000 27.21000 65 PHE D C 1
ATOM 2381 O O . PHE E 1 65 ? -32.76000 -23.81300 -25.81900 1.000 27.63000 65 PHE D O 1
ATOM 2389 N N . LYS E 1 66 ? -31.59800 -25.63500 -25.16800 1.000 27.61000 66 LYS D N 1
ATOM 2390 C CA . LYS E 1 66 ? -32.79500 -26.47300 -25.08300 1.000 29.17000 66 LYS D CA 1
ATOM 2391 C C . LYS E 1 66 ? -33.78500 -25.90800 -24.07400 1.000 29.76000 66 LYS D C 1
ATOM 2392 O O . LYS E 1 66 ? -35.00500 -26.01500 -24.25600 1.000 31.66000 66 LYS D O 1
ATOM 2398 N N . LYS E 1 67 ? -33.28000 -25.36600 -22.97000 1.000 27.16000 67 LYS D N 1
ATOM 2399 C CA . LYS E 1 67 ? -34.15500 -24.76800 -21.96900 1.000 28.03000 67 LYS D CA 1
ATOM 2400 C C . LYS E 1 67 ? -34.74800 -23.45000 -22.46300 1.000 29.76000 67 LYS D C 1
ATOM 2401 O O . LYS E 1 67 ? -35.97300 -23.26900 -22.47500 1.000 27.36000 67 LYS D O 1
ATOM 2407 N N . ILE E 1 68 ? -33.89200 -22.54300 -22.94700 1.000 24.79000 68 ILE D N 1
ATOM 2408 C CA . ILE E 1 68 ? -34.35000 -21.20000 -23.31300 1.000 23.33000 68 ILE D CA 1
ATOM 2409 C C . ILE E 1 68 ? -35.31000 -21.22000 -24.49400 1.000 26.66000 68 ILE D C 1
ATOM 2410 O O . ILE E 1 68 ? -36.22600 -20.39000 -24.57300 1.000 25.45000 68 ILE D O 1
ATOM 2415 N N . ARG E 1 69 ? -35.13700 -22.16400 -25.41900 1.000 27.96000 69 ARG D N 1
ATOM 2416 C CA . ARG E 1 69 ? -36.01100 -22.23300 -26.58800 1.000 33.21000 69 ARG D CA 1
ATOM 2417 C C . ARG E 1 69 ? -37.47200 -22.47900 -26.20400 1.000 32.47000 69 ARG D C 1
ATOM 2418 O O . ARG E 1 69 ? -38.36900 -22.24700 -27.02300 1.000 34.50000 69 ARG D O 1
ATOM 2426 N N . THR E 1 70 ? -37.72500 -23.05400 -25.02700 1.000 26.83000 70 THR D N 1
ATOM 2427 C CA . THR E 1 70 ? -39.07700 -23.26200 -24.50300 1.000 28.54000 70 THR D CA 1
ATOM 2428 C C . THR E 1 70 ? -39.67800 -22.06100 -23.77300 1.000 31.57000 70 THR D C 1
ATOM 2429 O O . THR E 1 70 ? -40.85900 -22.11600 -23.41800 1.000 31.77000 70 THR D O 1
ATOM 2433 N N . PHE E 1 71 ? -38.89500 -21.02800 -23.44600 1.000 29.97000 71 PHE D N 1
ATOM 2434 C CA . PHE E 1 71 ? -39.43300 -19.89800 -22.68900 1.000 25.67000 71 PHE D CA 1
ATOM 2435 C C . PHE E 1 71 ? -40.40300 -19.02600 -23.47700 1.000 27.90000 71 PHE D C 1
ATOM 2436 O O . PHE E 1 71 ? -41.05000 -18.17800 -22.86300 1.000 25.63000 71 PHE D O 1
ATOM 2444 N N . GLY E 1 72 ? -40.50000 -19.18400 -24.79600 1.000 24.89000 72 GLY D N 1
ATOM 2445 C CA . GLY E 1 72 ? -41.43100 -18.40300 -25.59300 1.000 28.57000 72 GLY D CA 1
ATOM 2446 C C . GLY E 1 72 ? -40.97200 -17.03800 -26.04800 1.000 31.25000 72 GLY D C 1
ATOM 2447 O O . GLY E 1 72 ? -41.81300 -16.19800 -26.38600 1.000 29.52000 72 GLY D O 1
ATOM 2448 N N . VAL E 1 73 ? -39.66500 -16.77900 -26.04100 1.000 26.56000 73 VAL D N 1
ATOM 2449 C CA . VAL E 1 73 ? -39.08500 -15.52700 -26.51800 1.000 31.26000 73 VAL D CA 1
ATOM 2450 C C . VAL E 1 73 ? -38.30200 -15.81900 -27.79400 1.000 28.93000 73 VAL D C 1
ATOM 2451 O O . VAL E 1 73 ? -37.59000 -16.82400 -27.87700 1.000 26.78000 73 VAL D O 1
ATOM 2455 N N . LYS E 1 74 ? -38.45200 -14.96800 -28.79900 1.000 29.65000 74 LYS D N 1
ATOM 2456 C CA . LYS E 1 74 ? -37.63900 -15.15000 -29.98900 1.000 27.35000 74 LYS D CA 1
ATOM 2457 C C . LYS E 1 74 ? -36.17100 -14.84600 -29.67500 1.000 24.70000 74 LYS D C 1
ATOM 2458 O O . LYS E 1 74 ? -35.84500 -14.19300 -28.68000 1.000 24.88000 74 LYS D O 1
ATOM 2464 N N . GLY E 1 75 ? -35.28100 -15.38900 -30.50000 1.000 26.47000 75 GLY D N 1
ATOM 2465 C CA . GLY E 1 75 ? -33.86100 -15.13800 -30.31000 1.000 26.37000 75 GLY D CA 1
ATOM 2466 C C . GLY E 1 75 ? -33.17000 -16.01800 -29.28600 1.000 25.89000 75 GLY D C 1
ATOM 2467 O O . GLY E 1 75 ? -32.15100 -15.60500 -28.70800 1.000 23.78000 75 GLY D O 1
ATOM 2468 N N . ALA E 1 76 ? -33.69700 -17.21200 -29.02800 1.000 22.42000 76 ALA D N 1
ATOM 2469 C CA . ALA E 1 76 ? -33.06500 -18.09400 -28.04800 1.000 25.62000 76 ALA D CA 1
ATOM 2470 C C . ALA E 1 76 ? -31.58200 -18.32800 -28.31800 1.000 27.60000 76 ALA D C 1
ATOM 2471 O O . ALA E 1 76 ? -30.80000 -18.32500 -27.34100 1.000 24.54000 76 ALA D O 1
ATOM 2473 N N . PRO E 1 77 ? -31.11200 -18.51100 -29.56200 1.000 26.72000 77 PRO D N 1
ATOM 2474 C CA . PRO E 1 77 ? -29.66300 -18.66900 -29.76000 1.000 27.74000 77 PRO D CA 1
ATOM 2475 C C . PRO E 1 77 ? -28.87500 -17.46400 -29.29700 1.000 26.66000 77 PRO D C 1
ATOM 2476 O O . PRO E 1 77 ? -27.82700 -17.62500 -28.65700 1.000 25.08000 77 PRO D O 1
ATOM 2480 N N . LYS E 1 78 ? -29.35000 -16.25400 -29.60200 1.000 26.91000 78 LYS D N 1
ATOM 2481 C CA . LYS E 1 78 ? -28.59800 -15.06900 -29.21500 1.000 27.62000 78 LYS D CA 1
ATOM 2482 C C . LYS E 1 78 ? -28.63900 -14.86600 -27.70600 1.000 24.69000 78 LYS D C 1
ATOM 2483 O O . LYS E 1 78 ? -27.62400 -14.50900 -27.09800 1.000 25.26000 78 LYS D O 1
ATOM 2489 N N . LEU E 1 79 ? -29.78200 -15.17100 -27.07500 1.000 21.22000 79 LEU D N 1
ATOM 2490 C CA . LEU E 1 79 ? -29.85600 -15.11100 -25.61800 1.000 21.52000 79 LEU D CA 1
ATOM 2491 C C . LEU E 1 79 ? -28.90000 -16.10200 -24.97300 1.000 20.80000 79 LEU D C 1
ATOM 2492 O O . LEU E 1 79 ? -28.24400 -15.78000 -23.97600 1.000 23.44000 79 LEU D O 1
ATOM 2497 N N . THR E 1 80 ? -28.82900 -17.32200 -25.51600 1.000 21.79000 80 THR D N 1
ATOM 2498 C CA . THR E 1 80 ? -27.94700 -18.33900 -24.96300 1.000 20.46000 80 THR D CA 1
ATOM 2499 C C . THR E 1 80 ? -26.49800 -17.90600 -25.08100 1.000 22.88000 80 THR D C 1
ATOM 2500 O O . THR E 1 80 ? -25.73300 -17.98000 -24.10600 1.000 21.98000 80 THR D O 1
ATOM 2504 N N . ILE E 1 81 ? -26.11500 -17.39700 -26.25500 1.000 21.98000 81 ILE D N 1
ATOM 2505 C CA . ILE E 1 81 ? -24.73900 -16.93900 -26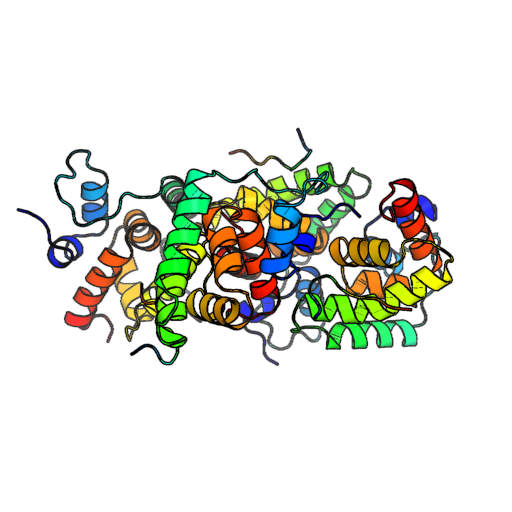.44800 1.000 22.69000 81 ILE D CA 1
ATOM 2506 C C . ILE E 1 81 ? -24.42400 -15.80800 -25.48300 1.000 23.80000 81 ILE D C 1
ATOM 2507 O O . ILE E 1 81 ? -23.35200 -15.78300 -24.86700 1.000 23.08000 81 ILE D O 1
ATOM 2512 N N . HIS E 1 82 ? -25.35400 -14.85900 -25.33400 1.000 21.85000 82 HIS D N 1
ATOM 2513 C CA . HIS E 1 82 ? -25.10900 -13.71800 -24.45500 1.000 23.65000 82 HIS D CA 1
ATOM 2514 C C . HIS E 1 82 ? -24.88900 -14.15700 -23.01600 1.000 22.86000 82 HIS D C 1
ATOM 2515 O O . HIS E 1 82 ? -24.01800 -13.61300 -22.32700 1.000 21.27000 82 HIS D O 1
ATOM 2522 N N . LEU E 1 83 ? -25.71000 -15.09900 -22.52700 1.000 21.71000 83 LEU D N 1
ATOM 2523 C CA . LEU E 1 83 ? -25.53100 -15.60200 -21.16700 1.000 18.95000 83 LEU D CA 1
ATOM 2524 C C . LEU E 1 83 ? -24.20400 -16.34100 -21.03100 1.000 20.37000 83 LEU D C 1
ATOM 2525 O O . LEU E 1 83 ? -23.50200 -16.19300 -20.02400 1.000 19.99000 83 LEU D O 1
ATOM 2530 N N . LEU E 1 84 ? -23.85100 -17.15200 -22.03100 1.000 19.23000 84 LEU D N 1
ATOM 2531 C CA . LEU E 1 84 ? -22.58100 -17.86500 -21.98500 1.000 20.24000 84 LEU D CA 1
ATOM 2532 C C . LEU E 1 84 ? -21.39800 -16.90700 -21.95200 1.000 22.44000 84 LEU D C 1
ATOM 2533 O O . LEU E 1 84 ? -20.36600 -17.22500 -21.35300 1.000 22.52000 84 LEU D O 1
ATOM 2538 N N . ASP E 1 85 ? -21.53400 -15.72400 -22.54800 1.000 22.19000 85 ASP D N 1
ATOM 2539 C CA . ASP E 1 85 ? -20.42100 -14.78600 -22.60300 1.000 21.84000 85 ASP D CA 1
ATOM 2540 C C . ASP E 1 85 ? -20.40200 -13.78700 -21.45400 1.000 25.66000 85 ASP D C 1
ATOM 2541 O O . ASP E 1 85 ? -19.44600 -13.01100 -21.35900 1.000 25.93000 85 ASP D O 1
ATOM 2546 N N . SER E 1 86 ? -21.43500 -13.74800 -20.60700 1.000 19.47000 86 SER D N 1
ATOM 2547 C CA . SER E 1 86 ? -21.51700 -12.75100 -19.54700 1.000 21.11000 86 SER D CA 1
ATOM 2548 C C . SER E 1 86 ? -21.66800 -13.31500 -18.14500 1.000 22.39000 86 SER D C 1
ATOM 2549 O O . SER E 1 86 ? -21.64800 -12.53300 -17.18400 1.000 24.77000 86 SER D O 1
ATOM 2552 N N . GLU E 1 87 ? -21.84800 -14.62000 -17.99200 1.000 20.97000 87 GLU D N 1
ATOM 2553 C CA . GLU E 1 87 ? -22.10000 -15.21000 -16.68600 1.000 20.73000 87 GLU D CA 1
ATOM 2554 C C . GLU E 1 87 ? -21.06300 -16.27400 -16.38400 1.000 23.50000 87 GLU D C 1
ATOM 2555 O O . GLU E 1 87 ? -20.51100 -16.90700 -17.28800 1.000 21.62000 87 GLU D O 1
ATOM 2561 N N . ASP E 1 88 ? -20.83200 -16.49200 -15.09500 1.000 20.16000 88 ASP D N 1
ATOM 2562 C CA . ASP E 1 88 ? -20.00900 -17.61300 -14.68800 1.000 21.62000 88 ASP D CA 1
ATOM 2563 C C . ASP E 1 88 ? -20.67000 -18.91600 -15.10900 1.000 21.75000 88 ASP D C 1
ATOM 2564 O O . ASP E 1 88 ? -21.84500 -19.14900 -14.81200 1.000 21.75000 88 ASP D O 1
ATOM 2569 N N . LEU E 1 89 ? -19.91200 -19.76500 -15.81200 1.000 22.66000 89 LEU D N 1
ATOM 2570 C CA . LEU E 1 89 ? -20.51500 -20.95800 -16.41100 1.000 26.96000 89 LEU D CA 1
ATOM 2571 C C . LEU E 1 89 ? -21.12700 -21.87800 -15.35800 1.000 21.22000 89 LEU D C 1
ATOM 2572 O O . LEU E 1 89 ? -22.22900 -22.41000 -15.55600 1.000 21.36000 89 LEU D O 1
ATOM 2577 N N . ARG E 1 90 ? -20.41700 -22.10800 -14.24600 1.000 20.61000 90 ARG D N 1
ATOM 2578 C CA . ARG E 1 90 ? -20.95100 -23.00500 -13.22300 1.000 19.64000 90 ARG D CA 1
ATOM 2579 C C . ARG E 1 90 ? -22.23100 -22.44500 -12.62700 1.000 21.55000 90 ARG D C 1
ATOM 2580 O O . ARG E 1 90 ? -23.22900 -23.15700 -12.49000 1.000 20.70000 90 ARG D O 1
ATOM 2588 N N . ALA E 1 91 ? -22.22400 -21.16500 -12.25700 1.000 19.25000 91 ALA D N 1
ATOM 2589 C CA . ALA E 1 91 ? -23.42800 -20.58800 -11.67900 1.000 19.12000 91 ALA D CA 1
ATOM 2590 C C . ALA E 1 91 ? -24.57500 -20.60600 -12.67200 1.000 18.23000 91 ALA D C 1
ATOM 2591 O O . ALA E 1 91 ? -25.73300 -20.83600 -12.29400 1.000 20.63000 91 ALA D O 1
ATOM 2593 N N . LEU E 1 92 ? -24.27600 -20.35100 -13.95100 1.000 19.31000 92 LEU D N 1
ATOM 2594 C CA . LEU E 1 92 ? -25.32000 -20.38300 -14.97500 1.000 20.06000 92 LEU D CA 1
ATOM 2595 C C . LEU E 1 92 ? -25.94100 -21.76900 -15.07800 1.000 19.79000 92 LEU D C 1
ATOM 2596 O O . LEU E 1 92 ? -27.16200 -21.90400 -15.23600 1.000 19.04000 92 LEU D O 1
ATOM 2601 N N . ALA E 1 93 ? -25.11300 -22.80700 -15.00500 1.000 18.76000 93 ALA D N 1
ATOM 2602 C CA . ALA E 1 93 ? -25.62700 -24.17300 -15.06600 1.000 22.61000 93 ALA D CA 1
ATOM 2603 C C . ALA E 1 93 ? -26.54100 -24.48300 -13.88200 1.000 21.00000 93 ALA D C 1
ATOM 2604 O O . ALA E 1 93 ? -27.53400 -25.20100 -14.03500 1.000 22.76000 93 ALA D O 1
ATOM 2606 N N . HIS E 1 94 ? -26.21400 -23.97100 -12.68800 1.000 21.90000 94 HIS D N 1
ATOM 2607 C CA . HIS E 1 94 ? -27.09700 -24.17800 -11.54100 1.000 20.15000 94 HIS D CA 1
ATOM 2608 C C . HIS E 1 94 ? -28.40600 -23.41100 -11.69700 1.000 20.61000 94 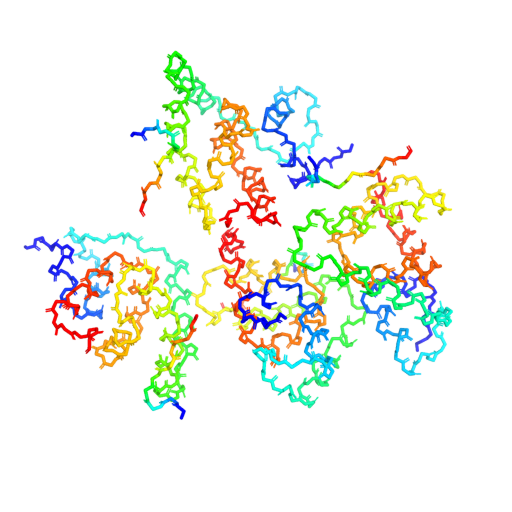HIS D C 1
ATOM 2609 O O . HIS E 1 94 ? -29.46400 -23.89000 -11.27000 1.000 21.64000 94 HIS D O 1
ATOM 2616 N N . LEU E 1 95 ? -28.36800 -22.21600 -12.29500 1.000 21.30000 95 LEU D N 1
ATOM 2617 C CA . LEU E 1 95 ? -29.63200 -21.54300 -12.60200 1.000 20.46000 95 LEU D CA 1
ATOM 2618 C C . LEU E 1 95 ? -30.47100 -22.40300 -13.53700 1.000 20.75000 95 LEU D C 1
ATOM 2619 O O . LEU E 1 95 ? -31.66900 -22.62200 -13.30900 1.000 22.09000 95 LEU D O 1
ATOM 2624 N N . MET E 1 96 ? -29.83300 -22.94500 -14.56700 1.000 21.30000 96 MET D N 1
ATOM 2625 C CA . MET E 1 96 ? -30.52400 -23.77000 -15.55000 1.000 23.17000 96 MET D CA 1
ATOM 2626 C C . MET E 1 96 ? -31.16700 -24.99500 -14.90700 1.000 24.54000 96 MET D C 1
ATOM 2627 O O . MET E 1 96 ? -32.30000 -25.35700 -15.24200 1.000 23.23000 96 MET D O 1
ATOM 2632 N N . ASN E 1 97 ? -30.46200 -25.65500 -13.99100 1.000 22.25000 97 ASN D N 1
ATOM 2633 C CA . ASN E 1 97 ? -30.93700 -26.93500 -13.47900 1.000 21.78000 97 ASN D CA 1
ATOM 2634 C C . ASN E 1 97 ? -31.65700 -26.84700 -12.14500 1.000 25.23000 97 ASN D C 1
ATOM 2635 O O . ASN E 1 97 ? -32.44400 -27.74900 -11.82900 1.000 26.55000 97 ASN D O 1
ATOM 2640 N N . SER E 1 98 ? -31.41300 -25.80900 -11.34600 1.000 22.65000 98 SER D N 1
ATOM 2641 C CA . SER E 1 98 ? -32.00500 -25.75800 -10.02500 1.000 24.26000 98 SER D CA 1
ATOM 2642 C C . SER E 1 98 ? -32.87500 -24.52900 -9.79000 1.000 25.40000 98 SER D C 1
ATOM 2643 O O . SER E 1 98 ? -33.74300 -24.57100 -8.91200 1.000 26.26000 98 SER D O 1
ATOM 2646 N N . TYR E 1 99 ? -32.69900 -23.46200 -10.55800 1.000 23.54000 99 TYR D N 1
ATOM 2647 C CA . TYR E 1 99 ? -33.44200 -22.22700 -10.33400 1.000 23.54000 99 TYR D CA 1
ATOM 2648 C C . TYR E 1 99 ? -34.00200 -21.70100 -11.63900 1.000 24.47000 99 TYR D C 1
ATOM 2649 O O . TYR E 1 99 ? -33.81400 -20.53900 -11.99900 1.000 22.02000 99 TYR D O 1
ATOM 2658 N N . GLU E 1 100 ? -34.75200 -22.55300 -12.34800 1.000 25.07000 100 GLU D N 1
ATOM 2659 C CA . GLU E 1 100 ? -35.19700 -22.20400 -13.69400 1.000 24.86000 100 GLU D CA 1
ATOM 2660 C C . GLU E 1 100 ? -36.06400 -20.95100 -13.70600 1.000 23.89000 100 GLU D C 1
ATOM 2661 O O . GLU E 1 100 ? -36.04900 -20.20600 -14.69000 1.000 22.53000 100 GLU D O 1
ATOM 2667 N N . ASP E 1 101 ? -36.84900 -20.70900 -12.64900 1.000 24.19000 101 ASP D N 1
ATOM 2668 C CA . ASP E 1 101 ? -37.68700 -19.50700 -12.66300 1.000 26.66000 101 ASP D CA 1
ATOM 2669 C C . ASP E 1 101 ? -36.82800 -18.24600 -12.60100 1.000 25.43000 101 ASP D C 1
ATOM 2670 O O . ASP E 1 101 ? -37.15300 -17.22500 -13.22800 1.000 23.41000 101 ASP D O 1
ATOM 2675 N N . VAL E 1 102 ? -35.73100 -18.28400 -11.83900 1.000 25.05000 102 VAL D N 1
ATOM 2676 C CA . VAL E 1 102 ? -34.83900 -17.12800 -11.83000 1.000 23.58000 102 VAL D CA 1
ATOM 2677 C C . VAL E 1 102 ? -34.20400 -16.94900 -13.20200 1.000 22.16000 102 VAL D C 1
ATOM 2678 O O . VAL E 1 102 ? -34.04500 -15.82300 -13.67800 1.000 23.07000 102 VAL D O 1
ATOM 2682 N N . LEU E 1 103 ? -33.87800 -18.06100 -13.86700 1.000 22.99000 103 LEU D N 1
ATOM 2683 C CA . LEU E 1 103 ? -33.34300 -17.99500 -15.22600 1.000 22.60000 103 LEU D CA 1
ATOM 2684 C C . LEU E 1 103 ? -34.35000 -17.39400 -16.18700 1.000 24.39000 103 LEU D C 1
ATOM 2685 O O . LEU E 1 103 ? -33.98300 -16.59600 -17.06200 1.000 22.31000 103 LEU D O 1
ATOM 2690 N N . LYS E 1 104 ? -35.61900 -17.80000 -16.08800 1.000 22.23000 104 LYS D N 1
ATOM 2691 C CA . LYS E 1 104 ? -36.62300 -17.18200 -16.93600 1.000 22.12000 104 LYS D CA 1
ATOM 2692 C C . LYS E 1 104 ? -36.68700 -15.67600 -16.69700 1.000 23.15000 104 LYS D C 1
ATOM 2693 O O . LYS E 1 104 ? -36.76200 -14.89200 -17.65000 1.000 22.47000 104 LYS D O 1
ATOM 2699 N N . GLU E 1 105 ? -36.64800 -15.25100 -15.43400 1.000 21.00000 105 GLU D N 1
ATOM 2700 C CA . GLU E 1 105 ? -36.69100 -13.81600 -15.16000 1.000 23.07000 105 GLU D CA 1
ATOM 2701 C C . GLU E 1 105 ? -35.41800 -13.12300 -15.64100 1.000 22.62000 105 GLU D C 1
ATOM 2702 O O . GLU E 1 105 ? -35.46600 -11.98100 -16.12000 1.000 23.08000 105 GLU D O 1
ATOM 2708 N N . LYS E 1 106 ? -34.26900 -13.77900 -15.49700 1.000 22.85000 106 LYS D N 1
ATOM 2709 C CA . LYS E 1 106 ? -33.05500 -13.20700 -16.06500 1.000 22.86000 106 LYS D CA 1
ATOM 2710 C C . LYS E 1 106 ? -33.19100 -13.04400 -17.57200 1.000 21.04000 106 LYS D C 1
ATOM 2711 O O . LYS E 1 106 ? -32.81400 -12.00500 -18.12900 1.000 21.04000 106 LYS D O 1
ATOM 2717 N N . VAL E 1 107 ? -33.76500 -14.04400 -18.24700 1.000 21.22000 107 VAL D N 1
ATOM 2718 C CA . VAL E 1 107 ? -33.96600 -13.90300 -19.68500 1.000 24.02000 107 VAL D CA 1
ATOM 2719 C C . VAL E 1 107 ? -34.91900 -12.74500 -19.98600 1.000 22.65000 107 VAL D C 1
ATOM 2720 O O . VAL E 1 107 ? -34.71300 -11.98500 -20.94400 1.000 22.12000 107 VAL D O 1
ATOM 2724 N N . GLN E 1 108 ? -35.95000 -12.55800 -19.15900 1.000 22.13000 108 GLN D N 1
ATOM 2725 C CA . GLN E 1 108 ? -36.83900 -11.42000 -19.40000 1.000 24.75000 108 GLN D CA 1
ATOM 2726 C C . GLN E 1 108 ? -36.07300 -10.10300 -19.30400 1.000 24.92000 108 GLN D C 1
ATOM 2727 O O . GLN E 1 108 ? -36.27800 -9.19500 -20.12300 1.000 24.17000 108 GLN D O 1
ATOM 2733 N N . HIS E 1 109 ? -35.15800 -9.98900 -18.33400 1.000 23.33000 109 HIS D N 1
ATOM 2734 C CA . HIS E 1 109 ? -34.29300 -8.80500 -18.27900 1.000 25.84000 109 HIS D CA 1
ATOM 2735 C C . HIS E 1 109 ? -33.52400 -8.59900 -19.58100 1.000 24.40000 109 HIS D C 1
ATOM 2736 O O . HIS E 1 109 ? -33.37200 -7.46200 -20.04800 1.000 24.82000 109 HIS D O 1
ATOM 2743 N N . LYS E 1 110 ? -32.98300 -9.68000 -20.15000 1.000 23.68000 110 LYS D N 1
ATOM 2744 C CA . LYS E 1 110 ? -32.20600 -9.55900 -21.38100 1.000 24.70000 110 LYS D CA 1
ATOM 2745 C C . LYS E 1 110 ? -33.10000 -9.16600 -22.54800 1.000 24.74000 110 LYS D C 1
ATOM 2746 O O . LYS E 1 110 ? -32.71000 -8.34100 -23.38900 1.000 24.75000 110 LYS D O 1
ATOM 2752 N N . VAL E 1 111 ? -34.30800 -9.73000 -22.60500 1.000 22.41000 111 VAL D N 1
ATOM 2753 C CA . VAL E 1 111 ? -35.23900 -9.34500 -23.65700 1.000 23.21000 111 VAL D CA 1
ATOM 2754 C C . VAL E 1 111 ? -35.57500 -7.87300 -23.51000 1.000 26.52000 111 VAL D C 1
ATOM 2755 O O . VAL E 1 111 ? -35.60700 -7.13000 -24.49500 1.000 25.48000 111 VAL D O 1
ATOM 2759 N N . ALA E 1 112 ? -35.75900 -7.41900 -22.26600 1.000 24.70000 112 ALA D N 1
ATOM 2760 C CA . ALA E 1 112 ? -36.05300 -6.01700 -21.99900 1.000 28.86000 112 ALA D CA 1
ATOM 2761 C C . ALA E 1 112 ? -34.91300 -5.09400 -22.41200 1.000 28.36000 112 ALA D C 1
ATOM 2762 O O . ALA E 1 112 ? -35.14500 -3.89500 -22.62000 1.000 23.06000 112 ALA D O 1
ATOM 2764 N N . ALA E 1 113 ? -33.68800 -5.61800 -22.52100 1.000 25.65000 113 ALA D N 1
ATOM 2765 C CA . ALA E 1 113 ? -32.54500 -4.86300 -23.01200 1.000 27.50000 113 ALA D CA 1
ATOM 2766 C C . ALA E 1 113 ? -32.30600 -5.06000 -24.50200 1.000 27.17000 113 ALA D C 1
ATOM 2767 O O . ALA E 1 113 ? -31.27800 -4.60100 -25.01300 1.000 26.79000 113 ALA D O 1
ATOM 2769 N N . GLY E 1 114 ? -33.21000 -5.75300 -25.20200 1.000 25.13000 114 GLY D N 1
ATOM 2770 C CA . GLY E 1 114 ? -33.08800 -5.97800 -26.63000 1.000 23.98000 114 GLY D CA 1
ATOM 2771 C C . GLY E 1 114 ? -32.05300 -7.01400 -27.01500 1.000 28.01000 114 GLY D C 1
ATOM 2772 O O . GLY E 1 114 ? -31.70000 -7.12100 -28.19400 1.000 26.40000 114 GLY D O 1
ATOM 2773 N N . LEU E 1 115 ? -31.55800 -7.78700 -26.06000 1.000 23.89000 115 LEU D N 1
ATOM 2774 C CA . LEU E 1 115 ? -30.42100 -8.65500 -26.33900 1.000 26.94000 115 LEU D CA 1
ATOM 2775 C C . LEU E 1 115 ? -30.79700 -9.93100 -27.08400 1.000 29.42000 115 LEU D C 1
ATOM 2776 O O . LEU E 1 115 ? -29.89900 -10.68800 -27.46900 1.000 28.75000 115 LEU D O 1
ATOM 2781 N N . ASN E 1 116 ? -32.08200 -10.18900 -27.31400 1.000 24.16000 116 ASN D N 1
ATOM 2782 C CA . ASN E 1 116 ? -32.48200 -11.33400 -28.12300 1.000 25.81000 116 ASN D CA 1
ATOM 2783 C C . ASN E 1 116 ? -32.67200 -10.99100 -29.59200 1.000 32.68000 116 ASN D C 1
ATOM 2784 O O . ASN E 1 116 ? -33.02200 -11.87800 -30.37400 1.000 33.20000 116 ASN D O 1
ATOM 2789 N N . LYS E 1 117 ? -32.49000 -9.73100 -29.98100 1.000 29.17000 117 LYS D N 1
ATOM 2790 C CA . LYS E 1 117 ? -32.60500 -9.34900 -31.38000 1.000 34.38000 117 LYS D CA 1
ATOM 2791 C C . LYS E 1 117 ? -31.22900 -8.98500 -31.92000 1.000 41.82000 117 LYS D C 1
ATOM 2792 O O . LYS E 1 117 ? -30.50900 -8.20400 -31.28900 1.000 37.72000 117 LYS D O 1
ATOM 2798 N N . LYS F 2 1 ? -17.47600 -25.14400 -37.07200 1.000 70.37000 52 LYS F N 1
ATOM 2799 C CA . LYS F 2 1 ? -18.06400 -25.47600 -35.77800 1.000 68.50000 52 LYS F CA 1
ATOM 2800 C C . LYS F 2 1 ? -17.97700 -24.33500 -34.75000 1.000 66.30000 52 LYS F C 1
ATOM 2801 O O . LYS F 2 1 ? -18.26000 -23.17200 -35.05500 1.000 66.49000 52 LYS F O 1
ATOM 2803 N N . LEU F 2 2 ? -17.53600 -24.69600 -33.54200 1.000 64.50000 53 LEU F N 1
ATOM 2804 C CA . LEU F 2 2 ? -17.48400 -23.81600 -32.37100 1.000 59.69000 53 LEU F CA 1
ATOM 2805 C C . LEU F 2 2 ? -16.44800 -22.69300 -32.49300 1.000 62.20000 53 LEU F C 1
ATOM 2806 O O . LEU F 2 2 ? -15.29200 -22.80600 -32.07500 1.000 63.66000 53 LEU F O 1
ATOM 2808 N N . LYS F 2 3 ? -16.86600 -21.59300 -33.12700 1.000 60.59000 54 LYS F N 1
ATOM 2809 C CA . LYS F 2 3 ? -16.14700 -20.34000 -32.91900 1.000 59.64000 54 LYS F CA 1
ATOM 2810 C C . LYS F 2 3 ? -17.08000 -19.53700 -32.00000 1.000 57.98000 54 LYS F C 1
ATOM 2811 O O . LYS F 2 3 ? -16.76300 -19.38800 -30.81300 1.000 56.32000 54 LYS F O 1
ATOM 2813 N N . PRO F 2 4 ? -18.23000 -19.03400 -32.45200 1.000 55.86000 55 PRO F N 1
ATOM 2814 C CA . PRO F 2 4 ? -19.36300 -18.92800 -31.53900 1.000 55.59000 55 PRO F CA 1
ATOM 2815 C C . PRO F 2 4 ? -19.96000 -20.32200 -31.44000 1.000 49.79000 55 PRO F C 1
ATOM 2816 O O . PRO F 2 4 ? -19.48200 -21.28300 -32.03800 1.000 54.08000 55 PRO F O 1
ATOM 2820 N N . TYR F 2 5 ? -21.01200 -20.43500 -30.67100 1.000 44.67000 56 TYR F N 1
ATOM 2821 C CA . TYR F 2 5 ? -21.51200 -21.75700 -30.36900 1.000 42.67000 56 TYR F CA 1
ATOM 2822 C C . TYR F 2 5 ? -22.82500 -21.97100 -31.11600 1.000 41.62000 56 TYR F C 1
ATOM 2823 O O . TYR F 2 5 ? -23.54400 -21.02100 -31.43900 1.000 42.19000 56 TYR F O 1
ATOM 2832 N N . VAL F 2 6 ? -23.09100 -23.21100 -31.48700 1.000 48.14000 57 VAL F N 1
ATOM 2833 C CA . VAL F 2 6 ? -24.10000 -23.51000 -32.49500 1.000 44.89000 57 VAL F CA 1
ATOM 2834 C C . VAL F 2 6 ? -25.16200 -24.41400 -31.88200 1.000 42.51000 57 VAL F C 1
ATOM 2835 O O . VAL F 2 6 ? -24.89300 -25.56100 -31.50800 1.000 41.86000 57 VAL F O 1
ATOM 2839 N N . PHE F 2 7 ? -26.36900 -23.91300 -31.78700 1.000 47.82000 58 PHE F N 1
ATOM 2840 C CA . PHE F 2 7 ? -27.44700 -24.69800 -31.21300 1.000 47.75000 58 PHE F CA 1
ATOM 2841 C C . PHE F 2 7 ? -28.59800 -24.75000 -32.22100 1.000 55.62000 58 PHE F C 1
ATOM 2842 O O . PHE F 2 7 ? -29.23900 -23.73400 -32.51800 1.000 59.20000 58 PHE F O 1
ATOM 2850 N N . ASP F 2 8 ? -28.83100 -25.95300 -32.74100 1.000 58.96000 59 ASP F N 1
ATOM 2851 C CA . ASP F 2 8 ? -29.76900 -26.30700 -33.80200 1.000 66.83000 59 ASP F CA 1
ATOM 2852 C C . ASP F 2 8 ? -30.73800 -27.39300 -33.37200 1.000 67.99000 59 ASP F C 1
ATOM 2853 O O . ASP F 2 8 ? -30.33600 -28.43500 -32.86200 1.000 69.42000 59 ASP F O 1
ATOM 2858 N N . TYR F 2 9 ? -32.01000 -27.10800 -33.57000 1.000 65.96000 60 TYR F N 1
ATOM 2859 C CA . TYR F 2 9 ? -33.11400 -28.03200 -33.38300 1.000 68.53000 60 TYR F CA 1
ATOM 2860 C C . TYR F 2 9 ? -34.14600 -27.81300 -34.49100 1.000 68.27000 60 TYR F C 1
ATOM 2861 O O . TYR F 2 9 ? -34.28800 -26.72700 -35.00300 1.000 69.54000 60 TYR F O 1
ATOM 2863 N N . GLU G 1 1 ? -67.68400 -7.09300 -45.55500 1.000 80.16000 1 GLU G N 1
ATOM 2864 C CA . GLU G 1 1 ? -67.59500 -6.62200 -44.17600 1.000 79.19000 1 GLU G CA 1
ATOM 2865 C C . GLU G 1 1 ? -66.14100 -6.43900 -43.74700 1.000 77.89000 1 GLU G C 1
ATOM 2866 O O . GLU G 1 1 ? -65.43700 -7.41100 -43.45100 1.000 76.32000 1 GLU G O 1
ATOM 2872 N N . ALA G 1 2 ? -65.69500 -5.18500 -43.74000 1.000 76.14000 2 ALA G N 1
ATOM 2873 C CA . ALA G 1 2 ? -64.40200 -4.83800 -43.16400 1.000 69.84000 2 ALA G CA 1
ATOM 2874 C C . ALA G 1 2 ? -64.48800 -4.90500 -41.64300 1.000 65.47000 2 ALA G C 1
ATOM 2875 O O . ALA G 1 2 ? -65.26800 -4.17300 -41.02400 1.000 65.61000 2 ALA G O 1
ATOM 2877 N N . TYR G 1 3 ? -63.73100 -5.82400 -41.04600 1.000 63.12000 3 TYR G N 1
ATOM 2878 C CA . TYR G 1 3 ? -63.65700 -5.88900 -39.59300 1.000 56.32000 3 TYR G CA 1
ATOM 2879 C C . TYR G 1 3 ? -63.04800 -4.61700 -39.02500 1.000 49.62000 3 TYR G C 1
ATOM 2880 O O . TYR G 1 3 ? -62.04600 -4.10600 -39.53100 1.000 56.24000 3 TYR G O 1
ATOM 2889 N N . THR G 1 4 ? -63.65400 -4.11100 -37.95800 1.000 44.94000 4 THR G N 1
ATOM 2890 C CA . THR G 1 4 ? -62.96600 -3.20200 -37.06000 1.000 46.51000 4 THR G CA 1
ATOM 2891 C C . THR G 1 4 ? -62.20100 -4.00800 -36.01700 1.000 44.28000 4 THR G C 1
ATOM 2892 O O . THR G 1 4 ? -62.45300 -5.19400 -35.80800 1.000 41.31000 4 THR G O 1
ATOM 2896 N N . LEU G 1 5 ? -61.27800 -3.33600 -35.32800 1.000 42.66000 5 LEU G N 1
ATOM 2897 C CA . LEU G 1 5 ? -60.59500 -3.97800 -34.21100 1.000 39.19000 5 LEU G CA 1
ATOM 2898 C C . LEU G 1 5 ? -61.59300 -4.56700 -33.22000 1.000 38.57000 5 LEU G C 1
ATOM 2899 O O . LEU G 1 5 ? -61.39800 -5.67900 -32.70900 1.000 35.49000 5 LEU G O 1
ATOM 2904 N N . SER G 1 6 ? -62.68400 -3.84500 -32.95300 1.000 37.05000 6 SER G N 1
ATOM 2905 C CA . SER G 1 6 ? -63.62600 -4.27900 -31.92700 1.000 38.17000 6 SER G CA 1
ATOM 2906 C C . SER G 1 6 ? -64.41000 -5.51400 -32.35900 1.000 35.91000 6 SER G C 1
ATOM 2907 O O . SER G 1 6 ? -64.57900 -6.45300 -31.57100 1.000 35.27000 6 SER G O 1
ATOM 2910 N N . THR G 1 7 ? -64.92400 -5.52300 -33.59600 1.000 35.92000 7 THR G N 1
ATOM 2911 C CA . THR G 1 7 ? -65.67100 -6.68800 -34.06600 1.000 36.24000 7 THR G CA 1
ATOM 2912 C C . THR G 1 7 ? -64.76000 -7.89900 -34.22700 1.000 35.52000 7 THR G C 1
ATOM 2913 O O . THR G 1 7 ? -65.17900 -9.03300 -33.97400 1.000 34.01000 7 THR G O 1
ATOM 2917 N N . LEU G 1 8 ? -63.51800 -7.68200 -34.66700 1.000 33.68000 8 LEU G N 1
ATOM 2918 C CA . LEU G 1 8 ? -62.55600 -8.77600 -34.73000 1.000 35.42000 8 LEU G CA 1
ATOM 2919 C C . LEU G 1 8 ? -62.25600 -9.33000 -33.34000 1.000 32.76000 8 LEU G C 1
ATOM 2920 O O . LEU G 1 8 ? -62.21000 -10.54900 -33.14300 1.000 26.73000 8 LEU G O 1
ATOM 2925 N N . ALA G 1 9 ? -62.05400 -8.44700 -32.36200 1.000 29.32000 9 ALA G N 1
ATOM 2926 C CA . ALA G 1 9 ? -61.71000 -8.87000 -31.01200 1.000 32.57000 9 ALA G CA 1
ATOM 2927 C C . ALA G 1 9 ? -62.85600 -9.59000 -30.31700 1.000 31.56000 9 ALA G C 1
ATOM 2928 O O . ALA G 1 9 ? -62.63900 -10.17100 -29.24800 1.000 26.37000 9 ALA G O 1
ATOM 2930 N N . ALA G 1 10 ? -64.08200 -9.49300 -30.84800 1.000 28.70000 10 ALA G N 1
ATOM 2931 C CA . ALA G 1 10 ? -65.20600 -10.24900 -30.31600 1.000 30.07000 10 ALA G CA 1
ATOM 2932 C C . ALA G 1 10 ? -65.18800 -11.71400 -30.73700 1.000 28.55000 10 ALA G C 1
ATOM 2933 O O . ALA G 1 10 ? -65.97900 -12.50400 -30.20100 1.000 32.89000 10 ALA G O 1
ATOM 2935 N N . LEU G 1 11 ? -64.35700 -12.09400 -31.71000 1.000 26.75000 11 LEU G N 1
ATOM 2936 C CA . LEU G 1 11 ? -64.26900 -13.49100 -32.10500 1.000 26.97000 11 LEU G CA 1
ATOM 2937 C C . LEU G 1 11 ? -63.35200 -14.24400 -31.15400 1.000 25.24000 11 LEU G C 1
ATOM 2938 O O . LEU G 1 11 ? -62.49900 -13.64200 -30.48500 1.000 24.74000 11 LEU G O 1
ATOM 2943 N N . PRO G 1 12 ? -63.51200 -15.56500 -31.06800 1.000 23.59000 12 PRO G N 1
ATOM 2944 C CA . PRO G 1 12 ? -62.55800 -16.36300 -30.29300 1.000 19.92000 12 PRO G CA 1
ATOM 2945 C C . PRO G 1 12 ? -61.15400 -16.18700 -30.83900 1.000 23.80000 12 PRO G C 1
ATOM 2946 O O . PRO G 1 12 ? -60.95200 -15.95300 -32.03500 1.000 20.39000 12 PRO G O 1
ATOM 2950 N N . ALA G 1 13 ? -60.17500 -16.31200 -29.94000 1.000 23.06000 13 ALA G N 1
ATOM 2951 C CA . ALA G 1 13 ? -58.77500 -16.19700 -30.34800 1.000 22.76000 13 ALA G CA 1
ATOM 2952 C C . ALA G 1 13 ? -58.44500 -17.10900 -31.52500 1.000 24.70000 13 ALA G C 1
ATOM 2953 O O . ALA G 1 13 ? -57.77200 -16.68900 -32.47100 1.000 24.21000 13 ALA G O 1
ATOM 2955 N N . ALA G 1 14 ? -58.91400 -18.36300 -31.49000 1.000 24.08000 14 ALA G N 1
ATOM 2956 C CA . ALA G 1 14 ? -58.61100 -19.29500 -32.57800 1.000 24.24000 14 ALA G CA 1
ATOM 2957 C C . ALA G 1 14 ? -59.13200 -18.78700 -33.91500 1.000 24.79000 14 ALA G C 1
ATOM 2958 O O . ALA G 1 14 ? -58.50200 -19.00400 -34.96000 1.000 24.71000 14 ALA G O 1
ATOM 2960 N N . GLU G 1 15 ? -60.26900 -18.09900 -33.89500 1.000 22.94000 15 GLU G N 1
ATOM 2961 C CA . GLU G 1 15 ? -60.88300 -17.58900 -35.10700 1.000 24.69000 15 GLU G CA 1
ATOM 2962 C C . GLU G 1 15 ? -60.13400 -16.35200 -35.61300 1.000 28.10000 15 GLU G C 1
ATOM 2963 O O . GLU G 1 15 ? -59.92700 -16.19500 -36.82100 1.000 28.03000 15 GLU G O 1
ATOM 2969 N N . ILE G 1 16 ? -59.67200 -15.50600 -34.69300 1.000 25.17000 16 ILE G N 1
ATOM 2970 C CA . ILE G 1 16 ? -58.85200 -14.34700 -35.06400 1.000 26.21000 16 ILE G CA 1
ATOM 2971 C C . ILE G 1 16 ? -57.57400 -14.80300 -35.75100 1.000 29.24000 16 ILE G C 1
ATOM 2972 O O . ILE G 1 16 ? -57.17800 -14.27500 -36.80000 1.000 28.13000 16 ILE G O 1
ATOM 2977 N N . VAL G 1 17 ? -56.90800 -15.79700 -35.16900 1.000 24.71000 17 VAL G N 1
ATOM 2978 C CA . VAL G 1 17 ? -55.65700 -16.26300 -35.74600 1.000 26.51000 17 VAL G CA 1
ATOM 2979 C C . VAL G 1 17 ? -55.91200 -16.94800 -37.08200 1.000 29.66000 17 VAL G C 1
ATOM 2980 O O . VAL G 1 17 ? -55.15200 -16.76400 -38.04000 1.000 27.12000 17 VAL G O 1
ATOM 2984 N N . ARG G 1 18 ? -57.00500 -17.71500 -37.18200 1.000 28.39000 18 ARG G N 1
ATOM 2985 C CA . ARG G 1 18 ? -57.37900 -18.30700 -38.46600 1.000 29.40000 18 ARG G CA 1
ATOM 2986 C C . ARG G 1 18 ? -57.54300 -17.23600 -39.53900 1.000 31.90000 18 ARG G C 1
ATOM 2987 O O . ARG G 1 18 ? -57.07000 -17.40000 -40.67200 1.000 30.53000 18 ARG G O 1
ATOM 2995 N N . LEU G 1 19 ? -58.23800 -16.14100 -39.20600 1.000 32.53000 19 LEU G N 1
ATOM 2996 C CA . LEU G 1 19 ? -58.38500 -15.04200 -40.15500 1.000 33.06000 19 LEU G CA 1
ATOM 2997 C C . LEU G 1 19 ? -57.03800 -14.41000 -40.48200 1.000 37.63000 19 LEU G C 1
ATOM 2998 O O . LEU G 1 19 ? -56.75400 -14.11000 -41.64800 1.000 36.61000 19 LEU G O 1
ATOM 3003 N N . ALA G 1 20 ? -56.20200 -14.18800 -39.46000 1.000 33.88000 20 ALA G N 1
ATOM 3004 C CA . ALA G 1 20 ? -54.89200 -13.58300 -39.68800 1.000 37.74000 20 ALA G CA 1
ATOM 3005 C C . ALA G 1 20 ? -54.04200 -14.44600 -40.60400 1.000 38.33000 20 ALA G C 1
ATOM 3006 O O . ALA G 1 20 ? -53.26700 -13.93300 -41.41800 1.000 39.76000 20 ALA G O 1
ATOM 3008 N N . ASN G 1 21 ? -54.15900 -15.76000 -40.47400 1.000 33.72000 21 ASN G N 1
ATOM 3009 C CA . ASN G 1 21 ? -53.34500 -16.66300 -41.26500 1.000 40.38000 21 ASN G CA 1
ATOM 3010 C C . ASN G 1 21 ? -53.98900 -16.99800 -42.59500 1.000 44.39000 21 ASN G C 1
ATOM 3011 O O . ASN G 1 21 ? -53.34900 -17.63700 -43.43900 1.000 48.58000 21 ASN G O 1
ATOM 3016 N N . SER G 1 22 ? -55.22900 -16.58400 -42.80900 1.000 44.43000 22 SER G N 1
ATOM 3017 C CA . SER G 1 22 ? -55.87900 -16.88200 -44.06800 1.000 51.36000 22 SER G CA 1
ATOM 3018 C C . SER G 1 22 ? -55.27100 -16.00100 -45.13700 1.000 60.11000 22 SER G C 1
ATOM 3019 O O . SER G 1 22 ? -55.32300 -14.77300 -45.04500 1.000 60.24000 22 SER G O 1
ATOM 3022 N N . GLN G 1 23 ? -54.71500 -16.62900 -46.16100 1.000 65.75000 23 GLN G N 1
ATOM 3023 C CA . GLN G 1 23 ? -54.23600 -15.97400 -47.37600 1.000 67.62000 23 GLN G CA 1
ATOM 3024 C C . GLN G 1 23 ? -55.29200 -15.05000 -47.96800 1.000 68.09000 23 GLN G C 1
ATOM 3025 O O . GLN G 1 23 ? -55.02100 -14.29900 -48.91100 1.000 68.80000 23 GLN G O 1
ATOM 3031 N N . SER G 1 24 ? -56.49900 -15.17000 -47.43700 1.000 65.76000 24 SER G N 1
ATOM 3032 C CA . SER G 1 24 ? -57.67300 -14.37100 -47.75000 1.000 65.80000 24 SER G CA 1
ATOM 3033 C C . SER G 1 24 ? -57.76400 -13.15000 -46.82800 1.000 66.83000 24 SER G C 1
ATOM 3034 O O . SER G 1 24 ? -58.85700 -12.72200 -46.46200 1.000 68.77000 24 SER G O 1
ATOM 3037 N N . SER G 1 25 ? -56.65900 -12.53000 -46.42800 1.000 70.88000 25 SER G N 1
ATOM 3038 C CA . SER G 1 25 ? -56.77700 -11.53200 -45.36200 1.000 69.81000 25 SER G CA 1
ATOM 3039 C C . SER G 1 25 ? -57.03000 -10.12200 -45.88400 1.000 72.67000 25 SER G C 1
ATOM 3040 O O . SER G 1 25 ? -56.28600 -9.18800 -45.53800 1.000 70.18000 25 SER G O 1
ATOM 3043 N N . SER G 1 26 ? -58.12500 -9.94900 -46.63200 1.000 71.66000 26 SER G N 1
ATOM 3044 C CA . SER G 1 26 ? -58.41900 -8.69200 -47.29600 1.000 70.11000 26 SER G CA 1
ATOM 3045 C C . SER G 1 26 ? -58.87600 -7.70300 -46.22600 1.000 70.48000 26 SER G C 1
ATOM 3046 O O . SER G 1 26 ? -60.02300 -7.75200 -45.77500 1.000 71.83000 26 SER G O 1
ATOM 3049 N N . GLY G 1 27 ? -57.98300 -6.81500 -45.77100 1.000 66.69000 27 GLY G N 1
ATOM 3050 C CA . GLY G 1 27 ? -58.44000 -5.75800 -44.89200 1.000 61.46000 27 GLY G CA 1
ATOM 3051 C C . GLY G 1 27 ? -58.55200 -6.09700 -43.42500 1.000 61.59000 27 GLY G C 1
ATOM 3052 O O . GLY G 1 27 ? -59.44400 -5.56000 -42.75700 1.000 60.29000 27 GLY G O 1
ATOM 3053 N N . LEU G 1 28 ? -57.75900 -7.04000 -42.92300 1.000 57.57000 28 LEU G N 1
ATOM 3054 C CA . LEU G 1 28 ? -58.00900 -7.12600 -41.49100 1.000 53.29000 28 LEU G CA 1
ATOM 3055 C C . LEU G 1 28 ? -57.14200 -6.11000 -40.75900 1.000 51.26000 28 LEU G C 1
ATOM 3056 O O . LEU G 1 28 ? -55.99200 -5.88200 -41.14900 1.000 52.72000 28 LEU G O 1
ATOM 3061 N N . PRO G 1 29 ? -57.68200 -5.46600 -39.72800 1.000 48.92000 29 PRO G N 1
ATOM 3062 C CA . PRO G 1 29 ? -56.88200 -4.50800 -38.95700 1.000 47.77000 29 PRO G CA 1
ATOM 3063 C C . PRO G 1 29 ? -55.87700 -5.20800 -38.05600 1.000 45.03000 29 PRO G C 1
ATOM 3064 O O . PRO G 1 29 ? -55.94400 -5.06200 -36.83200 1.000 46.09000 29 PRO G O 1
ATOM 3068 N N . LEU G 1 30 ? -54.95300 -5.96800 -38.64100 1.000 44.63000 30 LEU G N 1
ATOM 3069 C CA . LEU G 1 30 ? -53.92700 -6.69600 -37.90700 1.000 46.11000 30 LEU G CA 1
ATOM 3070 C C . LEU G 1 30 ? -52.57200 -6.44500 -38.51500 1.000 45.77000 30 LEU G C 1
ATOM 3071 O O . LEU G 1 30 ? -52.44300 -6.39300 -39.75100 1.000 48.15000 30 LEU G O 1
ATOM 3076 N N . PRO G 1 31 ? -51.50800 -6.34600 -37.70900 1.000 45.79000 31 PRO G N 1
ATOM 3077 C CA . PRO G 1 31 ? -50.15800 -6.30400 -38.27200 1.000 46.28000 31 PRO G CA 1
ATOM 3078 C C . PRO G 1 31 ? -49.77700 -7.66600 -38.84400 1.000 46.45000 31 PRO G C 1
ATOM 3079 O O . PRO G 1 31 ? -50.36000 -8.69800 -38.48800 1.000 45.63000 31 PRO G O 1
ATOM 3083 N N . LYS G 1 32 ? -48.79100 -7.66100 -39.75000 1.000 44.21000 32 LYS G N 1
ATOM 3084 C CA . LYS G 1 32 ? -48.27300 -8.91000 -40.29100 1.000 44.71000 32 LYS G CA 1
ATOM 3085 C C . LYS G 1 32 ? -47.33100 -9.48500 -39.24900 1.000 42.28000 32 LYS G C 1
ATOM 3086 O O . LYS G 1 32 ? -46.39800 -8.80100 -38.80900 1.000 45.85000 32 LYS G O 1
ATOM 3092 N N . ALA G 1 33 ? -47.55700 -10.74200 -38.87100 1.000 38.03000 33 ALA G N 1
ATOM 3093 C CA . ALA G 1 33 ? -46.80500 -11.33800 -37.77100 1.000 33.92000 33 ALA G CA 1
ATOM 3094 C C . ALA G 1 33 ? -45.33500 -11.58500 -38.11900 1.000 36.82000 33 ALA G C 1
ATOM 3095 O O . ALA G 1 33 ? -44.98900 -11.98600 -39.23200 1.000 35.53000 33 ALA G O 1
ATOM 3097 N N . ASP G 1 34 ? -44.47800 -11.40400 -37.11600 1.000 34.08000 34 ASP G N 1
ATOM 3098 C CA . ASP G 1 34 ? -43.05400 -11.72900 -37.23000 1.000 33.12000 34 ASP G CA 1
ATOM 3099 C C . ASP G 1 34 ? -42.87600 -13.24200 -37.14300 1.000 33.60000 34 ASP G C 1
ATOM 3100 O O . ASP G 1 34 ? -43.18500 -13.82300 -36.09900 1.000 33.35000 34 ASP G O 1
ATOM 3105 N N . PRO G 1 35 ? -42.36900 -13.89800 -38.18600 1.000 35.65000 35 PRO G N 1
ATOM 3106 C CA . PRO G 1 35 ? -42.24500 -15.37000 -38.12800 1.000 31.86000 35 PRO G CA 1
ATOM 3107 C C . PRO G 1 35 ? -41.38800 -15.88100 -36.97900 1.000 35.00000 35 PRO G C 1
ATOM 3108 O O . PRO G 1 35 ? -41.70200 -16.94500 -36.42200 1.000 32.45000 35 PRO G O 1
ATOM 3112 N N . ALA G 1 36 ? -40.31600 -15.17300 -36.60000 1.000 30.05000 36 ALA G N 1
ATOM 3113 C CA . ALA G 1 36 ? -39.51800 -15.63500 -35.46600 1.000 32.03000 36 ALA G CA 1
ATOM 3114 C C . ALA G 1 36 ? -40.31900 -15.57600 -34.17100 1.000 31.52000 36 ALA G C 1
ATOM 3115 O O . ALA G 1 36 ? -40.16400 -16.43800 -33.29700 1.000 27.84000 36 ALA G O 1
ATOM 3117 N N . THR G 1 37 ? -41.16500 -14.55300 -34.02200 1.000 27.58000 37 THR G N 1
ATOM 3118 C CA . THR G 1 37 ? -42.05700 -14.49900 -32.86900 1.000 28.93000 37 THR G CA 1
ATOM 3119 C C . THR G 1 37 ? -43.05700 -15.65200 -32.90700 1.000 27.24000 37 THR G C 1
ATOM 3120 O O . THR G 1 37 ? -43.28100 -16.32700 -31.89400 1.000 24.75000 37 THR G O 1
ATOM 3124 N N . VAL G 1 38 ? -43.64200 -15.91100 -34.07800 1.000 25.88000 38 VAL G N 1
ATOM 3125 C CA . VAL G 1 38 ? -44.59900 -17.00800 -34.19800 1.000 28.56000 38 VAL G CA 1
ATOM 3126 C C . VAL G 1 38 ? -43.94100 -18.32900 -33.83100 1.000 27.93000 38 VAL G C 1
ATOM 3127 O O . VAL G 1 38 ? -44.52700 -19.15200 -33.11900 1.000 25.01000 38 VAL G O 1
ATOM 3131 N N . LYS G 1 39 ? -42.70300 -18.55300 -34.29000 1.000 26.11000 39 LYS G N 1
ATOM 3132 C CA . LYS G 1 39 ? -42.04500 -19.81300 -33.98000 1.000 23.55000 39 LYS G CA 1
ATOM 3133 C C . LYS G 1 39 ? -41.78500 -19.95800 -32.48500 1.000 26.85000 39 LYS G C 1
ATOM 3134 O O . LYS G 1 39 ? -41.99800 -21.03900 -31.92000 1.000 24.41000 39 LYS G O 1
ATOM 3140 N N . ALA G 1 40 ? -41.32700 -18.88400 -31.82700 1.000 26.13000 40 ALA G N 1
ATOM 3141 C CA . ALA G 1 40 ? -41.08200 -18.94600 -30.39000 1.000 25.94000 40 ALA G CA 1
ATOM 3142 C C . ALA G 1 40 ? -42.36500 -19.21100 -29.61200 1.000 22.61000 40 ALA G C 1
ATOM 3143 O O . ALA G 1 40 ? -42.35700 -19.95400 -28.62400 1.000 23.93000 40 ALA G O 1
ATOM 3145 N N . THR G 1 41 ? -43.46700 -18.58800 -30.02100 1.000 22.91000 41 THR G N 1
ATOM 3146 C CA . THR G 1 41 ? -44.73100 -18.83800 -29.34200 1.000 21.26000 41 THR G CA 1
ATOM 3147 C C . THR G 1 41 ? -45.11700 -20.30200 -29.47900 1.000 23.10000 41 THR G C 1
ATOM 3148 O O . THR G 1 41 ? -45.53900 -20.93900 -28.50700 1.000 23.79000 41 THR G O 1
ATOM 3152 N N . ASP G 1 42 ? -45.00100 -20.84400 -30.69400 1.000 22.42000 42 ASP G N 1
ATOM 3153 C CA . ASP G 1 42 ? -45.36400 -22.24100 -30.91000 1.000 24.83000 42 ASP G CA 1
ATOM 3154 C C . ASP G 1 42 ? -44.41400 -23.18800 -30.18200 1.000 25.74000 42 ASP G C 1
ATOM 3155 O O . ASP G 1 42 ? -44.84700 -24.22000 -29.66200 1.000 25.16000 42 ASP G O 1
ATOM 3160 N N . ASP G 1 43 ? -43.11900 -22.85300 -30.11400 1.000 25.49000 43 ASP G N 1
ATOM 3161 C CA . ASP G 1 43 ? -42.18800 -23.68900 -29.35800 1.000 24.65000 43 ASP G CA 1
ATOM 3162 C C . ASP G 1 43 ? -42.58300 -23.74600 -27.89100 1.000 24.54000 43 ASP G C 1
ATOM 3163 O O . ASP G 1 43 ? -42.52200 -24.81100 -27.25900 1.000 26.66000 43 ASP G O 1
ATOM 3168 N N . PHE G 1 44 ? -42.98400 -22.60200 -27.33300 1.000 22.71000 44 PHE G N 1
ATOM 3169 C CA . PHE G 1 44 ? -43.43700 -22.54400 -25.94700 1.000 23.84000 44 PHE G CA 1
ATOM 3170 C C . PHE G 1 44 ? -44.67100 -23.41800 -25.73400 1.000 26.28000 44 PHE G C 1
ATOM 3171 O O . PHE G 1 44 ? -44.71800 -24.23600 -24.80700 1.000 23.58000 44 PHE G O 1
ATOM 3179 N N . ILE G 1 45 ? -45.68600 -23.25400 -26.58600 1.000 24.40000 45 ILE G N 1
ATOM 3180 C CA . ILE G 1 45 ? -46.91200 -24.03100 -26.41200 1.000 21.38000 45 ILE G CA 1
ATOM 3181 C C . ILE G 1 45 ? -46.64900 -25.52400 -26.62900 1.000 24.10000 45 ILE G C 1
ATOM 3182 O O . ILE G 1 45 ? -47.17900 -26.37300 -25.89700 1.000 23.86000 45 ILE G O 1
ATOM 3187 N N . ASP G 1 46 ? -45.82200 -25.86700 -27.62100 1.000 26.27000 46 ASP G N 1
ATOM 3188 C CA . ASP G 1 46 ? -45.41800 -27.26100 -27.80700 1.000 27.36000 46 ASP G CA 1
ATOM 3189 C C . ASP G 1 46 ? -44.81900 -27.83300 -26.52500 1.000 31.38000 46 ASP G C 1
ATOM 3190 O O . ASP G 1 46 ? -45.11000 -28.97400 -26.13500 1.000 27.49000 46 ASP G O 1
ATOM 3195 N N . SER G 1 47 ? -43.97400 -27.05100 -25.85000 1.000 26.83000 47 SER G N 1
ATOM 3196 C CA . SER G 1 47 ? -43.33900 -27.54000 -24.63500 1.000 29.18000 47 SER G CA 1
ATOM 3197 C C . SER G 1 47 ? -44.34600 -27.78100 -23.51300 1.000 29.95000 47 SER G C 1
ATOM 3198 O O . SER G 1 47 ? -44.02500 -28.48100 -22.54800 1.000 31.56000 47 SER G O 1
ATOM 3201 N N . LEU G 1 48 ? -45.54400 -27.20900 -23.60100 1.000 24.78000 48 LEU G N 1
ATOM 3202 C CA . LEU G 1 48 ? -46.54900 -27.43500 -22.56800 1.000 27.59000 48 LEU G CA 1
ATOM 3203 C C . LEU G 1 48 ? -47.39100 -28.67000 -22.82300 1.000 29.27000 48 LEU G C 1
ATOM 3204 O O . LEU G 1 48 ? -48.09700 -29.11400 -21.91100 1.000 29.88000 48 LEU G O 1
ATOM 3209 N N . GLN G 1 49 ? -47.37300 -29.19500 -24.04700 1.000 30.65000 49 GLN G N 1
ATOM 3210 C CA . GLN G 1 49 ? -48.23300 -30.31900 -24.39700 1.000 34.11000 49 GLN G CA 1
ATOM 3211 C C . GLN G 1 49 ? -47.81800 -31.54700 -23.60200 1.000 35.47000 49 GLN G C 1
ATOM 3212 O O . GLN G 1 49 ? -46.64900 -31.92400 -23.57700 1.000 34.99000 49 GLN G O 1
ATOM 3218 N N . GLY G 1 50 ? -48.76600 -32.16900 -22.94100 1.000 36.19000 50 GLY G N 1
ATOM 3219 C CA . GLY G 1 50 ? -48.46000 -33.28700 -22.08000 1.000 37.07000 50 GLY G CA 1
ATOM 3220 C C . GLY G 1 50 ? -48.44500 -32.90200 -20.62400 1.000 41.20000 50 GLY G C 1
ATOM 3221 O O . GLY G 1 50 ? -48.48300 -33.78700 -19.76300 1.000 39.29000 50 GLY G O 1
ATOM 3222 N N . LYS G 1 51 ? -48.34500 -31.60700 -20.32100 1.000 32.95000 51 LYS G N 1
ATOM 3223 C CA . LYS G 1 51 ? -48.51000 -31.20100 -18.93900 1.000 35.07000 51 LYS G CA 1
ATOM 3224 C C . LYS G 1 51 ? -49.99100 -31.22600 -18.60300 1.000 30.06000 51 LYS G C 1
ATOM 3225 O O . LYS G 1 51 ? -50.84900 -31.17200 -19.48600 1.000 31.50000 51 LYS G O 1
ATOM 3231 N N . ALA G 1 52 ? -50.28700 -31.33900 -17.31100 1.000 33.77000 52 ALA G N 1
ATOM 3232 C CA . ALA G 1 52 ? -51.66400 -31.20800 -16.85700 1.000 35.44000 52 ALA G CA 1
ATOM 3233 C C . ALA G 1 52 ? -52.22200 -29.85000 -17.26700 1.000 35.06000 52 ALA G C 1
ATOM 3234 O O . ALA G 1 52 ? -51.49500 -28.85600 -17.32900 1.000 29.55000 52 ALA G O 1
ATOM 3236 N N . ALA G 1 53 ? -53.53200 -29.82400 -17.54700 1.000 34.79000 53 ALA G N 1
ATOM 3237 C CA . ALA G 1 53 ? -54.20600 -28.60300 -17.98700 1.000 34.77000 53 ALA G CA 1
ATOM 3238 C C . ALA G 1 53 ? -53.98400 -27.43900 -17.02800 1.000 32.11000 53 ALA G C 1
ATOM 3239 O O . ALA G 1 53 ? -53.72100 -26.31400 -17.47700 1.000 29.18000 53 ALA G O 1
ATOM 3241 N N . HIS G 1 54 ? -54.09300 -27.67200 -15.70300 1.000 37.06000 54 HIS G N 1
ATOM 3242 C CA . HIS G 1 54 ? -53.88300 -26.55000 -14.78900 1.000 39.76000 54 HIS G CA 1
ATOM 3243 C C . HIS G 1 54 ? -52.48200 -25.98100 -14.96900 1.000 35.30000 54 HIS G C 1
ATOM 3244 O O . HIS G 1 54 ? -52.27400 -24.77000 -14.83600 1.000 28.41000 54 HIS G O 1
ATOM 3251 N N . ASP G 1 55 ? -51.50400 -26.85100 -15.24200 1.000 31.94000 55 ASP G N 1
ATOM 3252 C CA . ASP G 1 55 ? -50.11500 -26.42000 -15.35700 1.000 34.84000 55 ASP G CA 1
ATOM 3253 C C . ASP G 1 55 ? -49.88400 -25.64500 -16.64500 1.000 28.06000 55 ASP G C 1
ATOM 3254 O O . ASP G 1 55 ? -49.18300 -24.62500 -16.64900 1.000 28.04000 55 ASP G O 1
ATOM 3259 N N . GLN G 1 56 ? -50.49200 -26.10500 -17.74300 1.000 27.20000 56 GLN G N 1
ATOM 3260 C CA . GLN G 1 56 ? -50.42600 -25.35400 -18.99100 1.000 25.52000 56 GLN G CA 1
ATOM 3261 C C . GLN G 1 56 ? -50.97700 -23.94800 -18.79600 1.000 26.45000 56 GLN G C 1
ATOM 3262 O O . GLN G 1 56 ? -50.35800 -22.95800 -19.20300 1.000 22.99000 56 GLN G O 1
ATOM 3268 N N . LYS G 1 57 ? -52.13600 -23.84500 -18.13500 1.000 24.84000 57 LYS G N 1
ATOM 3269 C CA . LYS G 1 57 ? -52.76800 -22.54700 -17.95200 1.000 24.13000 57 LYS G CA 1
ATOM 3270 C C . LYS G 1 57 ? -52.00700 -21.67600 -16.96100 1.000 26.04000 57 LYS G C 1
ATOM 3271 O O . LYS G 1 57 ? -51.96100 -20.44800 -17.12300 1.000 25.44000 57 LYS G O 1
ATOM 3277 N N . GLN G 1 58 ? -51.38600 -22.28300 -15.94600 1.000 26.14000 58 GLN G N 1
ATOM 3278 C CA . GLN G 1 58 ? -50.52200 -21.51400 -15.05400 1.000 28.52000 58 GLN G CA 1
ATOM 3279 C C . GLN G 1 58 ? -49.34700 -20.91200 -15.81500 1.000 27.30000 58 GLN G C 1
ATOM 3280 O O . GLN G 1 58 ? -49.01700 -19.73100 -15.63200 1.000 27.71000 58 GLN G O 1
ATOM 3286 N N . LYS G 1 59 ? -48.70800 -21.71100 -16.68500 1.000 25.72000 59 LYS G N 1
ATOM 3287 C CA . LYS G 1 59 ? -47.50400 -21.26700 -17.39100 1.000 29.23000 59 LYS G CA 1
ATOM 3288 C C . LYS G 1 59 ? -47.82100 -20.14700 -18.38200 1.000 27.17000 59 LYS G C 1
ATOM 3289 O O . LYS G 1 59 ? -47.17700 -19.09000 -18.37300 1.000 24.90000 59 LYS G O 1
ATOM 3295 N N . LEU G 1 60 ? -48.83200 -20.35000 -19.23200 1.000 24.69000 60 LEU G N 1
ATOM 3296 C CA . LEU G 1 60 ? -49.25100 -19.27400 -20.12600 1.000 22.77000 60 LEU G CA 1
ATOM 3297 C C . LEU G 1 60 ? -49.79200 -18.09500 -19.33100 1.000 24.24000 60 LEU G C 1
ATOM 3298 O O . LEU G 1 60 ? -49.52100 -16.93700 -19.66400 1.000 24.01000 60 LEU G O 1
ATOM 3303 N N . GLY G 1 61 ? -50.55300 -18.37300 -18.26800 1.000 21.88000 61 GLY G N 1
ATOM 3304 C CA . GLY G 1 61 ? -51.12300 -17.30100 -17.46800 1.000 24.92000 61 GLY G CA 1
ATOM 3305 C C . GLY G 1 61 ? -50.07900 -16.39700 -16.83900 1.000 25.03000 61 GLY G C 1
ATOM 3306 O O . GLY G 1 61 ? -50.29100 -15.18800 -16.70400 1.000 27.71000 61 GLY G O 1
ATOM 3307 N N . ASP G 1 62 ? -48.94400 -16.97100 -16.42200 1.000 26.15000 62 ASP G N 1
ATOM 3308 C CA . ASP G 1 62 ? -47.85600 -16.15000 -15.89600 1.000 26.34000 62 ASP G CA 1
ATOM 3309 C C . ASP G 1 62 ? -47.49700 -15.04800 -16.88500 1.000 27.47000 62 ASP G C 1
ATOM 3310 O O . ASP G 1 62 ? -47.35000 -13.87700 -16.50900 1.000 29.65000 62 ASP G O 1
ATOM 3315 N N . GLN G 1 63 ? -47.35800 -15.40400 -18.16400 1.000 23.62000 63 GLN G N 1
ATOM 3316 C CA . GLN G 1 63 ? -47.01500 -14.40300 -19.16900 1.000 24.49000 63 GLN G CA 1
ATOM 3317 C C . GLN G 1 63 ? -48.20800 -13.52200 -19.51000 1.000 24.69000 63 GLN G C 1
ATOM 3318 O O . GLN G 1 63 ? -48.06700 -12.30200 -19.63900 1.000 24.62000 63 GLN G O 1
ATOM 3324 N N . LEU G 1 64 ? -49.39100 -14.11900 -19.65400 1.000 23.62000 64 LEU G N 1
ATOM 3325 C CA . LEU G 1 64 ? -50.56700 -13.34700 -20.05300 1.000 23.07000 64 LEU G CA 1
ATOM 3326 C C . LEU G 1 64 ? -50.94600 -12.31500 -18.99800 1.000 24.48000 64 LEU G C 1
ATOM 3327 O O . LEU G 1 64 ? -51.32000 -11.17800 -19.33000 1.000 26.31000 64 LEU G O 1
ATOM 3332 N N . PHE G 1 65 ? -50.87300 -12.69500 -17.71900 1.000 23.40000 65 PHE G N 1
ATOM 3333 C CA . PHE G 1 65 ? -51.16000 -11.75900 -16.63300 1.000 26.50000 65 PHE G CA 1
ATOM 3334 C C . PHE G 1 65 ? -50.23700 -10.54600 -16.68600 1.000 27.57000 65 PHE G C 1
ATOM 3335 O O . PHE G 1 65 ? -50.69200 -9.40400 -16.56800 1.000 27.36000 65 PHE G O 1
ATOM 3343 N N . LYS G 1 66 ? -48.94400 -10.76900 -16.91100 1.000 28.80000 66 LYS G N 1
ATOM 3344 C CA . LYS G 1 66 ? -48.01600 -9.65300 -17.05200 1.000 29.30000 66 LYS G CA 1
ATOM 3345 C C . LYS G 1 66 ? -48.40300 -8.76400 -18.22400 1.000 29.38000 66 LYS G C 1
ATOM 3346 O O . LYS G 1 66 ? -48.36100 -7.53200 -18.12800 1.000 30.84000 66 LYS G O 1
ATOM 3352 N N . LYS G 1 67 ? -48.84500 -9.37700 -19.32000 1.000 28.42000 67 LYS G N 1
ATOM 3353 C CA . LYS G 1 67 ? -49.23900 -8.63400 -20.51300 1.000 30.60000 67 LYS G CA 1
ATOM 3354 C C . LYS G 1 67 ? -50.49500 -7.78400 -20.26500 1.000 29.33000 67 LYS G C 1
ATOM 3355 O O . LYS G 1 67 ? -50.50500 -6.58100 -20.55300 1.000 30.64000 67 LYS G O 1
ATOM 3361 N N . ILE G 1 68 ? -51.53600 -8.37400 -19.66600 1.000 26.41000 68 ILE G N 1
ATOM 3362 C CA . ILE G 1 68 ? -52.79200 -7.64800 -19.39200 1.000 27.96000 68 ILE G CA 1
ATOM 3363 C C . ILE G 1 68 ? -52.56200 -6.51300 -18.39800 1.000 30.65000 68 ILE G C 1
ATOM 3364 O O . ILE G 1 68 ? -53.16100 -5.43500 -18.50400 1.000 32.56000 68 ILE G O 1
ATOM 3369 N N . ARG G 1 69 ? -51.65600 -6.72600 -17.45500 1.000 29.63000 69 ARG G N 1
ATOM 3370 C CA . ARG G 1 69 ? -51.28800 -5.70600 -16.48600 1.000 35.03000 69 ARG G CA 1
ATOM 3371 C C . ARG G 1 69 ? -50.69300 -4.47400 -17.12500 1.000 35.55000 69 ARG G C 1
ATOM 3372 O O . ARG G 1 69 ? -50.78300 -3.37800 -16.55700 1.000 37.31000 69 ARG G O 1
ATOM 3380 N N . THR G 1 70 ? -50.04100 -4.62300 -18.27300 1.000 33.09000 70 THR G N 1
ATOM 3381 C CA . THR G 1 70 ? -49.53600 -3.43300 -18.93700 1.000 36.15000 70 THR G CA 1
ATOM 3382 C C . THR G 1 70 ? -50.64400 -2.65400 -19.63300 1.000 39.87000 70 THR G C 1
ATOM 3383 O O . THR G 1 70 ? -50.42600 -1.50200 -20.01900 1.000 38.59000 70 THR G O 1
ATOM 3387 N N . PHE G 1 71 ? -51.81300 -3.26400 -19.83500 1.000 36.63000 71 PHE G N 1
ATOM 3388 C CA . PHE G 1 71 ? -52.93000 -2.56400 -20.46000 1.000 38.33000 71 PHE G CA 1
ATOM 3389 C C . PHE G 1 71 ? -53.54900 -1.50600 -19.55600 1.000 38.91000 71 PHE G C 1
ATOM 3390 O O . PHE G 1 71 ? -54.41000 -0.75500 -20.02400 1.000 40.10000 71 PHE G O 1
ATOM 3398 N N . GLY G 1 72 ? -53.19000 -1.46800 -18.27300 1.000 40.32000 72 GLY G N 1
ATOM 3399 C CA . GLY G 1 72 ? -53.75300 -0.48200 -17.37200 1.000 43.18000 72 GLY G CA 1
ATOM 3400 C C . GLY G 1 72 ? -55.12700 -0.82100 -16.85300 1.000 47.82000 72 GLY G C 1
ATOM 3401 O O . GLY G 1 72 ? -55.86500 0.07700 -16.43200 1.000 51.40000 72 GLY G O 1
ATOM 3402 N N . VAL G 1 73 ? -55.49800 -2.09100 -16.88000 1.000 44.80000 73 VAL G N 1
ATOM 3403 C CA . VAL G 1 73 ? -56.83900 -2.53800 -16.53400 1.000 41.41000 73 VAL G CA 1
ATOM 3404 C C . VAL G 1 73 ? -56.82700 -3.17800 -15.15400 1.000 39.41000 73 VAL G C 1
ATOM 3405 O O . VAL G 1 73 ? -55.88700 -3.89800 -14.79700 1.000 42.68000 73 VAL G O 1
ATOM 3409 N N . LYS G 1 74 ? -57.83500 -2.85300 -14.35100 1.000 38.99000 74 LYS G N 1
ATOM 3410 C CA . LYS G 1 74 ? -58.03400 -3.50400 -13.06100 1.000 39.55000 74 LYS G CA 1
ATOM 3411 C C . LYS G 1 74 ? -58.53300 -4.94100 -13.23800 1.000 35.52000 74 LYS G C 1
ATOM 3412 O O . LYS G 1 74 ? -59.18200 -5.28200 -14.23000 1.000 32.94000 74 LYS G O 1
ATOM 3418 N N . GLY G 1 75 ? -58.22800 -5.79100 -12.26100 1.000 34.52000 75 GLY G N 1
ATOM 3419 C CA . GLY G 1 75 ? -58.72500 -7.15600 -12.31400 1.000 33.69000 75 GLY G CA 1
ATOM 3420 C C . GLY G 1 75 ? -57.95700 -8.07900 -13.23100 1.000 30.25000 75 GLY G C 1
ATOM 3421 O O . GLY G 1 75 ? -58.51200 -9.08500 -13.68300 1.000 29.01000 75 GLY G O 1
ATOM 3422 N N . ALA G 1 76 ? -56.69100 -7.77200 -13.51700 1.000 31.35000 76 ALA G N 1
ATOM 3423 C CA . ALA G 1 76 ? -55.90900 -8.60900 -14.42500 1.000 30.88000 76 ALA G CA 1
ATOM 3424 C C . ALA G 1 76 ? -55.90400 -10.08700 -14.06000 1.000 27.43000 76 ALA G C 1
ATOM 3425 O O . ALA G 1 76 ? -55.97300 -10.91200 -14.98500 1.000 29.05000 76 ALA G O 1
ATOM 3427 N N . PRO G 1 77 ? -55.83100 -10.49200 -12.78000 1.000 29.72000 77 PRO G N 1
ATOM 3428 C CA . PRO G 1 77 ? -55.88300 -11.93600 -12.48700 1.000 31.89000 77 PRO G CA 1
ATOM 3429 C C . PRO G 1 77 ? -57.16200 -12.59200 -12.96100 1.000 31.15000 77 PRO G C 1
ATOM 3430 O O . PRO G 1 77 ? -57.12000 -13.68500 -13.54000 1.000 27.01000 77 PRO G O 1
ATOM 3434 N N . LYS G 1 78 ? -58.31000 -11.96000 -12.71900 1.000 28.32000 78 LYS G N 1
ATOM 3435 C CA . LYS G 1 78 ? -59.56100 -12.58400 -13.12200 1.000 28.49000 78 LYS G CA 1
ATOM 3436 C C . LYS G 1 78 ? -59.73600 -12.55000 -14.63700 1.000 25.29000 78 LYS G C 1
ATOM 3437 O O . LYS G 1 78 ? -60.23600 -13.51000 -15.22000 1.000 26.63000 78 LYS G O 1
ATOM 3443 N N . LEU G 1 79 ? -59.25800 -11.49000 -15.29700 1.000 26.24000 79 LEU G N 1
ATOM 3444 C CA . LEU G 1 79 ? -59.26700 -11.47400 -16.75800 1.000 24.15000 79 LEU G CA 1
ATOM 3445 C C . LEU G 1 79 ? -58.41200 -12.59300 -17.33000 1.000 25.01000 79 LEU G C 1
ATOM 3446 O O . LEU G 1 79 ? -58.79500 -13.23500 -18.31300 1.000 23.18000 79 LEU G O 1
ATOM 3451 N N . THR G 1 80 ? -57.24200 -12.83000 -16.73900 1.000 25.37000 80 THR G N 1
ATOM 3452 C CA . THR G 1 80 ? -56.36700 -13.89000 -17.23200 1.000 22.71000 80 THR G CA 1
ATOM 3453 C C . THR G 1 80 ? -57.01600 -15.26000 -17.07700 1.000 23.56000 80 THR G C 1
ATOM 3454 O O . THR G 1 80 ? -56.96900 -16.08800 -17.99700 1.000 22.42000 80 THR G O 1
ATOM 3458 N N . ILE G 1 81 ? -57.62700 -15.51500 -15.92100 1.000 24.36000 81 ILE G N 1
ATOM 3459 C CA . ILE G 1 81 ? -58.30100 -16.78900 -15.68200 1.000 24.70000 81 ILE G CA 1
ATOM 3460 C C . ILE G 1 81 ? -59.43500 -17.00000 -16.68300 1.000 24.26000 81 ILE G C 1
ATOM 3461 O O . ILE G 1 81 ? -59.60000 -18.09800 -17.22800 1.000 24.19000 81 ILE G O 1
ATOM 3466 N N . HIS G 1 82 ? -60.24500 -15.96100 -16.91700 1.000 24.48000 82 HIS G N 1
ATOM 3467 C CA . HIS G 1 82 ? -61.36300 -16.08600 -17.85000 1.000 24.24000 82 HIS G CA 1
ATOM 3468 C C . HIS G 1 82 ? -60.87500 -16.44300 -19.24100 1.000 21.82000 82 HIS G C 1
ATOM 3469 O O . HIS G 1 82 ? -61.43600 -17.32700 -19.90400 1.000 22.92000 82 HIS G O 1
ATOM 3476 N N . LEU G 1 83 ? -59.82600 -15.75900 -19.70100 1.000 21.12000 83 LEU G N 1
ATOM 3477 C CA . LEU G 1 83 ? -59.29400 -16.00400 -21.03000 1.000 22.43000 83 LEU G CA 1
ATOM 3478 C C . LEU G 1 83 ? -58.71000 -17.40600 -21.13000 1.000 22.81000 83 LEU G C 1
ATOM 3479 O O . LEU G 1 83 ? -58.91700 -18.09800 -22.13400 1.000 22.58000 83 LEU G O 1
ATOM 3484 N N . LEU G 1 84 ? -57.97000 -17.83500 -20.09800 1.000 21.53000 84 LEU G N 1
ATOM 3485 C CA . LEU G 1 84 ? -57.41200 -19.18100 -20.10200 1.000 20.50000 84 LEU G CA 1
ATOM 3486 C C . LEU G 1 84 ? -58.50900 -20.23700 -20.13900 1.000 22.00000 84 LEU G C 1
ATOM 3487 O O . LEU G 1 84 ? -58.32000 -21.31400 -20.71700 1.000 22.60000 84 LEU G O 1
ATOM 3492 N N . ASP G 1 85 ? -59.66400 -19.93800 -19.55900 1.000 21.20000 85 ASP G N 1
ATOM 3493 C CA . ASP G 1 85 ? -60.74800 -20.90600 -19.47900 1.000 24.97000 85 ASP G CA 1
ATOM 3494 C C . ASP G 1 85 ? -61.71500 -20.83600 -20.65300 1.000 23.91000 85 ASP G C 1
ATOM 3495 O O . ASP G 1 85 ? -62.64100 -21.65200 -20.71200 1.000 27.47000 85 ASP G O 1
ATOM 3500 N N . SER G 1 86 ? -61.57700 -19.85900 -21.54900 1.000 22.00000 86 SER G N 1
ATOM 3501 C CA . SER G 1 86 ? -62.52500 -19.69600 -22.64800 1.000 22.28000 86 SER G CA 1
ATOM 3502 C C . SER G 1 86 ? -61.88300 -19.68000 -24.02700 1.000 23.72000 86 SER G C 1
ATOM 3503 O O . SER G 1 86 ? -62.60300 -19.55600 -25.02500 1.000 26.10000 86 SER G O 1
ATOM 3506 N N . GLU G 1 87 ? -60.55900 -19.71100 -24.12000 1.000 21.32000 87 GLU G N 1
ATOM 3507 C CA . GLU G 1 87 ? -59.88300 -19.56400 -25.39900 1.000 21.52000 87 GLU G CA 1
ATOM 3508 C C . GLU G 1 87 ? -58.95400 -20.74000 -25.63800 1.000 19.97000 87 GLU G C 1
ATOM 3509 O O . GLU G 1 87 ? -58.42400 -21.33600 -24.69700 1.000 20.78000 87 GLU G O 1
ATOM 3515 N N . ASP G 1 88 ? -58.70400 -21.01500 -26.90600 1.000 19.39000 88 ASP G N 1
ATOM 3516 C CA . ASP G 1 88 ? -57.67400 -21.98100 -27.25800 1.000 22.63000 88 ASP G CA 1
ATOM 3517 C C . ASP G 1 88 ? -56.30900 -21.46900 -26.80800 1.000 22.24000 88 ASP G C 1
ATOM 3518 O O . ASP G 1 88 ? -55.92000 -20.34200 -27.13100 1.000 21.28000 88 ASP G O 1
ATOM 3523 N N . LEU G 1 89 ? -55.57700 -22.29800 -26.05500 1.000 19.72000 89 LEU G N 1
ATOM 3524 C CA . LEU G 1 89 ? -54.34100 -21.80600 -25.43800 1.000 22.73000 89 LEU G CA 1
ATOM 3525 C C . LEU G 1 89 ? -53.33200 -21.33800 -26.48300 1.000 20.68000 89 LEU G C 1
ATOM 3526 O O . LEU G 1 89 ? -52.72700 -20.27000 -26.33000 1.000 22.30000 89 LEU G O 1
ATOM 3531 N N . ARG G 1 90 ? -53.14400 -22.10300 -27.56400 1.000 19.88000 90 ARG G N 1
ATOM 3532 C CA . ARG G 1 90 ? -52.14600 -21.70300 -28.55600 1.000 21.30000 90 ARG G CA 1
ATOM 3533 C C . ARG G 1 90 ? -52.53300 -20.38900 -29.22800 1.000 22.05000 90 ARG G C 1
ATOM 3534 O O . ARG G 1 90 ? -51.70500 -19.47300 -29.34300 1.000 18.66000 90 ARG G O 1
ATOM 3542 N N . ALA G 1 91 ? -53.79500 -20.26600 -29.65600 1.000 21.95000 91 ALA G N 1
ATOM 3543 C CA . ALA G 1 91 ? -54.22500 -19.02100 -30.27900 1.000 21.66000 91 ALA G CA 1
ATOM 3544 C C . ALA G 1 91 ? -54.12600 -17.85300 -29.31300 1.000 20.30000 91 ALA G C 1
ATOM 3545 O O . ALA G 1 91 ? -53.76200 -16.74200 -29.71500 1.000 22.97000 91 ALA G O 1
ATOM 3547 N N . LEU G 1 92 ? -54.49300 -18.07000 -28.04500 1.000 20.72000 92 LEU G N 1
ATOM 3548 C CA . LEU G 1 92 ? -54.41700 -16.98900 -27.06800 1.000 19.88000 92 LEU G CA 1
ATOM 3549 C C . LEU G 1 92 ? -52.98000 -16.50200 -26.91400 1.000 22.38000 92 LEU G C 1
ATOM 3550 O O . LEU G 1 92 ? -52.73000 -15.29400 -26.79600 1.000 20.86000 92 LEU G O 1
ATOM 3555 N N . ALA G 1 93 ? -52.02400 -17.43100 -26.89900 1.000 23.32000 93 ALA G N 1
ATOM 3556 C CA . ALA G 1 93 ? -50.61700 -17.03200 -26.81000 1.000 21.79000 93 ALA G CA 1
ATOM 3557 C C . ALA G 1 93 ? -50.18800 -16.22900 -28.03800 1.000 22.09000 93 ALA G C 1
ATOM 3558 O O . ALA G 1 93 ? -49.42900 -15.25800 -27.91700 1.000 24.29000 93 ALA G O 1
ATOM 3560 N N . HIS G 1 94 ? -50.68100 -16.59700 -29.23000 1.000 21.09000 94 HIS G N 1
ATOM 3561 C CA . HIS G 1 94 ? -50.35000 -15.80400 -30.41200 1.000 22.12000 94 HIS G CA 1
ATOM 3562 C C . HIS G 1 94 ? -50.97500 -14.41700 -30.35300 1.000 25.48000 94 HIS G C 1
ATOM 3563 O O . HIS G 1 94 ? -50.37600 -13.45300 -30.84700 1.000 23.36000 94 HIS G O 1
ATOM 3570 N N . LEU G 1 95 ? -52.17900 -14.27700 -29.77900 1.000 22.97000 95 LEU G N 1
ATOM 3571 C CA . LEU G 1 95 ? -52.69500 -12.92400 -29.56800 1.000 22.41000 95 LEU G CA 1
ATOM 3572 C C . LEU G 1 95 ? -51.76400 -12.12800 -28.67100 1.000 26.69000 95 LEU G C 1
ATOM 3573 O O . LEU G 1 95 ? -51.47400 -10.95200 -28.93700 1.000 24.80000 95 LEU G O 1
ATOM 3578 N N . MET G 1 96 ? -51.30700 -12.75900 -27.59000 1.000 23.06000 96 MET G N 1
ATOM 3579 C CA . MET G 1 96 ? -50.44800 -12.09400 -26.62300 1.000 23.15000 96 MET G CA 1
ATOM 3580 C C . MET G 1 96 ? -49.15900 -11.60000 -27.27000 1.000 28.14000 96 MET G C 1
ATOM 3581 O O . MET G 1 96 ? -48.73000 -10.46700 -27.03000 1.000 25.14000 96 MET G O 1
ATOM 3586 N N . ASN G 1 97 ? -48.54900 -12.41600 -28.13000 1.000 25.84000 97 ASN G N 1
ATOM 3587 C CA . ASN G 1 97 ? -47.21200 -12.11500 -28.62500 1.000 28.48000 97 ASN G CA 1
ATOM 3588 C C . ASN G 1 97 ? -47.17600 -11.45100 -29.99700 1.000 30.41000 97 ASN G C 1
ATOM 3589 O O . ASN G 1 97 ? -46.20000 -10.75100 -30.29100 1.000 28.31000 97 ASN G O 1
ATOM 3594 N N . SER G 1 98 ? -48.21100 -11.61000 -30.83200 1.000 28.33000 98 SER G N 1
ATOM 3595 C CA . SER G 1 98 ? -48.19400 -11.04600 -32.17600 1.000 30.86000 98 SER G CA 1
ATOM 3596 C C . SER G 1 98 ? -49.31500 -10.06300 -32.46300 1.000 30.57000 98 SER G C 1
ATOM 3597 O O . SER G 1 98 ? -49.18500 -9.28000 -33.41300 1.000 29.33000 98 SER G O 1
ATOM 3600 N N . TYR G 1 99 ? -50.40100 -10.07500 -31.69200 1.000 28.19000 99 TYR G N 1
ATOM 3601 C CA . TYR G 1 99 ? -51.54500 -9.20100 -31.94600 1.000 27.36000 99 TYR G CA 1
ATOM 3602 C C . TYR G 1 99 ? -52.05900 -8.55100 -30.66200 1.000 29.53000 99 TYR G C 1
ATOM 3603 O O . TYR G 1 99 ? -53.25000 -8.61700 -30.34900 1.000 27.81000 99 TYR G O 1
ATOM 3612 N N . GLU G 1 100 ? -51.16700 -7.89500 -29.89500 1.000 27.13000 100 GLU G N 1
ATOM 3613 C CA . GLU G 1 100 ? -51.59600 -7.42300 -28.57600 1.000 30.85000 100 GLU G CA 1
ATOM 3614 C C . GLU G 1 100 ? -52.66200 -6.32700 -28.68300 1.000 28.19000 100 GLU G C 1
ATOM 3615 O O . GLU G 1 100 ? -53.47200 -6.15600 -27.76200 1.000 28.11000 100 GLU G O 1
ATOM 3621 N N . ASP G 1 101 ? -52.70800 -5.57700 -29.78800 1.000 30.19000 101 ASP G N 1
ATOM 3622 C CA . ASP G 1 101 ? -53.75200 -4.55400 -29.86100 1.000 30.54000 101 ASP G CA 1
ATOM 3623 C C . ASP G 1 101 ? -55.13300 -5.19500 -29.90900 1.000 29.79000 101 ASP G C 1
ATOM 3624 O O . ASP G 1 101 ? -56.06500 -4.72900 -29.24100 1.000 30.72000 101 ASP G O 1
ATOM 3629 N N . VAL G 1 102 ? -55.28500 -6.27300 -30.68100 1.000 30.00000 102 VAL G N 1
ATOM 3630 C CA . VAL G 1 102 ? -56.57800 -6.95800 -30.67500 1.000 29.89000 102 VAL G CA 1
ATOM 3631 C C . VAL G 1 102 ? -56.80800 -7.64000 -29.32700 1.000 25.05000 102 VAL G C 1
ATOM 3632 O O . VAL G 1 102 ? -57.94600 -7.70400 -28.84600 1.000 26.72000 102 VAL G O 1
ATOM 3636 N N . LEU G 1 103 ? -55.74100 -8.12000 -28.67900 1.000 26.70000 103 LEU G N 1
ATOM 3637 C CA . LEU G 1 103 ? -55.88700 -8.67500 -27.33800 1.000 25.51000 103 LEU G CA 1
ATOM 3638 C C . LEU G 1 103 ? -56.37000 -7.61600 -26.36200 1.000 26.18000 103 LEU G C 1
ATOM 3639 O O . LEU G 1 103 ? -57.24500 -7.88000 -25.52500 1.000 24.56000 103 LEU G O 1
ATOM 3644 N N . LYS G 1 104 ? -55.80000 -6.41200 -26.43300 1.000 24.78000 104 LYS G N 1
ATOM 3645 C CA . LYS G 1 104 ? -56.28100 -5.34200 -25.57100 1.000 22.58000 104 LYS G CA 1
ATOM 3646 C C . LYS G 1 104 ? -57.75600 -5.07100 -25.81300 1.000 27.15000 104 LYS G C 1
ATOM 3647 O O . LYS G 1 104 ? -58.52200 -4.87700 -24.86200 1.000 25.95000 104 LYS G O 1
ATOM 3653 N N . GLU G 1 105 ? -58.17400 -5.07500 -27.07600 1.000 25.29000 105 GLU G N 1
ATOM 3654 C CA . GLU G 1 105 ? -59.58200 -4.84200 -27.37600 1.000 28.06000 105 GLU G CA 1
ATOM 3655 C C . GLU G 1 105 ? -60.45300 -5.98500 -26.86600 1.000 26.89000 105 GLU G C 1
ATOM 3656 O O . GLU G 1 105 ? -61.56800 -5.75200 -26.38400 1.000 29.38000 105 GLU G O 1
ATOM 3662 N N . LYS G 1 106 ? -59.96500 -7.22700 -26.97000 1.000 23.73000 106 LYS G N 1
ATOM 3663 C CA . LYS G 1 106 ? -60.68700 -8.35400 -26.38200 1.000 23.78000 106 LYS G CA 1
ATOM 3664 C C . LYS G 1 106 ? -60.82700 -8.18500 -24.88100 1.000 25.74000 106 LYS G C 1
ATOM 3665 O O . LYS G 1 106 ? -61.90300 -8.43400 -24.31100 1.000 25.38000 106 LYS G O 1
ATOM 3671 N N . VAL G 1 107 ? -59.76300 -7.72700 -24.21700 1.000 23.40000 107 VAL G N 1
ATOM 3672 C CA . VAL G 1 107 ? -59.80400 -7.51000 -22.78100 1.000 23.26000 107 VAL G CA 1
ATOM 3673 C C . VAL G 1 107 ? -60.84400 -6.43200 -22.42400 1.000 27.79000 107 VAL G C 1
ATOM 3674 O O . VAL G 1 107 ? -61.57100 -6.56500 -21.44000 1.000 25.22000 107 VAL G O 1
ATOM 3678 N N . GLN G 1 108 ? -60.93300 -5.38900 -23.24600 1.000 27.45000 108 GLN G N 1
ATOM 3679 C CA . GLN G 1 108 ? -61.94500 -4.36600 -22.96800 1.000 28.97000 108 GLN G CA 1
ATOM 3680 C C . GLN G 1 108 ? -63.34400 -4.94300 -23.04500 1.000 29.69000 108 GLN G C 1
ATOM 3681 O O . GLN G 1 108 ? -64.20700 -4.58400 -22.23500 1.000 28.79000 108 GLN G O 1
ATOM 3687 N N . HIS G 1 109 ? -63.59600 -5.82700 -24.00700 1.000 26.22000 109 HIS G N 1
ATOM 3688 C CA . HIS G 1 109 ? -64.88300 -6.51900 -24.05600 1.000 30.65000 109 HIS G CA 1
ATOM 3689 C C . HIS G 1 109 ? -65.18200 -7.22700 -22.74400 1.000 28.10000 109 HIS G C 1
ATOM 3690 O O . HIS G 1 109 ? -66.31700 -7.19400 -22.25500 1.000 26.31000 109 HIS G O 1
ATOM 3697 N N . LYS G 1 110 ? -64.18600 -7.90900 -22.18600 1.000 26.87000 110 LYS G N 1
ATOM 3698 C CA . LYS G 1 110 ? -64.40900 -8.62200 -20.93600 1.000 25.70000 110 LYS G CA 1
ATOM 3699 C C . LYS G 1 110 ? -64.65700 -7.66300 -19.78600 1.000 24.19000 110 LYS G C 1
ATOM 3700 O O . LYS G 1 110 ? -65.45700 -7.96800 -18.89100 1.000 27.61000 110 LYS G O 1
ATOM 3706 N N . VAL G 1 111 ? -63.94600 -6.52800 -19.75100 1.000 23.83000 111 VAL G N 1
ATOM 3707 C CA . VAL G 1 111 ? -64.19400 -5.55400 -18.70400 1.000 26.99000 111 VAL G CA 1
ATOM 3708 C C . VAL G 1 111 ? -65.62700 -5.03200 -18.80300 1.000 26.06000 111 VAL G C 1
ATOM 3709 O O . VAL G 1 111 ? -66.30500 -4.87800 -17.78500 1.000 29.47000 111 VAL G O 1
ATOM 3713 N N . ALA G 1 112 ? -66.10700 -4.76500 -20.03200 1.000 29.83000 112 ALA G N 1
ATOM 3714 C CA . ALA G 1 112 ? -67.48700 -4.30400 -20.21600 1.000 27.01000 112 ALA G CA 1
ATOM 3715 C C . ALA G 1 112 ? -68.50600 -5.36600 -19.81100 1.000 30.46000 112 ALA G C 1
ATOM 3716 O O . ALA G 1 112 ? -69.67600 -5.05000 -19.60600 1.000 30.38000 112 ALA G O 1
ATOM 3718 N N . ALA G 1 113 ? -68.10800 -6.62600 -19.72000 1.000 28.29000 113 ALA G N 1
ATOM 3719 C CA . ALA G 1 113 ? -68.96200 -7.70900 -19.24600 1.000 27.30000 113 ALA G CA 1
ATOM 3720 C C . ALA G 1 113 ? -68.77000 -7.98800 -17.76200 1.000 27.39000 113 ALA G C 1
ATOM 3721 O O . ALA G 1 113 ? -69.32400 -8.96400 -17.24900 1.000 32.35000 113 ALA G O 1
ATOM 3723 N N . GLY G 1 114 ? -67.98600 -7.16300 -17.06600 1.000 28.91000 114 GLY G N 1
ATOM 3724 C CA . GLY G 1 114 ? -67.77400 -7.32200 -15.64200 1.000 29.44000 114 GLY G CA 1
ATOM 3725 C C . GLY G 1 114 ? -66.87200 -8.47200 -15.27300 1.000 30.34000 114 GLY G C 1
ATOM 3726 O O . GLY G 1 114 ? -66.83000 -8.86400 -14.10300 1.000 27.75000 114 GLY G O 1
ATOM 3727 N N . LEU G 1 115 ? -66.16500 -9.04100 -16.24400 1.000 29.35000 115 LEU G N 1
ATOM 3728 C CA . LEU G 1 115 ? -65.40300 -10.25500 -16.01000 1.000 28.25000 115 LEU G CA 1
ATOM 3729 C C . LEU G 1 115 ? -64.09700 -10.00100 -15.26900 1.000 31.46000 115 LEU G C 1
ATOM 3730 O O . LEU G 1 115 ? -63.42600 -10.96700 -14.87900 1.000 28.20000 115 LEU G O 1
ATOM 3735 N N . ASN G 1 116 ? -63.72900 -8.74000 -15.04500 1.000 25.42000 116 ASN G N 1
ATOM 3736 C CA . ASN G 1 116 ? -62.56500 -8.41300 -14.23300 1.000 29.43000 116 ASN G CA 1
ATOM 3737 C C . ASN G 1 116 ? -62.92300 -8.13400 -12.78100 1.000 33.53000 116 ASN G C 1
ATOM 3738 O O . ASN G 1 116 ? -62.02600 -7.84300 -11.98500 1.000 33.08000 116 ASN G O 1
ATOM 3743 N N . LYS G 1 117 ? -64.20600 -8.20500 -12.42800 1.000 36.99000 117 LYS G N 1
ATOM 3744 C CA . LYS G 1 117 ? -64.68700 -7.98000 -11.06400 1.000 41.30000 117 LYS G CA 1
ATOM 3745 C C . LYS G 1 117 ? -65.16700 -9.25500 -10.38600 1.000 41.04000 117 LYS G C 1
ATOM 3746 O O . LYS G 1 117 ? -65.73300 -10.13100 -11.04300 1.000 38.85000 117 LYS G O 1
ATOM 3752 N N . LYS H 2 1 ? -52.96500 -25.77100 -4.56000 1.000 54.70000 52 LYS H N 1
ATOM 3753 C CA . LYS H 2 1 ? -52.05200 -25.42700 -5.64400 1.000 55.58000 52 LYS H CA 1
ATOM 3754 C C . LYS H 2 1 ? -52.79300 -24.72700 -6.79200 1.000 64.69000 52 LYS H C 1
ATOM 3755 O O . LYS H 2 1 ? -53.59600 -23.81200 -6.56100 1.000 62.29000 52 LYS H O 1
ATOM 3757 N N . LEU H 2 2 ? -52.50600 -25.14900 -8.02900 1.000 68.03000 53 LEU H N 1
ATOM 3758 C CA . LEU H 2 2 ? -53.15400 -24.58600 -9.21300 1.000 63.16000 53 LEU H CA 1
ATOM 3759 C C . LEU H 2 2 ? -54.61300 -25.02100 -9.36100 1.000 64.68000 53 LEU H C 1
ATOM 3760 O O . LEU H 2 2 ? -54.99600 -25.51900 -10.42800 1.000 62.45000 53 LEU H O 1
ATOM 3762 N N . LYS H 2 3 ? -55.44800 -24.82100 -8.31800 1.000 64.39000 54 LYS H N 1
ATOM 3763 C CA . LYS H 2 3 ? -56.89300 -24.97600 -8.49700 1.000 63.03000 54 LYS H CA 1
ATOM 3764 C C . LYS H 2 3 ? -57.38000 -23.86400 -9.43700 1.000 59.81000 54 LYS H C 1
ATOM 3765 O O . LYS H 2 3 ? -57.74200 -24.17400 -10.58000 1.000 59.91000 54 LYS H O 1
ATOM 3767 N N . PRO H 2 4 ? -57.41900 -22.58500 -9.05200 1.000 58.62000 55 PRO H N 1
ATOM 3768 C CA . PRO H 2 4 ? -57.25400 -21.54200 -10.06200 1.000 54.69000 55 PRO H CA 1
ATOM 3769 C C . PRO H 2 4 ? -55.76000 -21.39500 -10.30400 1.000 50.62000 55 PRO H C 1
ATOM 3770 O O . PRO H 2 4 ? -54.93300 -22.11200 -9.74900 1.000 53.90000 55 PRO H O 1
ATOM 3774 N N . TYR H 2 5 ? -55.40800 -20.47600 -11.16600 1.000 46.87000 56 TYR H N 1
ATOM 3775 C CA . TYR H 2 5 ? -54.00400 -20.29100 -11.45900 1.000 40.08000 56 TYR H CA 1
ATOM 3776 C C . TYR H 2 5 ? -53.58600 -18.97800 -10.81100 1.000 41.35000 56 TYR H C 1
ATOM 3777 O O . TYR H 2 5 ? -54.40900 -18.08400 -10.59800 1.000 41.15000 56 TYR H O 1
ATOM 3786 N N . VAL H 2 6 ? -52.33600 -18.88900 -10.39300 1.000 45.92000 57 VAL H N 1
ATOM 3787 C CA . VAL H 2 6 ? -51.93500 -17.83800 -9.46600 1.000 43.92000 57 VAL H CA 1
ATOM 3788 C C . VAL H 2 6 ? -50.89400 -16.97500 -10.15900 1.000 44.63000 57 VAL H C 1
ATOM 3789 O O . VAL H 2 6 ? -49.76400 -17.41100 -10.42000 1.000 40.80000 57 VAL H O 1
ATOM 3793 N N . PHE H 2 7 ? -51.24000 -15.72600 -10.40500 1.000 47.07000 58 PHE H N 1
ATOM 3794 C CA . PHE H 2 7 ? -50.36400 -14.83200 -11.13600 1.000 44.96000 58 PHE H CA 1
ATOM 3795 C C . PHE H 2 7 ? -50.02700 -13.66200 -10.23000 1.000 55.26000 58 PHE H C 1
ATOM 3796 O O . PHE H 2 7 ? -50.88900 -12.88400 -9.81600 1.000 56.50000 58 PHE H O 1
ATOM 3804 N N . ASP H 2 8 ? -48.74800 -13.59200 -9.95000 1.000 57.45000 59 ASP H N 1
ATOM 3805 C CA . ASP H 2 8 ? -48.04600 -12.86300 -8.91900 1.000 63.26000 59 ASP H CA 1
ATOM 3806 C C . ASP H 2 8 ? -46.90600 -11.99300 -9.45300 1.000 64.52000 59 ASP H C 1
ATOM 3807 O O . ASP H 2 8 ? -46.04300 -12.46700 -10.18500 1.000 69.86000 59 ASP H O 1
ATOM 3812 N N . TYR H 2 9 ? -46.99500 -10.69000 -9.19300 1.000 66.16000 60 TYR H N 1
ATOM 3813 C CA . TYR H 2 9 ? -45.92000 -9.72400 -9.52200 1.000 72.62000 60 TYR H CA 1
ATOM 3814 C C . TYR H 2 9 ? -45.78800 -8.49400 -8.58200 1.000 70.17000 60 TYR H C 1
ATOM 3815 O O . TYR H 2 9 ? -46.31800 -8.44700 -7.49700 1.000 70.30000 60 TYR H O 1
#

Radius of gyration: 25.67 Å; Cα contacts (8 Å, |Δi|>4): 598; chains: 8; bounding box: 74×63×57 Å

GO terms:
  GO:0005768 endosome (C, EXP)

InterPro domains:
  IPR000504 RNA recognition motif domain [PF00076] (158-228)
  IPR000504 RNA recognition motif domain [PF00076] (323-391)
  IPR000504 RNA recognition motif domain [PS50102] (154-235)
  IPR000504 RNA recognition motif domain [PS50102] (321-398)
  IPR000504 RNA recognition motif domain [SM00360] (73-141)
  IPR000504 RNA recognition motif domain [SM00360] (157-231)
  IPR000504 RNA recognition motif domain [SM00360] (322-394)
  IPR002004 Polyadenylate-binding protein/Hyperplastic disc protein, C-terminal [PF00658] (724-783)
  IPR012677 Nucleotide-binding alpha-beta plait domain superfamily [G3DSA:3.30.70.330] (153-251)
  IPR012677 Nucleotide-binding alpha-beta plait domain superfamily [G3DSA:3.30.70.330] (290-411)
  IPR035979 RNA-binding domain superfamily [SSF54928] (74-232)
  IPR035979 RNA-binding domain superfamily [SSF54928] (306-409)
  IPR036053 PABC (PABP) domain [SSF63570] (716-785)

Secondary structure (DSSP, 8-state):
----HHHHHTS-HHHHHHHHHSTT-TT-S-PPPPHHHHHHHHHHHHHHTTS-HHHHHHHHHHHHHHHHHHTT-TTHHHHHHHHHHHS-HHHHHHHHHH-HHHHHHHHHHHHHTTTT-/----HHHHHTS-HHHHHHHHH-TT-TT-S-PPPPHHHHHHHHHHHHHHTTS-HHHHHHHHHHHHHHHHHHTTBS-HHHHHHHHHHHS-HHHHHHHHHH-HHHHHHHHHHHHHTTTT-/--SS-----/----HHHHHTS-HHHHHHHHHSTT-TT-S-PPPPHHHHHHHHHHHHHHTTS-HHHHHHHHHHHHHHHHTTSS-S-HHHHHHHHHHHS-HHHHHHHHHH-HHHHHHHHHHHHHBTTT-/--SS-----/--SS-----/----HHHHHTS-HHHHHHHHH-TT-TT-S-PPPPHHHHHHHHHHHHHHBTB-HHHHHHHHHHHHHHHHHHTT-TTHHHHHHHHHHHS-HHHHHHHHHH-HHHHHHHHHHHHHTTTT-/--SS-----

Sequence (504 aa):
EAYTLSTLAALPAAEIVRLANSQSSSGLPLPKADPATVKATDDFIDSLQGKAAHDQKQKLGDQLFKKIRTFGVKGAPKLTIHLLDSEDLRALAHLMNSYEDVLKEKVQHKVAAGLNKKLKPYVFDYEAYTLSTLAALPAAEIVRLANSQSSSGLPLPKADPATVKATDDFIDSLQGKAAHDQKQKLGDQLFKKIRTFGVKGAPKLTIHLLDSEDLRALAHLMNSYEDVLKEKVQHKVAAGLNKKLKPYVFDYEAYTLSTLAALPAAEIVRLANSQSSSGLPLPKADPATVKATDDFIDSLQGKAAHDQKQKLGDQLFKKIRTFGVKGAPKLTIHLLDSEDLRALAHLMNSYEDVLKEKVQHKVAAGLNKKLKPYVFDYEAYTLSTLAALPAAEIVRLANSQSSSGLPLPKADPATVKATDDFIDSLQGKAAHDQKQKLGDQLFKKIRTFGVKGAPKLTIHLLDSEDLRALAHLMNSYEDVLKEKVQHKVAAGLNKKLKPYVFDY

Organism: Mycosarcoma maydis (NCBI:txid5270)

B-factor: mean 33.35, std 12.54, range [16.27, 84.11]